Protein AF-A0AAP2BQG6-F1 (afdb_monomer_lite)

Radius of gyration: 29.97 Å; chains: 1; bounding box: 78×77×84 Å

Foldseek 3Di:
DDDDDDDDPDDPAWDWDADPNWTFTAGPVRDTPDDDDDDDDDDDDDDDDPQDDQDPLLLVLLQCCLPDCVVVCLVCLQVVHQPPPSLVSPQVQLVSDWDQWDKWKAAAAQLRVCQFVPPPPDDAFDKTFRSGKDKTAPDNVLNQVRHFQHEMEIETTHTGAGKDQCCVRYPDVPRSIIIDRGRFMWGFHDWACAPDHRGHTYTYIYTDGPPDDDDDDDDDDDDDDDDDQQWDQDPLRKIKRQKFFAAWFDWFWDALLRAPPSVVVVGDRGDIFIETADLVQCQVAQQLQAFAFEFQDPDDADPVDGPVVGGFWTWHRDFHRPSTTTMTIMIGHDPVVVVCCVLLVQWAKAWDWDFDWAQPWDADPVGRTGRTYTHNTGTHYMYRHSAYRNGPRRTSPDDDDDPRPDDDPPVVVQLVVQCVVVVVDPDDPVVSSVVSVVVVVVVVVVD

pLDDT: mean 70.62, std 21.57, range [21.66, 97.88]

Secondary structure (DSSP, 8-state):
--------------EEEEETTEEEEE-TTS-EEE-SSS-----------PPPPPPHHHHHHHHHIIIIIHHHHHHHHHTT----HHHHHHHHHHHH---EEEEEEEEE-HHHHHHHSTTS---TT-EEEESS-EEEES-HHHHHTT-TTSEEEEEEEEET-S-EE-TTTSS-TTS-EEEEPTTEEEEEEEEE--SSTTPPEEEEEEEE-TT------------------SEEE-TTS-EEEEEEEEEES-EEEEEGGGSTTTTTTT--TTSEEEEE--HHHHHHHGGGGTT-EEESS----BTTB--GGGEEEEE-S--EE-SSEEEEEEEE--HHHHHHHHHTTT-EEEEEEEEEEE---EE-TTS-EESEEEEEEEEEEEEEESS-TT-TTSBSSS--------S-HHHHHHHHHHHTTGGGS---HHHHHHHHHHHHHHHTT--

Structure (mmCIF, N/CA/C/O backbone):
data_AF-A0AAP2BQG6-F1
#
_entry.id   AF-A0AAP2BQG6-F1
#
loop_
_atom_site.group_PDB
_atom_site.id
_atom_site.type_symbol
_atom_site.label_atom_id
_atom_site.label_alt_id
_atom_site.label_comp_id
_atom_site.label_asym_id
_atom_site.label_entity_id
_atom_site.label_seq_id
_atom_site.pdbx_PDB_ins_code
_atom_site.Cartn_x
_atom_site.Cartn_y
_atom_site.Cartn_z
_atom_site.occupancy
_atom_site.B_iso_or_equiv
_atom_site.auth_seq_id
_atom_site.auth_comp_id
_atom_site.auth_asym_id
_atom_site.auth_atom_id
_atom_site.pdbx_PDB_model_num
ATOM 1 N N . MET A 1 1 ? 12.312 -40.914 51.490 1.00 36.75 1 MET A N 1
ATOM 2 C CA . MET A 1 1 ? 11.230 -41.674 52.128 1.00 36.75 1 MET A CA 1
ATOM 3 C C . MET A 1 1 ? 10.880 -40.926 53.396 1.00 36.75 1 MET A C 1
ATOM 5 O O . MET A 1 1 ? 11.728 -40.880 54.276 1.00 36.75 1 MET A O 1
ATOM 9 N N . ASP A 1 2 ? 9.791 -40.172 53.496 1.00 35.00 2 ASP A N 1
ATOM 10 C CA . ASP A 1 2 ? 8.559 -40.084 52.690 1.00 35.00 2 ASP A CA 1
ATOM 11 C C . ASP A 1 2 ? 8.060 -38.621 52.779 1.00 35.00 2 ASP A C 1
ATOM 13 O O . ASP A 1 2 ? 8.218 -37.986 53.819 1.00 35.00 2 ASP A O 1
ATOM 17 N N . GLU A 1 3 ? 7.825 -37.933 51.658 1.00 35.53 3 GLU A N 1
ATOM 18 C CA . GLU A 1 3 ? 6.507 -37.721 51.021 1.00 35.53 3 GLU A CA 1
ATOM 19 C C . GLU A 1 3 ? 5.443 -37.098 51.943 1.00 35.53 3 GLU A C 1
ATOM 21 O O . GLU A 1 3 ? 4.834 -37.757 52.778 1.00 35.53 3 GLU A O 1
ATOM 26 N N . LEU A 1 4 ? 5.185 -35.804 51.724 1.00 28.58 4 LEU A N 1
ATOM 27 C CA . LEU A 1 4 ? 3.882 -35.196 51.970 1.00 28.58 4 LEU A CA 1
ATOM 28 C C . LEU A 1 4 ? 3.383 -34.666 50.627 1.00 28.58 4 LEU A C 1
ATOM 30 O O . LEU A 1 4 ? 3.852 -33.650 50.111 1.00 28.58 4 LEU A O 1
ATOM 34 N N . GLU A 1 5 ? 2.492 -35.464 50.050 1.00 34.12 5 GLU A N 1
ATOM 35 C CA . GLU A 1 5 ? 1.715 -35.207 48.851 1.00 34.12 5 GLU A CA 1
ATOM 36 C C . GLU A 1 5 ? 0.661 -34.116 49.104 1.00 34.12 5 GLU A C 1
ATOM 38 O O . GLU A 1 5 ? -0.024 -34.106 50.126 1.00 34.12 5 GLU A O 1
ATOM 43 N N . SER A 1 6 ? 0.470 -33.274 48.087 1.00 32.84 6 SER A N 1
ATOM 44 C CA . SER A 1 6 ? -0.666 -32.370 47.856 1.00 32.84 6 SER A CA 1
ATOM 45 C C . SER A 1 6 ? -0.720 -31.038 48.630 1.00 32.84 6 SER A C 1
ATOM 47 O O . SER A 1 6 ? -0.946 -30.964 49.833 1.00 32.84 6 SER A O 1
ATOM 49 N N . TYR A 1 7 ? -0.604 -29.950 47.861 1.00 26.02 7 TYR A N 1
ATOM 50 C CA . TYR A 1 7 ? -1.277 -28.676 48.115 1.00 26.02 7 TYR A CA 1
ATOM 51 C C . TYR A 1 7 ? -2.367 -28.551 47.045 1.00 26.02 7 TYR A C 1
ATOM 53 O O . TYR A 1 7 ? -2.072 -28.620 45.850 1.00 26.02 7 TYR A O 1
ATOM 61 N N . SER A 1 8 ? -3.628 -28.458 47.462 1.00 28.84 8 SER A N 1
ATOM 62 C CA . SER A 1 8 ? -4.778 -28.401 46.562 1.00 28.84 8 SER A CA 1
ATOM 63 C C . SER A 1 8 ? -4.926 -27.016 45.929 1.00 28.84 8 SER A C 1
ATOM 65 O O . SER A 1 8 ? -5.053 -26.019 46.635 1.00 28.84 8 SER A O 1
ATOM 67 N N . LEU A 1 9 ? -4.967 -26.984 44.596 1.00 34.97 9 LEU A N 1
ATOM 68 C CA . LEU A 1 9 ? -5.531 -25.901 43.791 1.00 34.97 9 LEU A CA 1
ATOM 69 C C . LEU A 1 9 ? -7.062 -25.943 43.898 1.00 34.97 9 LEU A C 1
ATOM 71 O O . LEU A 1 9 ? -7.689 -26.778 43.252 1.00 34.97 9 LEU A O 1
ATOM 75 N N . ALA A 1 10 ? -7.640 -25.064 44.709 1.00 34.06 10 ALA A N 1
ATOM 76 C CA . ALA A 1 10 ? -9.002 -24.544 44.581 1.00 34.06 10 ALA A CA 1
ATOM 77 C C . ALA A 1 10 ? -9.171 -23.394 45.585 1.00 34.06 10 ALA A C 1
ATOM 79 O O . ALA A 1 10 ? -8.542 -23.419 46.637 1.00 34.06 10 ALA A O 1
ATOM 80 N N . GLU A 1 11 ? -10.048 -22.447 45.257 1.00 34.69 11 GLU A N 1
ATOM 81 C CA . GLU A 1 11 ? -10.388 -21.229 46.013 1.00 34.69 11 GLU A CA 1
ATOM 82 C C . GLU A 1 11 ? -9.479 -20.012 45.775 1.00 34.69 11 GLU A C 1
ATOM 84 O O . GLU A 1 11 ? -8.859 -19.479 46.684 1.00 34.69 11 GLU A O 1
ATOM 89 N N . ASP A 1 12 ? -9.493 -19.503 44.543 1.00 38.12 12 ASP A N 1
ATOM 90 C CA . ASP A 1 12 ? -9.565 -18.048 44.335 1.00 38.12 12 ASP A CA 1
ATOM 91 C C . ASP A 1 12 ? -10.802 -17.766 43.458 1.00 38.12 12 ASP A C 1
ATOM 93 O O . ASP A 1 12 ? -10.720 -17.309 42.318 1.00 38.12 12 ASP A O 1
ATOM 97 N N . GLU A 1 13 ? -11.972 -18.136 43.995 1.00 45.50 13 GLU A N 1
ATOM 98 C CA . GLU A 1 13 ? -13.286 -17.727 43.497 1.00 45.50 13 GLU A CA 1
ATOM 99 C C . GLU A 1 13 ? -13.599 -16.313 44.020 1.00 45.50 13 GLU A C 1
ATOM 101 O O . GLU A 1 13 ? -13.519 -16.039 45.216 1.00 45.50 13 GLU A O 1
ATOM 106 N N . ASP A 1 14 ? -13.997 -15.433 43.099 1.00 47.50 14 ASP A N 1
ATOM 107 C CA . ASP A 1 14 ? -14.664 -14.150 43.326 1.00 47.50 14 ASP A CA 1
ATOM 108 C C . ASP A 1 14 ? -13.896 -13.028 44.061 1.00 47.50 14 ASP A C 1
ATOM 110 O O . ASP A 1 14 ? -13.799 -12.961 45.290 1.00 47.50 14 ASP A O 1
ATOM 114 N N . LYS A 1 15 ? -13.471 -12.011 43.297 1.00 54.91 15 LYS A N 1
ATOM 115 C CA . LYS A 1 15 ? -12.895 -10.777 43.856 1.00 54.91 15 LYS A CA 1
ATOM 116 C C . LYS A 1 15 ? -13.991 -9.779 44.229 1.00 54.91 15 LYS A C 1
ATOM 118 O O . LYS A 1 15 ? -14.802 -9.368 43.401 1.00 54.91 15 LYS A O 1
ATOM 123 N N . TRP A 1 16 ? -13.969 -9.326 45.479 1.00 64.44 16 TRP A N 1
ATOM 124 C CA . TRP A 1 16 ? -14.714 -8.144 45.909 1.00 64.44 16 TRP A CA 1
ATOM 125 C C . TRP A 1 16 ? -13.950 -6.879 45.522 1.00 64.44 16 TRP A C 1
ATOM 127 O O . TRP A 1 16 ? -12.772 -6.741 45.851 1.00 64.44 16 TRP A O 1
ATOM 137 N N . ILE A 1 17 ? -14.623 -5.945 44.850 1.00 56.53 17 ILE A N 1
ATOM 138 C CA . ILE A 1 17 ? -14.046 -4.655 44.456 1.00 56.53 17 ILE A CA 1
ATOM 139 C C . ILE A 1 17 ? -14.980 -3.499 44.815 1.00 56.53 17 ILE A C 1
ATOM 141 O O . ILE A 1 17 ? -16.202 -3.649 44.880 1.00 56.53 17 ILE A O 1
ATOM 145 N N . THR A 1 18 ? -14.395 -2.326 45.047 1.00 53.84 18 THR A N 1
ATOM 146 C CA . THR A 1 18 ? -15.139 -1.113 45.399 1.00 53.84 18 THR A CA 1
ATOM 147 C C . THR A 1 18 ? -15.260 -0.213 44.182 1.00 53.84 18 THR A C 1
ATOM 149 O O . THR A 1 18 ? -14.263 0.316 43.695 1.00 53.84 18 THR A O 1
ATOM 152 N N . ILE A 1 19 ? -16.489 -0.001 43.716 1.00 49.38 19 ILE A N 1
ATOM 153 C CA . ILE A 1 19 ? -16.803 0.901 42.604 1.00 49.38 19 ILE A CA 1
ATOM 154 C C . ILE A 1 19 ? -17.702 2.010 43.149 1.00 49.38 19 ILE A C 1
ATOM 156 O O . ILE A 1 19 ? -18.753 1.738 43.727 1.00 49.38 19 ILE A O 1
ATOM 160 N N . ASN A 1 20 ? -17.281 3.270 43.002 1.00 38.34 20 ASN A N 1
ATOM 161 C CA . ASN A 1 20 ? -18.025 4.453 43.463 1.00 38.34 20 ASN A CA 1
ATOM 162 C C . ASN A 1 20 ? -18.508 4.358 44.928 1.00 38.34 20 ASN A C 1
ATOM 164 O O . ASN A 1 20 ? -19.627 4.744 45.258 1.00 38.34 20 ASN A O 1
ATOM 168 N N . GLY A 1 21 ? -17.667 3.807 45.809 1.00 37.97 21 GLY A N 1
ATOM 169 C CA . GLY A 1 21 ? -17.958 3.660 47.240 1.00 37.97 21 GLY A CA 1
ATOM 170 C C . GLY A 1 21 ? -18.859 2.476 47.614 1.00 37.97 21 GLY A C 1
ATOM 171 O O . GLY A 1 21 ? -19.111 2.275 48.799 1.00 37.97 21 GLY A O 1
ATOM 172 N N . SER A 1 22 ? -19.306 1.668 46.647 1.00 44.38 22 SER A N 1
ATOM 173 C CA . SER A 1 22 ? -20.103 0.456 46.882 1.00 44.38 22 SER A CA 1
ATOM 174 C C . SER A 1 22 ? -19.263 -0.802 46.656 1.00 44.38 22 SER A C 1
ATOM 176 O O . SER A 1 22 ? -18.527 -0.885 45.674 1.00 44.38 22 SER A O 1
ATOM 178 N N . HIS A 1 23 ? -19.368 -1.773 47.567 1.00 50.66 23 HIS A N 1
ATOM 179 C CA . HIS A 1 23 ? -18.664 -3.055 47.461 1.00 50.66 23 HIS A CA 1
ATOM 180 C C . HIS A 1 23 ? -19.505 -4.036 46.646 1.00 50.66 23 HIS A C 1
ATOM 182 O O . HIS A 1 23 ? -20.643 -4.334 47.018 1.00 50.66 23 HIS A O 1
ATOM 188 N N . VAL A 1 24 ? -18.941 -4.528 45.546 1.00 66.00 24 VAL A N 1
ATOM 189 C CA . VAL A 1 24 ? -19.591 -5.474 44.636 1.00 66.00 24 VAL A CA 1
ATOM 190 C C . VAL A 1 24 ? -18.694 -6.679 44.379 1.00 66.00 24 VAL A C 1
ATOM 192 O O . VAL A 1 24 ? -17.466 -6.577 44.397 1.00 66.00 24 VAL A O 1
ATOM 195 N N . LYS A 1 25 ? -19.329 -7.829 44.163 1.00 66.75 25 LYS A N 1
ATOM 196 C CA . LYS A 1 25 ? -18.692 -9.105 43.846 1.00 66.75 25 LYS A CA 1
ATOM 197 C C . LYS A 1 25 ? -18.724 -9.299 42.334 1.00 66.75 25 LYS A C 1
ATOM 199 O O . LYS A 1 25 ? -19.811 -9.213 41.762 1.00 66.75 25 LYS A O 1
ATOM 204 N N . ILE A 1 26 ? -17.568 -9.535 41.719 1.00 64.25 26 ILE A N 1
ATOM 205 C CA . ILE A 1 26 ? -17.450 -9.785 40.276 1.00 64.25 26 ILE A CA 1
ATOM 206 C C . ILE A 1 26 ? -17.012 -11.223 39.989 1.00 64.25 26 ILE A C 1
ATOM 208 O O . ILE A 1 26 ? -16.231 -11.780 40.763 1.00 64.25 26 ILE A O 1
ATOM 212 N N . ASP A 1 27 ? -17.515 -11.800 38.898 1.00 69.38 27 ASP A N 1
ATOM 213 C CA . ASP A 1 27 ? -17.083 -13.110 38.400 1.00 69.38 27 ASP A CA 1
ATOM 214 C C . ASP A 1 27 ? -15.815 -13.022 37.522 1.00 69.38 27 ASP A C 1
ATOM 216 O O . ASP A 1 27 ? -15.232 -11.950 37.329 1.00 69.38 27 ASP A O 1
ATOM 220 N N . GLU A 1 28 ? -15.380 -14.163 36.983 1.00 50.59 28 GLU A N 1
ATOM 221 C CA . GLU A 1 28 ? -14.208 -14.285 36.102 1.00 50.59 28 GLU A CA 1
ATOM 222 C C . GLU A 1 28 ? -14.317 -13.494 34.783 1.00 50.59 28 GLU A C 1
ATOM 224 O O . GLU A 1 28 ? -13.293 -13.172 34.178 1.00 50.59 28 GLU A O 1
ATOM 229 N N . ASN A 1 29 ? -15.534 -13.122 34.369 1.00 50.81 29 ASN A N 1
ATOM 230 C CA . ASN A 1 29 ? -15.812 -12.306 33.184 1.00 50.81 29 ASN A CA 1
ATOM 231 C C . ASN A 1 29 ? -15.946 -10.808 33.521 1.00 50.81 29 ASN A C 1
ATOM 233 O O . ASN A 1 29 ? -16.074 -9.975 32.619 1.00 50.81 29 ASN A O 1
ATOM 237 N N . GLY A 1 30 ? -15.883 -10.450 34.809 1.00 50.59 30 GLY A N 1
ATOM 238 C CA . GLY A 1 30 ? -16.047 -9.087 35.308 1.00 50.59 30 GLY A CA 1
ATOM 239 C C . GLY A 1 30 ? -17.505 -8.665 35.518 1.00 50.59 30 GLY A C 1
ATOM 240 O O . GLY A 1 30 ? -17.757 -7.473 35.721 1.00 50.59 30 GLY A O 1
ATOM 241 N N . ASP A 1 31 ? -18.459 -9.601 35.490 1.00 56.19 31 ASP A N 1
ATOM 242 C CA . ASP A 1 31 ? -19.878 -9.327 35.712 1.00 56.19 31 ASP A CA 1
ATOM 243 C C . ASP A 1 31 ? -20.206 -9.255 37.208 1.00 56.19 31 ASP A C 1
ATOM 245 O O . ASP A 1 31 ? -19.721 -10.046 38.016 1.00 56.19 31 ASP A O 1
ATOM 249 N N . VAL A 1 32 ? -21.061 -8.304 37.602 1.00 58.59 32 VAL A N 1
ATOM 250 C CA . VAL A 1 32 ? -21.476 -8.148 39.005 1.00 58.59 32 VAL A CA 1
ATOM 251 C C . VAL A 1 32 ? -22.467 -9.244 39.383 1.00 58.59 32 VAL A C 1
ATOM 253 O O . VAL A 1 32 ? -23.606 -9.259 38.915 1.00 58.59 32 VAL A O 1
ATOM 256 N N . VAL A 1 33 ? -22.056 -10.111 40.303 1.00 68.25 33 VAL A N 1
ATOM 257 C CA . VAL A 1 33 ? -22.848 -11.248 40.785 1.00 68.25 33 VAL A CA 1
ATOM 258 C C . VAL A 1 33 ? -23.450 -11.029 42.181 1.00 68.25 33 VAL A C 1
ATOM 260 O O . VAL A 1 33 ? -24.384 -11.740 42.551 1.00 68.25 33 VAL A O 1
ATOM 263 N N . ALA A 1 34 ? -22.985 -10.032 42.957 1.00 65.88 34 ALA A N 1
ATOM 264 C CA . ALA A 1 34 ? -23.605 -9.630 44.235 1.00 65.88 34 ALA A CA 1
ATOM 265 C C . ALA A 1 34 ? -23.246 -8.193 44.712 1.00 65.88 34 ALA A C 1
ATOM 267 O O . ALA A 1 34 ? -22.157 -7.701 44.429 1.00 65.88 34 ALA A O 1
ATOM 268 N N . GLY A 1 35 ? -24.140 -7.562 45.506 1.00 56.38 35 GLY A N 1
ATOM 269 C CA . GLY A 1 35 ? -24.029 -6.198 46.100 1.00 56.38 35 GLY A CA 1
ATOM 270 C C . GLY A 1 35 ? -24.548 -5.067 45.180 1.00 56.38 35 GLY A C 1
ATOM 271 O O . GLY A 1 35 ? -24.563 -5.250 43.973 1.00 56.38 35 GLY A O 1
ATOM 272 N N . ALA A 1 36 ? -25.020 -3.881 45.598 1.00 39.69 36 ALA A N 1
ATOM 273 C CA . ALA A 1 36 ? -25.580 -3.377 46.856 1.00 39.69 36 ALA A CA 1
ATOM 274 C C . ALA A 1 36 ? -27.112 -3.176 46.683 1.00 39.69 36 ALA A C 1
ATOM 276 O O . ALA A 1 36 ? -27.572 -2.775 45.619 1.00 39.69 36 ALA A O 1
ATOM 277 N N . GLU A 1 37 ? -27.875 -3.529 47.722 1.00 43.16 37 GLU A N 1
ATOM 278 C CA . GLU A 1 37 ? -29.344 -3.505 47.897 1.00 43.16 37 GLU A CA 1
ATOM 279 C C . GLU A 1 37 ? -30.241 -3.030 46.725 1.00 43.16 37 GLU A C 1
ATOM 281 O O . GLU A 1 37 ? -30.531 -1.847 46.564 1.00 43.16 37 GLU A O 1
ATOM 286 N N . GLY A 1 38 ? -30.815 -3.994 45.986 1.00 33.41 38 GLY A N 1
ATOM 287 C CA . GLY A 1 38 ? -31.882 -3.731 45.011 1.00 33.41 38 GLY A CA 1
ATOM 288 C C . GLY A 1 38 ? -32.370 -4.955 44.221 1.00 33.41 38 GLY A C 1
ATOM 289 O O . GLY A 1 38 ? -32.130 -5.040 43.028 1.00 33.41 38 GLY A O 1
ATOM 290 N N . LYS A 1 39 ? -33.040 -5.905 44.898 1.00 33.34 39 LYS A N 1
ATOM 291 C CA . LYS A 1 39 ? -33.842 -7.051 44.386 1.00 33.34 39 LYS A CA 1
ATOM 292 C C . LYS A 1 39 ? -33.619 -7.503 42.923 1.00 33.34 39 LYS A C 1
ATOM 294 O O . LYS A 1 39 ? -34.303 -7.036 42.013 1.00 33.34 39 LYS A O 1
ATOM 299 N N . ILE A 1 40 ? -32.831 -8.563 42.736 1.00 29.69 40 ILE A N 1
ATOM 300 C CA . ILE A 1 40 ? -32.912 -9.423 41.545 1.00 29.69 40 ILE A CA 1
ATOM 301 C C . ILE A 1 40 ? -33.957 -10.510 41.832 1.00 29.69 40 ILE A C 1
ATOM 303 O O . ILE A 1 40 ? -33.713 -11.429 42.610 1.00 29.69 40 ILE A O 1
ATOM 307 N N . ASN A 1 41 ? -35.148 -10.380 41.244 1.00 31.16 41 ASN A N 1
ATOM 308 C CA . ASN A 1 41 ? -36.168 -11.428 41.274 1.00 31.16 41 ASN A CA 1
ATOM 309 C C . ASN A 1 41 ? -35.894 -12.420 40.140 1.00 31.16 41 ASN A C 1
ATOM 311 O O . ASN A 1 41 ? -36.038 -12.093 38.962 1.00 31.16 41 ASN A O 1
ATOM 315 N N . SER A 1 42 ? -35.537 -13.642 40.513 1.00 38.00 42 SER A N 1
ATOM 316 C CA . SER A 1 42 ? -35.544 -14.807 39.642 1.00 38.00 42 SER A CA 1
ATOM 317 C C . SER A 1 42 ? -36.987 -15.175 39.293 1.00 38.00 42 SER A C 1
ATOM 319 O O . SER A 1 42 ? -37.806 -15.421 40.171 1.00 38.00 42 SER A O 1
ATOM 321 N N . ASN A 1 43 ? -37.317 -15.229 38.002 1.00 28.30 43 ASN A N 1
ATOM 322 C CA . ASN A 1 43 ? -38.465 -15.999 37.531 1.00 28.30 43 ASN A CA 1
ATOM 323 C C . ASN A 1 43 ? -38.216 -16.516 36.113 1.00 28.30 43 ASN A C 1
ATOM 325 O O . ASN A 1 43 ? -38.227 -15.769 35.137 1.00 28.30 43 ASN A O 1
ATOM 329 N N . LYS A 1 44 ? -38.027 -17.835 36.033 1.00 40.09 44 LYS A N 1
ATOM 330 C CA . LYS A 1 44 ? -38.250 -18.642 34.834 1.00 40.09 44 LYS A CA 1
ATOM 331 C C . LYS A 1 44 ? -39.733 -18.553 34.455 1.00 40.09 44 LYS A C 1
ATOM 333 O O . LYS A 1 44 ? -40.572 -18.869 35.294 1.00 40.09 44 LYS A O 1
ATOM 338 N N . ASN A 1 45 ? -40.044 -18.162 33.218 1.00 28.22 45 ASN A N 1
ATOM 339 C CA . ASN A 1 45 ? -41.049 -18.819 32.368 1.00 28.22 45 ASN A CA 1
ATOM 340 C C . ASN A 1 45 ? -41.154 -18.164 30.979 1.00 28.22 45 ASN A C 1
ATOM 342 O O . ASN A 1 45 ? -41.069 -16.951 30.820 1.00 28.22 45 ASN A O 1
ATOM 346 N N . GLU A 1 46 ? -41.354 -19.028 29.988 1.00 40.88 46 GLU A N 1
ATOM 347 C CA . GLU A 1 46 ? -41.494 -18.793 28.549 1.00 40.88 46 GLU A CA 1
ATOM 348 C C . GLU A 1 46 ? -42.545 -17.726 28.163 1.00 40.88 46 GLU A C 1
ATOM 350 O O . GLU A 1 46 ? -43.664 -17.764 28.679 1.00 40.88 46 GLU A O 1
ATOM 355 N N . LYS A 1 47 ? -42.246 -16.865 27.165 1.00 28.05 47 LYS A N 1
ATOM 356 C CA . LYS A 1 47 ? -43.072 -16.630 25.946 1.00 28.05 47 LYS A CA 1
ATOM 357 C C . LYS A 1 47 ? -42.677 -15.383 25.136 1.00 28.05 47 LYS A C 1
ATOM 359 O O . LYS A 1 47 ? -42.644 -14.280 25.662 1.00 28.05 47 LYS A O 1
ATOM 364 N N . LYS A 1 48 ? -42.654 -15.606 23.811 1.00 28.00 48 LYS A N 1
ATOM 365 C CA . LYS A 1 48 ? -42.853 -14.679 22.675 1.00 28.00 48 LYS A CA 1
ATOM 366 C C . LYS A 1 48 ? -41.800 -13.585 22.467 1.00 28.00 48 LYS A C 1
ATOM 368 O O . LYS A 1 48 ? -41.494 -12.810 23.358 1.00 28.00 48 LYS A O 1
ATOM 373 N N . SER A 1 49 ? -41.330 -13.511 21.219 1.00 32.34 49 SER A N 1
ATOM 374 C CA . SER A 1 49 ? -40.362 -12.561 20.663 1.00 32.34 49 SER A CA 1
ATOM 375 C C . SER A 1 49 ? -40.793 -11.097 20.837 1.00 32.34 49 SER A C 1
ATOM 377 O O . SER A 1 49 ? -41.292 -10.452 19.915 1.00 32.34 49 SER A O 1
ATOM 379 N N . ALA A 1 50 ? -40.618 -10.565 22.038 1.00 35.28 50 ALA A N 1
ATOM 380 C CA . ALA A 1 50 ? -40.307 -9.162 22.222 1.00 35.28 50 ALA A CA 1
ATOM 381 C C . ALA A 1 50 ? -38.797 -9.040 21.998 1.00 35.28 50 ALA A C 1
ATOM 383 O O . ALA A 1 50 ? -38.048 -9.809 22.597 1.00 35.28 50 ALA A O 1
ATOM 384 N N . GLY A 1 51 ? -38.368 -8.147 21.100 1.00 50.31 51 GLY A N 1
ATOM 385 C CA . GLY A 1 51 ? -36.947 -7.929 20.818 1.00 50.31 51 GLY A CA 1
ATOM 386 C C . GLY A 1 51 ? -36.158 -7.807 22.120 1.00 50.31 51 GLY A C 1
ATOM 387 O O . GLY A 1 51 ? -36.588 -7.111 23.046 1.00 50.31 51 GLY A O 1
ATOM 388 N N . GLU A 1 52 ? -35.065 -8.559 22.222 1.00 63.25 52 GLU A N 1
ATOM 389 C CA . GLU A 1 52 ? -34.245 -8.593 23.427 1.00 63.25 52 GLU A CA 1
ATOM 390 C C . GLU A 1 52 ? -33.811 -7.170 23.789 1.00 63.25 52 GLU A C 1
ATOM 392 O O . GLU A 1 52 ? -33.270 -6.432 22.965 1.00 63.25 52 GLU A O 1
ATOM 397 N N . LYS A 1 53 ? -34.085 -6.752 25.029 1.00 80.69 53 LYS A N 1
ATOM 398 C CA . LYS A 1 53 ? -33.679 -5.425 25.496 1.00 80.69 53 LYS A CA 1
ATOM 399 C C . LYS A 1 53 ? -32.156 -5.359 25.571 1.00 80.69 53 LYS A C 1
ATOM 401 O O . LYS A 1 53 ? -31.527 -6.269 26.107 1.00 80.69 53 LYS A O 1
ATOM 406 N N . LEU A 1 54 ? -31.589 -4.246 25.110 1.00 81.19 54 LEU A N 1
ATOM 407 C CA . LEU A 1 54 ? -30.154 -3.992 25.233 1.00 81.19 54 LEU A CA 1
ATOM 408 C C . LEU A 1 54 ? -29.718 -3.921 26.704 1.00 81.19 54 LEU A C 1
ATOM 410 O O . LEU A 1 54 ? -30.387 -3.277 27.528 1.00 81.19 54 LEU A O 1
ATOM 414 N N . SER A 1 55 ? -28.578 -4.539 27.008 1.00 81.62 55 SER A N 1
ATOM 415 C CA . SER A 1 55 ? -27.900 -4.481 28.304 1.00 81.62 55 SER A CA 1
ATOM 416 C C . SER A 1 55 ? -27.300 -3.092 28.570 1.00 81.62 55 SER A C 1
ATOM 418 O O . SER A 1 55 ? -27.244 -2.235 27.685 1.00 81.62 55 SER A O 1
ATOM 420 N N . ALA A 1 56 ? -26.849 -2.838 29.802 1.00 71.50 56 ALA A N 1
ATOM 421 C CA . ALA A 1 56 ? -26.177 -1.580 30.137 1.00 71.50 56 ALA A CA 1
ATOM 422 C C . ALA A 1 56 ? -24.860 -1.402 29.356 1.00 71.50 56 ALA A C 1
ATOM 424 O O . ALA A 1 56 ? -24.608 -0.317 28.836 1.00 71.50 56 ALA A O 1
ATOM 425 N N . ASN A 1 57 ? -24.078 -2.476 29.200 1.00 67.88 57 ASN A N 1
ATOM 426 C CA . ASN A 1 57 ? -22.811 -2.463 28.464 1.00 67.88 57 ASN A CA 1
ATOM 427 C C . ASN A 1 57 ? -23.023 -2.253 26.958 1.00 67.88 57 ASN A C 1
ATOM 429 O O . ASN A 1 57 ? -22.276 -1.505 26.337 1.00 67.88 57 ASN A O 1
ATOM 433 N N . GLU A 1 58 ? -24.077 -2.839 26.380 1.00 81.19 58 GLU A N 1
ATOM 434 C CA . GLU A 1 58 ? -24.456 -2.604 24.979 1.00 81.19 58 GLU A CA 1
ATOM 435 C C . GLU A 1 58 ? -24.856 -1.144 24.753 1.00 81.19 58 GLU A C 1
ATOM 437 O O . GLU A 1 58 ? -24.377 -0.505 23.823 1.00 81.19 58 GLU A O 1
ATOM 442 N N . LYS A 1 59 ? -25.678 -0.572 25.641 1.00 79.19 59 LYS A N 1
ATOM 443 C CA . LYS A 1 59 ? -26.054 0.848 25.562 1.00 79.19 59 LYS A CA 1
ATOM 444 C C . LYS A 1 59 ? -24.851 1.776 25.724 1.00 79.19 59 LYS A C 1
ATOM 446 O O . LYS A 1 59 ? -24.771 2.775 25.018 1.00 79.19 59 LYS A O 1
ATOM 451 N N . SER A 1 60 ? -23.927 1.447 26.628 1.00 75.44 60 SER A N 1
ATOM 452 C CA . SER A 1 60 ? -22.694 2.214 26.824 1.00 75.44 60 SER A CA 1
ATOM 453 C C . SER A 1 60 ? -21.799 2.168 25.586 1.00 75.44 60 SER A C 1
ATOM 455 O O . SER A 1 60 ? -21.321 3.214 25.159 1.00 75.44 60 SER A O 1
ATOM 457 N N . ALA A 1 61 ? -21.612 0.992 24.980 1.00 76.19 61 ALA A N 1
ATOM 458 C CA . ALA A 1 61 ? -20.819 0.835 23.761 1.00 76.19 61 ALA A CA 1
ATOM 459 C C . ALA A 1 61 ? -21.439 1.601 22.582 1.00 76.19 61 ALA A C 1
ATOM 461 O O . ALA A 1 61 ? -20.736 2.321 21.880 1.00 76.19 61 ALA A O 1
ATOM 462 N N . ILE A 1 62 ? -22.766 1.536 22.419 1.00 81.50 62 ILE A N 1
ATOM 463 C CA . ILE A 1 62 ? -23.495 2.315 21.406 1.00 81.50 62 ILE A CA 1
ATOM 464 C C . ILE A 1 62 ? -23.344 3.821 21.648 1.00 81.50 62 ILE A C 1
ATOM 466 O O . ILE A 1 62 ? -23.032 4.556 20.718 1.00 81.50 62 ILE A O 1
ATOM 470 N N . SER A 1 63 ? -23.495 4.290 22.890 1.00 77.56 63 SER A N 1
ATOM 471 C CA . SER A 1 63 ? -23.313 5.709 23.217 1.00 77.56 63 SER A CA 1
ATOM 472 C C . SER A 1 63 ? -21.872 6.189 23.008 1.00 77.56 63 SER A C 1
ATOM 474 O O . SER A 1 63 ? -21.677 7.328 22.595 1.00 77.56 63 SER A O 1
ATOM 476 N N . SER A 1 64 ? -20.876 5.353 23.313 1.00 75.81 64 SER A N 1
ATOM 477 C CA . SER A 1 64 ? -19.450 5.628 23.088 1.00 75.81 64 SER A CA 1
ATOM 478 C C . SER A 1 64 ? -19.142 5.717 21.592 1.00 75.81 64 SER A C 1
ATOM 480 O O . SER A 1 64 ? -18.511 6.669 21.127 1.00 75.81 64 SER A O 1
ATOM 482 N N . TYR A 1 65 ? -19.661 4.754 20.827 1.00 78.06 65 TYR A N 1
ATOM 483 C CA . TYR A 1 65 ? -19.516 4.688 19.382 1.00 78.06 65 TYR A CA 1
ATOM 484 C C . TYR A 1 65 ? -20.167 5.892 18.687 1.00 78.06 65 TYR A C 1
ATOM 486 O O . TYR A 1 65 ? -19.473 6.572 17.940 1.00 78.06 65 TYR A O 1
ATOM 494 N N . SER A 1 66 ? -21.431 6.225 18.984 1.00 72.19 66 SER A N 1
ATOM 495 C CA . SER A 1 66 ? -22.123 7.404 18.422 1.00 72.19 66 SER A CA 1
ATOM 496 C C . SER A 1 66 ? -21.512 8.753 18.845 1.00 72.19 66 SER A C 1
ATOM 498 O O . SER A 1 66 ? -21.892 9.789 18.310 1.00 72.19 66 SER A O 1
ATOM 500 N N . GLY A 1 67 ? -20.590 8.763 19.815 1.00 66.38 67 GLY A N 1
ATOM 501 C CA . GLY A 1 67 ? -19.765 9.921 20.159 1.00 66.38 67 GLY A CA 1
ATOM 502 C C . GLY A 1 67 ? -18.515 10.004 19.282 1.00 66.38 67 GLY A C 1
ATOM 503 O O . GLY A 1 67 ? -18.600 10.079 18.062 1.00 66.38 67 GLY A O 1
ATOM 504 N N . ASP A 1 68 ? -17.335 9.972 19.901 1.00 65.19 68 ASP A N 1
ATOM 505 C CA . ASP A 1 68 ? -16.059 10.130 19.187 1.00 65.19 68 ASP A CA 1
ATOM 506 C C . ASP A 1 68 ? -15.399 8.785 18.829 1.00 65.19 68 ASP A C 1
ATOM 508 O O . ASP A 1 68 ? -14.477 8.725 18.008 1.00 65.19 68 ASP A O 1
ATOM 512 N N . ASN A 1 69 ? -15.860 7.680 19.431 1.00 66.88 69 ASN A N 1
ATOM 513 C CA . ASN A 1 69 ? -15.150 6.404 19.349 1.00 66.88 69 ASN A CA 1
ATOM 514 C C . ASN A 1 69 ? -15.378 5.664 18.017 1.00 66.88 69 ASN A C 1
ATOM 516 O O . ASN A 1 69 ? -14.581 4.790 17.662 1.00 66.88 69 ASN A O 1
ATOM 520 N N . PHE A 1 70 ? -16.394 6.036 17.219 1.00 72.94 70 PHE A N 1
ATOM 521 C CA . PHE A 1 70 ? -16.598 5.446 15.886 1.00 72.94 70 PHE A CA 1
ATOM 522 C C . PHE A 1 70 ? -15.382 5.622 14.970 1.00 72.94 70 PHE A C 1
ATOM 524 O O . PHE A 1 70 ? -15.150 4.772 14.110 1.00 72.94 70 PHE A O 1
ATOM 531 N N . LEU A 1 71 ? -14.603 6.703 15.120 1.00 70.19 71 LEU A N 1
ATOM 532 C CA . LEU A 1 71 ? -13.416 6.947 14.295 1.00 70.19 71 LEU A CA 1
ATOM 533 C C . LEU A 1 71 ? -12.360 5.871 14.524 1.00 70.19 71 LEU A C 1
ATOM 535 O O . LEU A 1 71 ? -11.838 5.312 13.559 1.00 70.19 71 LEU A O 1
ATOM 539 N N . LYS A 1 72 ? -12.077 5.565 15.794 1.00 79.56 72 LYS A N 1
ATOM 540 C CA . LYS A 1 72 ? -11.131 4.521 16.185 1.00 79.56 72 LYS A CA 1
ATOM 541 C C . LYS A 1 72 ? -11.667 3.152 15.780 1.00 79.56 72 LYS A C 1
ATOM 543 O O . LYS A 1 72 ? -11.022 2.474 14.987 1.00 79.56 72 LYS A O 1
ATOM 548 N N . ILE A 1 73 ? -12.870 2.800 16.241 1.00 74.31 73 ILE A N 1
ATOM 549 C CA . ILE A 1 73 ? -13.469 1.477 16.018 1.00 74.31 73 ILE A CA 1
ATOM 550 C C . ILE A 1 73 ? -13.575 1.166 14.521 1.00 74.31 73 ILE A C 1
ATOM 552 O O . ILE A 1 73 ? -13.116 0.123 14.072 1.00 74.31 73 ILE A O 1
ATOM 556 N N . ASN A 1 74 ? -14.092 2.086 13.704 1.00 84.19 74 ASN A N 1
ATOM 557 C CA . ASN A 1 74 ? -14.223 1.832 12.267 1.00 84.19 74 ASN A CA 1
ATOM 558 C C . ASN A 1 74 ? -12.887 1.869 11.518 1.00 84.19 74 ASN A C 1
ATOM 560 O O . ASN A 1 74 ? -12.774 1.287 10.440 1.00 84.19 74 ASN A O 1
ATOM 564 N N . SER A 1 75 ? -11.888 2.596 12.022 1.00 78.69 75 SER A N 1
ATOM 565 C CA . SER A 1 75 ? -10.532 2.566 11.464 1.00 78.69 75 SER A CA 1
ATOM 566 C C . SER A 1 75 ? -9.869 1.222 11.744 1.00 78.69 75 SER A C 1
ATOM 568 O O . SER A 1 75 ? -9.288 0.637 10.834 1.00 78.69 75 SER A O 1
ATOM 570 N N . ASP A 1 76 ? -10.013 0.714 12.967 1.00 75.44 76 ASP A N 1
ATOM 571 C CA . ASP A 1 76 ? -9.499 -0.583 13.399 1.00 75.44 76 ASP A CA 1
ATOM 572 C C . ASP A 1 76 ? -10.188 -1.719 12.621 1.00 75.44 76 ASP A C 1
ATOM 574 O O . ASP A 1 76 ? -9.505 -2.497 11.955 1.00 75.44 76 ASP A O 1
ATOM 578 N N . LEU A 1 77 ? -11.523 -1.719 12.534 1.00 78.50 77 LEU A N 1
ATOM 579 C CA . LEU A 1 77 ? -12.280 -2.721 11.772 1.00 78.50 77 LEU A CA 1
ATOM 580 C C . LEU A 1 77 ? -11.889 -2.771 10.288 1.00 78.50 77 LEU A C 1
ATOM 582 O O . LEU A 1 77 ? -11.725 -3.849 9.721 1.00 78.50 77 LEU A O 1
ATOM 586 N N . ARG A 1 78 ? -11.666 -1.615 9.645 1.00 81.94 78 ARG A N 1
ATOM 587 C CA . ARG A 1 78 ? -11.182 -1.559 8.248 1.00 81.94 78 ARG A CA 1
ATOM 588 C C . ARG A 1 78 ? -9.743 -2.041 8.078 1.00 81.94 78 ARG A C 1
ATOM 590 O O . ARG A 1 78 ? -9.354 -2.375 6.964 1.00 81.94 78 ARG A O 1
ATOM 597 N N . LYS A 1 79 ? -8.966 -2.083 9.161 1.00 79.06 79 LYS A N 1
ATOM 598 C CA . LYS A 1 79 ? -7.619 -2.670 9.222 1.00 79.06 79 LYS A CA 1
ATOM 599 C C . LYS A 1 79 ? -7.644 -4.142 9.652 1.00 79.06 79 LYS A C 1
ATOM 601 O O . LYS A 1 79 ? -6.575 -4.710 9.853 1.00 79.06 79 LYS A O 1
ATOM 606 N N . GLY A 1 80 ? -8.829 -4.739 9.810 1.00 80.44 80 GLY A N 1
ATOM 607 C CA . GLY A 1 80 ? -8.997 -6.114 10.285 1.00 80.44 80 GLY A CA 1
ATOM 608 C C . GLY A 1 80 ? -8.751 -6.293 11.786 1.00 80.44 80 GLY A C 1
ATOM 609 O O . GLY A 1 80 ? -8.519 -7.414 12.214 1.00 80.44 80 GLY A O 1
ATOM 610 N N . LYS A 1 81 ? -8.775 -5.206 12.565 1.00 75.81 81 LYS A N 1
ATOM 611 C CA . LYS A 1 81 ? -8.613 -5.204 14.023 1.00 75.81 81 LYS A CA 1
ATOM 612 C C . LYS A 1 81 ? -9.981 -5.113 14.690 1.00 75.81 81 LYS A C 1
ATOM 614 O O . LYS A 1 81 ? -10.659 -4.092 14.553 1.00 75.81 81 LYS A O 1
ATOM 619 N N . ASP A 1 82 ? -10.405 -6.169 15.373 1.00 81.25 82 ASP A N 1
ATOM 620 C CA . ASP A 1 82 ? -11.703 -6.243 16.053 1.00 81.25 82 ASP A CA 1
ATOM 621 C C . ASP A 1 82 ? -11.603 -6.539 17.558 1.00 81.25 82 ASP A C 1
ATOM 623 O O . ASP A 1 82 ? -12.593 -6.884 18.198 1.00 81.25 82 ASP A O 1
ATOM 627 N N . GLU A 1 83 ? -10.423 -6.321 18.144 1.00 79.19 83 GLU A N 1
ATOM 628 C CA . GLU A 1 83 ? -10.111 -6.649 19.539 1.00 79.19 83 GLU A CA 1
ATOM 629 C C . GLU A 1 83 ? -10.721 -5.665 20.551 1.00 79.19 83 GLU A C 1
ATOM 631 O O . GLU A 1 83 ? -10.700 -5.914 21.759 1.00 79.19 83 GLU A O 1
ATOM 636 N N . ASP A 1 84 ? -11.242 -4.527 20.083 1.00 79.94 84 ASP A N 1
ATOM 637 C CA . ASP A 1 84 ? -11.911 -3.555 20.942 1.00 79.94 84 ASP A CA 1
ATOM 638 C C . ASP A 1 84 ? -13.204 -4.178 21.507 1.00 79.94 84 ASP A C 1
ATOM 640 O O . ASP A 1 84 ? -14.085 -4.569 20.737 1.00 79.94 84 ASP A O 1
ATOM 644 N N . PRO A 1 85 ? -13.365 -4.280 22.839 1.00 74.75 85 PRO A N 1
ATOM 645 C CA . PRO A 1 85 ? -14.505 -4.970 23.437 1.00 74.75 85 PRO A CA 1
ATOM 646 C C . PRO A 1 85 ? -15.849 -4.307 23.104 1.00 74.75 85 PRO A C 1
ATOM 648 O O . PRO A 1 85 ? -16.890 -4.964 23.194 1.00 74.75 85 PRO A O 1
ATOM 651 N N . ASP A 1 86 ? -15.856 -3.031 22.700 1.00 82.25 86 ASP A N 1
ATOM 652 C CA . ASP A 1 86 ? -17.070 -2.374 22.223 1.00 82.25 86 ASP A CA 1
ATOM 653 C C . ASP A 1 86 ? -17.542 -2.944 20.877 1.00 82.25 86 ASP A C 1
ATOM 655 O O . ASP A 1 86 ? -18.747 -2.970 20.644 1.00 82.25 86 ASP A O 1
ATOM 659 N N . VAL A 1 87 ? -16.660 -3.504 20.038 1.00 83.19 87 VAL A N 1
ATOM 660 C CA . VAL A 1 87 ? -17.046 -4.150 18.768 1.00 83.19 87 VAL A CA 1
ATOM 661 C C . VAL A 1 87 ? -18.019 -5.298 19.016 1.00 83.19 87 VAL A C 1
ATOM 663 O O . VAL A 1 87 ? -19.115 -5.303 18.458 1.00 83.19 87 VAL A O 1
ATOM 666 N N . ALA A 1 88 ? -17.666 -6.238 19.898 1.00 80.06 88 ALA A N 1
ATOM 667 C CA . ALA A 1 88 ? -18.517 -7.388 20.208 1.00 80.06 88 ALA A CA 1
ATOM 668 C C . ALA A 1 88 ? -19.854 -6.967 20.848 1.00 80.06 88 ALA A C 1
ATOM 670 O O . ALA A 1 88 ? -20.903 -7.559 20.582 1.00 80.06 88 ALA A O 1
ATOM 671 N N . ARG A 1 89 ? -19.841 -5.906 21.667 1.00 84.31 89 ARG A N 1
ATOM 672 C CA . ARG A 1 89 ? -21.052 -5.348 22.293 1.00 84.31 89 ARG A CA 1
ATOM 673 C C . ARG A 1 89 ? -21.969 -4.692 21.262 1.00 84.31 89 ARG A C 1
ATOM 675 O O . ARG A 1 89 ? -23.184 -4.862 21.343 1.00 84.31 89 ARG A O 1
ATOM 682 N N . ILE A 1 90 ? -21.408 -3.973 20.291 1.00 84.56 90 ILE A N 1
ATOM 683 C CA . ILE A 1 90 ? -22.159 -3.352 19.195 1.00 84.56 90 ILE A CA 1
ATOM 684 C C . ILE A 1 90 ? -22.717 -4.430 18.257 1.00 84.56 90 ILE A C 1
ATOM 686 O O . ILE A 1 90 ? -23.897 -4.369 17.917 1.00 84.56 90 ILE A O 1
ATOM 690 N N . ASP A 1 91 ? -21.931 -5.454 17.908 1.00 88.88 91 ASP A N 1
ATOM 691 C CA . ASP A 1 91 ? -22.396 -6.614 17.131 1.00 88.88 91 ASP A CA 1
ATOM 692 C C . ASP A 1 91 ? -23.591 -7.299 17.816 1.00 88.88 91 ASP A C 1
ATOM 694 O O . ASP A 1 91 ? -24.626 -7.528 17.185 1.00 88.88 91 ASP A O 1
ATOM 698 N N . SER A 1 92 ? -23.491 -7.560 19.126 1.00 86.88 92 SER A N 1
ATOM 699 C CA . SER A 1 92 ? -24.588 -8.123 19.927 1.00 86.88 92 SER A CA 1
ATOM 700 C C . SER A 1 92 ? -25.829 -7.220 19.916 1.00 86.88 92 SER A C 1
ATOM 702 O O . SER A 1 92 ? -26.946 -7.688 19.676 1.00 86.88 92 SER A O 1
ATOM 704 N N . ALA A 1 93 ? -25.648 -5.908 20.096 1.00 85.75 93 ALA A N 1
ATOM 705 C CA . ALA A 1 93 ? -26.742 -4.943 20.071 1.00 85.75 93 ALA A CA 1
ATOM 706 C C . ALA A 1 93 ? -27.451 -4.894 18.705 1.00 85.75 93 ALA A C 1
ATOM 708 O O . ALA A 1 93 ? -28.683 -4.918 18.646 1.00 85.75 93 ALA A O 1
ATOM 709 N N . ILE A 1 94 ? -26.693 -4.882 17.603 1.00 89.69 94 ILE A N 1
ATOM 710 C CA . ILE A 1 94 ? -27.233 -4.931 16.237 1.00 89.69 94 ILE A CA 1
ATOM 711 C C . ILE A 1 94 ? -27.923 -6.271 15.966 1.00 89.69 94 ILE A C 1
ATOM 713 O O . ILE A 1 94 ? -28.977 -6.296 15.331 1.00 89.69 94 ILE A O 1
ATOM 717 N N . GLY A 1 95 ? -27.388 -7.377 16.489 1.00 87.00 95 GLY A N 1
ATOM 718 C CA . GLY A 1 95 ? -27.980 -8.710 16.374 1.00 87.00 95 GLY A CA 1
ATOM 719 C C . GLY A 1 95 ? -29.397 -8.801 16.951 1.00 87.00 95 GLY A C 1
ATOM 720 O O . GLY A 1 95 ? -30.240 -9.509 16.389 1.00 87.00 95 GLY A O 1
ATOM 721 N N . LYS A 1 96 ? -29.679 -8.034 18.012 1.00 87.69 96 LYS A N 1
ATOM 722 C CA . LYS A 1 96 ? -31.005 -7.899 18.648 1.00 87.69 96 LYS A CA 1
ATOM 723 C C . LYS A 1 96 ? -31.929 -6.919 17.918 1.00 87.69 96 LYS A C 1
ATOM 725 O O . LYS A 1 96 ? -33.145 -6.949 18.118 1.00 87.69 96 LYS A O 1
ATOM 730 N N . GLY A 1 97 ? -31.355 -6.056 17.083 1.00 87.38 97 GLY A N 1
ATOM 731 C CA . GLY A 1 97 ? -32.057 -5.070 16.277 1.00 87.38 97 GLY A CA 1
ATOM 732 C C . GLY A 1 97 ? -32.692 -5.657 15.014 1.00 87.38 97 GLY A C 1
ATOM 733 O O . GLY A 1 97 ? -32.251 -6.662 14.451 1.00 87.38 97 GLY A O 1
ATOM 734 N N . SER A 1 98 ? -33.758 -5.002 14.563 1.00 89.69 98 SER A N 1
ATOM 735 C CA . SER A 1 98 ? -34.414 -5.265 13.285 1.00 89.69 98 SER A CA 1
ATOM 736 C C . SER A 1 98 ? -34.932 -3.951 12.726 1.00 89.69 98 SER A C 1
ATOM 738 O O . SER A 1 98 ? -35.607 -3.195 13.424 1.00 89.69 98 SER A O 1
ATOM 740 N N . LEU A 1 99 ? -34.677 -3.710 11.447 1.00 89.69 99 LEU A N 1
ATOM 741 C CA . LEU A 1 99 ? -35.131 -2.517 10.750 1.00 89.69 99 LEU A CA 1
ATOM 742 C C . LEU A 1 99 ? -36.617 -2.617 10.394 1.00 89.69 99 LEU A C 1
ATOM 744 O O . LEU A 1 99 ? -37.144 -3.694 10.098 1.00 89.69 99 LEU A O 1
ATOM 748 N N . GLU A 1 100 ? -37.290 -1.469 10.359 1.00 87.50 100 GLU A N 1
ATOM 749 C CA . GLU A 1 100 ? -38.671 -1.353 9.868 1.00 87.50 100 GLU A CA 1
ATOM 750 C C . GLU A 1 100 ? -38.758 -1.368 8.330 1.00 87.50 100 GLU A C 1
ATOM 752 O O . GLU A 1 100 ? -39.848 -1.492 7.770 1.00 87.50 100 GLU A O 1
ATOM 757 N N . GLY A 1 101 ? -37.604 -1.313 7.655 1.00 86.88 101 GLY A N 1
ATOM 758 C CA . GLY A 1 101 ? -37.477 -1.107 6.216 1.00 86.88 101 GLY A CA 1
ATOM 759 C C . GLY A 1 101 ? -37.594 0.365 5.822 1.00 86.88 101 GLY A C 1
ATOM 760 O O . GLY A 1 101 ? -37.865 1.232 6.651 1.00 86.88 101 GLY A O 1
ATOM 761 N N . GLY A 1 102 ? -37.386 0.653 4.540 1.00 91.62 102 GLY A N 1
ATOM 762 C CA . GLY A 1 102 ? -37.472 2.003 3.992 1.00 91.62 102 GLY A CA 1
ATOM 763 C C . GLY A 1 102 ? -36.152 2.473 3.397 1.00 91.62 102 GLY A C 1
ATOM 764 O O . GLY A 1 102 ? -35.437 1.713 2.750 1.00 91.62 102 GLY A O 1
ATOM 765 N N . THR A 1 103 ? -35.861 3.764 3.539 1.00 93.81 103 THR A N 1
ATOM 766 C CA . THR A 1 103 ? -34.654 4.372 2.976 1.00 93.81 103 THR A CA 1
ATOM 767 C C . THR A 1 103 ? -33.817 4.995 4.076 1.00 93.81 103 THR A C 1
ATOM 769 O O . THR A 1 103 ? -34.293 5.876 4.788 1.00 93.81 103 THR A O 1
ATOM 772 N N . LEU A 1 104 ? -32.561 4.571 4.152 1.00 93.44 104 LEU A N 1
ATOM 773 C CA . LEU A 1 104 ? -31.535 5.173 4.990 1.00 93.44 104 LEU A CA 1
ATOM 774 C C . LEU A 1 104 ? -30.586 6.003 4.124 1.00 93.44 104 LEU A C 1
ATOM 776 O O . LEU A 1 104 ? -30.376 5.716 2.942 1.00 93.44 104 LEU A O 1
ATOM 780 N N . TYR A 1 105 ? -30.010 7.043 4.710 1.00 90.38 105 TYR A N 1
ATOM 781 C CA . TYR A 1 105 ? -29.103 7.960 4.038 1.00 90.38 105 TYR A CA 1
ATOM 782 C C . TYR A 1 105 ? -27.754 7.976 4.734 1.00 90.38 105 TYR A C 1
ATOM 784 O O . TYR A 1 105 ? -27.671 8.044 5.959 1.00 90.38 105 TYR A O 1
ATOM 792 N N . ARG A 1 106 ? -26.684 7.978 3.945 1.00 88.62 106 ARG A N 1
ATOM 793 C CA . ARG A 1 106 ? -25.332 8.200 4.451 1.00 88.62 106 ARG A CA 1
ATOM 794 C C . ARG A 1 106 ? -24.604 9.176 3.548 1.00 88.62 106 ARG A C 1
ATOM 796 O O . ARG A 1 106 ? -24.370 8.891 2.374 1.00 88.62 106 ARG A O 1
ATOM 803 N N . GLY A 1 107 ? -24.252 10.326 4.108 1.00 81.25 107 GLY A N 1
ATOM 804 C CA . GLY A 1 107 ? -23.344 11.255 3.462 1.00 81.25 107 GLY A CA 1
ATOM 805 C C . GLY A 1 107 ? -21.909 10.804 3.654 1.00 81.25 107 GLY A C 1
ATOM 806 O O . GLY A 1 107 ? -21.539 10.334 4.728 1.00 81.25 107 GLY A O 1
ATOM 807 N N . MET A 1 108 ? -21.122 10.913 2.596 1.00 79.88 108 MET A N 1
ATOM 808 C CA . MET A 1 108 ? -19.713 10.564 2.593 1.00 79.88 108 MET A CA 1
ATOM 809 C C . MET A 1 108 ? -18.939 11.659 1.869 1.00 79.88 108 MET A C 1
ATOM 811 O O . MET A 1 108 ? -19.369 12.149 0.816 1.00 79.88 108 MET A O 1
ATOM 815 N N . SER A 1 109 ? -17.767 11.992 2.403 1.00 76.88 109 SER A N 1
ATOM 816 C CA . SER A 1 109 ? -16.753 12.739 1.659 1.00 76.88 109 SER A CA 1
ATOM 817 C C . SER A 1 109 ? -16.345 11.957 0.400 1.00 76.88 109 SER A C 1
ATOM 819 O O . SER A 1 109 ? -16.667 10.772 0.255 1.00 76.88 109 SER A O 1
ATOM 821 N N . ARG A 1 110 ? -15.639 12.594 -0.544 1.00 72.19 110 ARG A N 1
ATOM 822 C CA . ARG A 1 110 ? -15.114 11.860 -1.712 1.00 72.19 110 ARG A CA 1
ATOM 823 C C . ARG A 1 110 ? -14.152 10.767 -1.259 1.00 72.19 110 ARG A C 1
ATOM 825 O O . ARG A 1 110 ? -14.205 9.656 -1.772 1.00 72.19 110 ARG A O 1
ATOM 832 N N . GLU A 1 111 ? -13.317 11.097 -0.288 1.00 68.69 111 GLU A N 1
ATOM 833 C CA . GLU A 1 111 ? -12.286 10.261 0.313 1.00 68.69 111 GLU A CA 1
ATOM 834 C C . GLU A 1 111 ? -12.901 9.041 1.006 1.00 68.69 111 GLU A C 1
ATOM 836 O O . GLU A 1 111 ? -12.441 7.920 0.813 1.00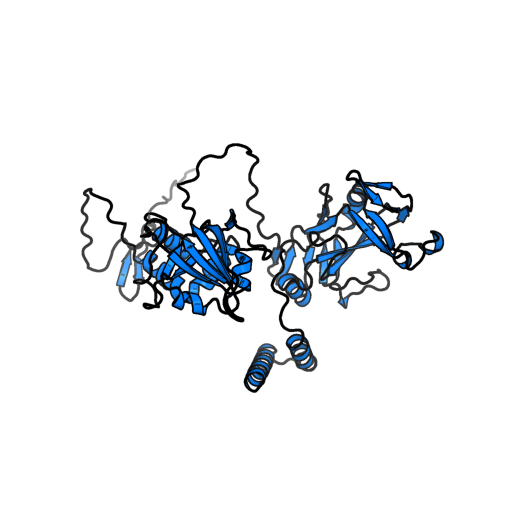 68.69 111 GLU A O 1
ATOM 841 N N . ASP A 1 112 ? -13.989 9.223 1.758 1.00 69.62 112 ASP A N 1
ATOM 842 C CA . ASP A 1 112 ? -14.700 8.102 2.374 1.00 69.62 112 ASP A CA 1
ATOM 843 C C . ASP A 1 112 ? -15.448 7.264 1.342 1.00 69.62 112 ASP A C 1
ATOM 845 O O . ASP A 1 112 ? -15.483 6.040 1.454 1.00 69.62 112 ASP A O 1
ATOM 849 N N . ALA A 1 113 ? -16.045 7.896 0.328 1.00 74.69 113 ALA A N 1
ATOM 850 C CA . ALA A 1 113 ? -16.775 7.183 -0.714 1.00 74.69 113 ALA A CA 1
ATOM 851 C C . ALA A 1 113 ? -15.870 6.227 -1.496 1.00 74.69 113 ALA A C 1
ATOM 853 O O . ALA A 1 113 ? -16.298 5.134 -1.859 1.00 74.69 113 ALA A O 1
ATOM 854 N N . LYS A 1 114 ? -14.609 6.601 -1.710 1.00 76.12 114 LYS A N 1
ATOM 855 C CA . LYS A 1 114 ? -13.626 5.759 -2.392 1.00 76.12 114 LYS A CA 1
ATOM 856 C C . LYS A 1 114 ? -13.229 4.506 -1.606 1.00 76.12 114 LYS A C 1
ATOM 858 O O . LYS A 1 114 ? -12.903 3.494 -2.219 1.00 76.12 114 LYS A O 1
ATOM 863 N N . LYS A 1 115 ? -13.358 4.523 -0.273 1.00 76.62 115 LYS A N 1
ATOM 864 C CA . LYS A 1 115 ? -13.204 3.313 0.560 1.00 76.62 115 LYS A CA 1
ATOM 865 C C . LYS A 1 115 ? -14.263 2.262 0.223 1.00 76.62 115 LYS A C 1
ATOM 867 O O . LYS A 1 115 ? -13.988 1.073 0.313 1.00 76.62 115 LYS A O 1
ATOM 872 N N . LEU A 1 116 ? -15.460 2.704 -0.172 1.00 76.62 116 LEU A N 1
ATOM 873 C CA . LEU A 1 116 ? -16.564 1.825 -0.562 1.00 76.62 116 LEU A CA 1
ATOM 874 C C . LEU A 1 116 ? -16.580 1.532 -2.072 1.00 76.62 116 LEU A C 1
ATOM 876 O O . LEU A 1 116 ? -16.982 0.448 -2.483 1.00 76.62 116 LEU A O 1
ATOM 880 N N . PHE A 1 117 ? -16.130 2.482 -2.894 1.00 79.00 117 PHE A N 1
ATOM 881 C CA . PHE A 1 117 ? -16.053 2.376 -4.353 1.00 79.00 117 PHE A CA 1
ATOM 882 C C . PHE A 1 117 ? -14.614 2.610 -4.837 1.00 79.00 117 PHE A C 1
ATOM 884 O O . PHE A 1 117 ? -14.315 3.677 -5.392 1.00 79.00 117 PHE A O 1
ATOM 891 N N . PRO A 1 118 ? -13.708 1.637 -4.629 1.00 62.72 118 PRO A N 1
ATOM 892 C CA . PRO A 1 118 ? -12.313 1.783 -5.023 1.00 62.72 118 PRO A CA 1
ATOM 893 C C . PRO A 1 118 ? -12.209 1.996 -6.539 1.00 62.72 118 PRO A C 1
ATOM 895 O O . PRO A 1 118 ? -12.815 1.274 -7.328 1.00 62.72 118 PRO A O 1
ATOM 898 N N . GLY A 1 119 ? -11.464 3.024 -6.951 1.00 59.88 119 GLY A N 1
ATOM 899 C CA . GLY A 1 119 ? -11.281 3.389 -8.362 1.00 59.88 119 GLY A CA 1
ATOM 900 C C . GLY A 1 119 ? -12.366 4.297 -8.957 1.00 59.88 119 GLY A C 1
ATOM 901 O O . GLY A 1 119 ? -12.218 4.731 -10.094 1.00 59.88 119 GLY A O 1
ATOM 902 N N . GLY A 1 120 ? -13.433 4.627 -8.218 1.00 62.56 120 GLY A N 1
ATOM 903 C CA . GLY A 1 120 ? -14.443 5.617 -8.631 1.00 62.56 120 GLY A CA 1
ATOM 904 C C . GLY A 1 120 ? -15.399 5.186 -9.756 1.00 62.56 120 GLY A C 1
ATOM 905 O O . GLY A 1 120 ? -16.388 5.876 -10.012 1.00 62.56 120 GLY A O 1
ATOM 906 N N . ASP A 1 121 ? -15.163 4.031 -10.381 1.00 68.12 121 ASP A N 1
ATOM 907 C CA . ASP A 1 121 ? -16.006 3.451 -11.429 1.00 68.12 121 ASP A CA 1
ATOM 908 C C . ASP A 1 121 ? -17.248 2.760 -10.844 1.00 68.12 121 ASP A C 1
ATOM 910 O O . ASP A 1 121 ? -17.347 1.535 -10.764 1.00 68.12 121 ASP A O 1
ATOM 914 N N . ILE A 1 122 ? -18.244 3.549 -10.443 1.00 75.44 122 ILE A N 1
ATOM 915 C CA . ILE A 1 122 ? -19.480 3.026 -9.848 1.00 75.44 122 ILE A CA 1
ATOM 916 C C . ILE A 1 122 ? -20.436 2.558 -10.953 1.00 75.44 122 ILE A C 1
ATOM 918 O O . ILE A 1 122 ? -20.964 3.360 -11.727 1.00 75.44 122 ILE A O 1
ATOM 922 N N . LYS A 1 123 ? -20.711 1.252 -11.001 1.00 75.31 123 LYS A N 1
ATOM 923 C CA . LYS A 1 123 ? -21.604 0.632 -11.994 1.00 75.31 123 LYS A CA 1
ATOM 924 C C . LYS A 1 123 ? -22.802 -0.023 -11.318 1.00 75.31 123 LYS A C 1
ATOM 926 O O . LYS A 1 123 ? -22.684 -0.609 -10.247 1.00 75.31 123 LYS A O 1
ATOM 931 N N . LYS A 1 124 ? -23.964 0.042 -11.969 1.00 79.75 124 LYS A N 1
ATOM 932 C CA . LYS A 1 124 ? -25.148 -0.716 -11.542 1.00 79.75 124 LYS A CA 1
ATOM 933 C C . LYS A 1 124 ? -24.826 -2.220 -11.528 1.00 79.75 124 LYS A C 1
ATOM 935 O O . LYS A 1 124 ? -24.203 -2.710 -12.463 1.00 79.75 124 LYS A O 1
ATOM 940 N N . GLY A 1 125 ? -25.255 -2.922 -10.484 1.00 76.44 125 GLY A N 1
ATOM 941 C CA . GLY A 1 125 ? -24.962 -4.333 -10.217 1.00 76.44 125 GLY A CA 1
ATOM 942 C C . GLY A 1 125 ? -23.682 -4.574 -9.409 1.00 76.44 125 GLY A C 1
ATOM 943 O O . GLY A 1 125 ? -23.444 -5.697 -8.977 1.00 76.44 125 GLY A O 1
ATOM 944 N N . MET A 1 126 ? -22.859 -3.545 -9.171 1.00 82.12 126 MET A N 1
ATOM 945 C CA . MET A 1 126 ? -21.688 -3.657 -8.297 1.00 82.12 126 MET A CA 1
ATOM 946 C C . MET A 1 126 ? -22.129 -3.939 -6.858 1.00 82.12 126 MET A C 1
ATOM 948 O O . MET A 1 126 ? -22.986 -3.232 -6.334 1.00 82.12 126 MET A O 1
ATOM 952 N N . VAL A 1 127 ? -21.528 -4.937 -6.209 1.00 89.25 127 VAL A N 1
ATOM 953 C CA . VAL A 1 127 ? -21.738 -5.210 -4.781 1.00 89.25 127 VAL A CA 1
ATOM 954 C C . VAL A 1 127 ? -20.549 -4.677 -3.997 1.00 89.25 127 VAL A C 1
ATOM 956 O O . VAL A 1 127 ? -19.407 -5.006 -4.304 1.00 89.25 127 VAL A O 1
ATOM 959 N N . VAL A 1 128 ? -20.834 -3.865 -2.988 1.00 86.25 128 VAL A N 1
ATOM 960 C CA . VAL A 1 128 ? -19.845 -3.246 -2.103 1.00 86.25 128 VAL A CA 1
ATOM 961 C C . VAL A 1 128 ? -20.118 -3.623 -0.652 1.00 86.25 128 VAL A C 1
ATOM 963 O O . VAL A 1 128 ? -21.238 -3.996 -0.302 1.00 86.25 128 VAL A O 1
ATOM 966 N N . SER A 1 129 ? -19.091 -3.545 0.186 1.00 89.94 129 SER A N 1
ATOM 967 C CA . SER A 1 129 ? -19.160 -3.842 1.617 1.00 89.94 129 SER A CA 1
ATOM 968 C C . SER A 1 129 ? -18.143 -2.980 2.358 1.00 89.94 129 SER A C 1
ATOM 970 O O . SER A 1 129 ? -17.046 -2.773 1.847 1.00 89.94 129 SER A O 1
ATOM 972 N N . ASP A 1 130 ? -18.491 -2.500 3.551 1.00 83.06 130 ASP A N 1
ATOM 973 C CA . ASP A 1 130 ? -17.554 -1.828 4.463 1.00 83.06 130 ASP A CA 1
ATOM 974 C C . ASP A 1 130 ? -17.269 -2.771 5.644 1.00 83.06 130 ASP A C 1
ATOM 976 O O . ASP A 1 130 ? -18.225 -3.212 6.286 1.00 83.06 130 ASP A O 1
ATOM 980 N N . PRO A 1 131 ? -16.003 -3.114 5.946 1.00 85.81 131 PRO A N 1
ATOM 981 C CA . PRO A 1 131 ? -15.660 -3.884 7.143 1.00 85.81 131 PRO A CA 1
ATOM 982 C C . PRO A 1 131 ? -16.038 -3.197 8.459 1.00 85.81 131 PRO A C 1
ATOM 984 O O . PRO A 1 131 ? -16.114 -3.854 9.490 1.00 85.81 131 PRO A O 1
ATOM 987 N N . ALA A 1 132 ? -16.268 -1.884 8.443 1.00 88.19 132 ALA A N 1
ATOM 988 C CA . ALA A 1 132 ? -16.747 -1.125 9.591 1.00 88.19 132 ALA A CA 1
ATOM 989 C C . ALA A 1 132 ? -18.275 -1.170 9.750 1.00 88.19 132 ALA A C 1
ATOM 991 O O . ALA A 1 132 ? -19.009 -1.469 8.807 1.00 88.19 132 ALA A O 1
ATOM 992 N N . PHE A 1 133 ? -18.764 -0.782 10.930 1.00 89.75 133 PHE A N 1
ATOM 993 C CA . PHE A 1 133 ? -20.179 -0.469 11.116 1.00 89.75 133 PHE A CA 1
ATOM 994 C C . PHE A 1 133 ? -20.573 0.748 10.270 1.00 89.75 133 PHE A C 1
ATOM 996 O O . PHE A 1 133 ? -19.789 1.687 10.085 1.00 89.75 133 PHE A O 1
ATOM 1003 N N . LEU A 1 134 ? -21.808 0.759 9.764 1.00 88.81 134 LEU A N 1
ATOM 1004 C CA . LEU A 1 134 ? -22.271 1.829 8.883 1.00 88.81 134 LEU A CA 1
ATOM 1005 C C . LEU A 1 134 ? -23.300 2.712 9.589 1.00 88.81 134 LEU A C 1
ATOM 1007 O O . LEU A 1 134 ? -24.473 2.354 9.681 1.00 88.81 134 LEU A O 1
ATOM 1011 N N . SER A 1 135 ? -22.863 3.886 10.052 1.00 85.38 135 SER A N 1
ATOM 1012 C CA . SER A 1 135 ? -23.769 4.922 10.563 1.00 85.38 135 SER A CA 1
ATOM 1013 C C . SER A 1 135 ? -24.576 5.535 9.420 1.00 85.38 135 SER A C 1
ATOM 1015 O O . SER A 1 135 ? -24.019 5.976 8.404 1.00 85.38 135 SER A O 1
ATOM 1017 N N . THR A 1 136 ? -25.893 5.564 9.578 1.00 88.44 136 THR A N 1
ATOM 1018 C CA . THR A 1 136 ? -26.844 6.111 8.605 1.00 88.44 136 THR A CA 1
ATOM 1019 C C . THR A 1 136 ? -27.895 6.948 9.326 1.00 88.44 136 THR A C 1
ATOM 1021 O O . THR A 1 136 ? -28.057 6.823 10.533 1.00 88.44 136 THR A O 1
ATOM 1024 N N . SER A 1 137 ? -28.624 7.789 8.600 1.00 84.56 137 SER A N 1
ATOM 1025 C CA . SER A 1 137 ? -29.744 8.565 9.137 1.00 84.56 137 SER A CA 1
ATOM 1026 C C . SER A 1 137 ? -31.009 8.300 8.327 1.00 84.56 137 SER A C 1
ATOM 1028 O O . SER A 1 137 ? -30.945 8.102 7.109 1.00 84.56 137 SER A O 1
ATOM 1030 N N . LYS A 1 138 ? -32.178 8.339 8.971 1.00 85.50 138 LYS A N 1
ATOM 1031 C CA . LYS A 1 138 ? -33.471 8.346 8.259 1.00 85.50 138 LYS A CA 1
ATOM 1032 C C . LYS A 1 138 ? -33.714 9.669 7.526 1.00 85.50 138 LYS A C 1
ATOM 1034 O O . LYS A 1 138 ? -34.496 9.725 6.574 1.00 85.50 138 LYS A O 1
ATOM 1039 N N . GLU A 1 139 ? -32.997 10.726 7.903 1.00 80.88 139 GLU A N 1
ATOM 1040 C CA . GLU A 1 139 ? -33.131 12.045 7.306 1.00 80.88 139 GLU A CA 1
ATOM 1041 C C . GLU A 1 139 ? -32.022 12.358 6.298 1.00 80.88 139 GLU A C 1
ATOM 1043 O O . GLU A 1 139 ? -30.849 12.551 6.625 1.00 80.88 139 GLU A O 1
ATOM 1048 N N . LYS A 1 140 ? -32.420 12.560 5.038 1.00 81.12 140 LYS A N 1
ATOM 1049 C CA . LYS A 1 140 ? -31.495 12.986 3.977 1.00 81.12 140 LYS A CA 1
ATOM 1050 C C . LYS A 1 140 ? -30.784 14.308 4.291 1.00 81.12 140 LYS A C 1
ATOM 1052 O O . LYS A 1 140 ? -29.660 14.513 3.840 1.00 81.12 140 LYS A O 1
ATOM 1057 N N . LYS A 1 141 ? -31.442 15.227 5.008 1.00 76.88 141 LYS A N 1
ATOM 1058 C CA . LYS A 1 141 ? -30.876 16.546 5.339 1.00 76.88 141 LYS A CA 1
ATOM 1059 C C . LYS A 1 141 ? -29.697 16.428 6.303 1.00 76.88 141 LYS A C 1
ATOM 1061 O O . LYS A 1 141 ? -28.672 17.051 6.048 1.00 76.88 141 LYS A O 1
ATOM 1066 N N . ILE A 1 142 ? -29.832 15.593 7.332 1.00 71.25 142 ILE A N 1
ATOM 1067 C CA . ILE A 1 142 ? -28.796 15.336 8.338 1.00 71.25 142 ILE A CA 1
ATOM 1068 C C . ILE A 1 142 ? -27.590 14.666 7.677 1.00 71.25 142 ILE A C 1
ATOM 1070 O O . ILE A 1 142 ? -26.479 15.189 7.728 1.00 71.25 142 ILE A O 1
ATOM 1074 N N . ALA A 1 143 ? -27.824 13.592 6.916 1.00 69.44 143 ALA A N 1
ATOM 1075 C CA . ALA A 1 143 ? -26.776 12.944 6.123 1.00 69.44 143 ALA A CA 1
ATOM 1076 C C . ALA A 1 143 ? -26.114 13.911 5.118 1.00 69.44 143 ALA A C 1
ATOM 1078 O O . ALA A 1 143 ? -24.925 13.805 4.824 1.00 69.44 143 ALA A O 1
ATOM 1079 N N . GLY A 1 144 ? -26.879 14.874 4.596 1.00 65.06 144 GLY A N 1
ATOM 1080 C CA . GLY A 1 144 ? -26.438 15.884 3.636 1.00 65.06 144 GLY A CA 1
ATOM 1081 C C . GLY A 1 144 ? -25.215 16.680 4.084 1.00 65.06 144 GLY A C 1
ATOM 1082 O O . GLY A 1 144 ? -24.359 16.972 3.245 1.00 65.06 144 GLY A O 1
ATOM 1083 N N . MET A 1 145 ? -25.095 16.954 5.387 1.00 67.06 145 MET A N 1
ATOM 1084 C CA . MET A 1 145 ? -23.998 17.734 5.974 1.00 67.06 145 MET A CA 1
ATOM 1085 C C . MET A 1 145 ? -22.620 17.106 5.718 1.00 67.06 145 MET A C 1
ATOM 1087 O O . MET A 1 145 ? -21.636 17.825 5.583 1.00 67.06 145 MET A O 1
ATOM 1091 N N . PHE A 1 146 ? -22.567 15.782 5.548 1.00 60.00 146 PHE A N 1
ATOM 1092 C CA . PHE A 1 146 ? -21.335 15.012 5.339 1.00 60.00 146 PHE A CA 1
ATOM 1093 C C . PHE A 1 146 ? -21.055 14.679 3.868 1.00 60.00 146 PHE A C 1
ATOM 1095 O O . PHE A 1 146 ? -20.117 13.952 3.562 1.00 60.00 146 PHE A O 1
ATOM 1102 N N . SER A 1 147 ? -21.884 15.172 2.943 1.00 58.09 147 SER A N 1
ATOM 1103 C CA . SER A 1 147 ? -21.851 14.785 1.523 1.00 58.09 147 SER A CA 1
ATOM 1104 C C . SER A 1 147 ? -21.519 15.932 0.565 1.00 58.09 147 SER A C 1
ATOM 1106 O O . SER A 1 147 ? -21.558 15.749 -0.650 1.00 58.09 147 SER A O 1
ATOM 1108 N N . ILE A 1 148 ? -21.209 17.129 1.071 1.00 65.38 148 ILE A N 1
ATOM 1109 C CA . ILE A 1 148 ? -20.935 18.299 0.225 1.00 65.38 148 ILE A CA 1
ATOM 1110 C C . ILE A 1 148 ? -19.750 17.991 -0.699 1.00 65.38 148 ILE A C 1
ATOM 1112 O O . ILE A 1 148 ? -18.665 17.635 -0.251 1.00 65.38 148 ILE A O 1
ATOM 1116 N N . GLY A 1 149 ? -19.982 18.069 -2.011 1.00 61.00 149 GLY A N 1
ATOM 1117 C CA . GLY A 1 149 ? -19.012 17.695 -3.040 1.00 61.00 149 GLY A CA 1
ATOM 1118 C C . GLY A 1 149 ? -18.674 16.198 -3.133 1.00 61.00 149 GLY A C 1
ATOM 1119 O O . GLY A 1 149 ? -17.937 15.835 -4.047 1.00 61.00 149 GLY A O 1
ATOM 1120 N N . GLY A 1 150 ? -19.202 15.343 -2.253 1.00 78.88 150 GLY A N 1
ATOM 1121 C CA . GLY A 1 150 ? -18.898 13.915 -2.134 1.00 78.88 150 GLY A CA 1
ATOM 1122 C C . GLY A 1 150 ? -19.992 12.995 -2.677 1.00 78.88 150 GLY A C 1
ATOM 1123 O O . GLY A 1 150 ? -20.485 13.174 -3.795 1.00 78.88 150 GLY A O 1
ATOM 1124 N N . VAL A 1 151 ? -20.362 11.986 -1.887 1.00 82.12 151 VAL A N 1
ATOM 1125 C CA . VAL A 1 151 ? -21.366 10.974 -2.235 1.00 82.12 151 VAL A CA 1
ATOM 1126 C C . VAL A 1 151 ? -22.483 10.948 -1.198 1.00 82.12 151 VAL A C 1
ATOM 1128 O O . VAL A 1 151 ? -22.256 11.029 0.004 1.00 82.12 151 VAL A O 1
ATOM 1131 N N . MET A 1 152 ? -23.712 10.802 -1.681 1.00 88.25 152 MET A N 1
ATOM 1132 C CA . MET A 1 152 ? -24.883 10.487 -0.875 1.00 88.25 152 MET A CA 1
ATOM 1133 C C . MET A 1 152 ? -25.311 9.058 -1.189 1.00 88.25 152 MET A C 1
ATOM 1135 O O . MET A 1 152 ? -25.823 8.794 -2.281 1.00 88.25 152 MET A O 1
ATOM 1139 N N . LEU A 1 153 ? -25.130 8.143 -0.243 1.00 91.81 153 LEU A N 1
ATOM 1140 C CA . LEU A 1 153 ? -25.741 6.825 -0.326 1.00 91.81 153 LEU A CA 1
ATOM 1141 C C . LEU A 1 153 ? -27.214 6.928 0.047 1.00 91.81 153 LEU A C 1
ATOM 1143 O O . LEU A 1 153 ? -27.565 7.454 1.103 1.00 91.81 153 LEU A O 1
ATOM 1147 N N . GLN A 1 154 ? -28.062 6.398 -0.823 1.00 94.38 154 GLN A N 1
ATOM 1148 C CA . GLN A 1 154 ? -29.467 6.146 -0.551 1.00 94.38 154 GLN A CA 1
ATOM 1149 C C . GLN A 1 154 ? -29.652 4.629 -0.483 1.00 94.38 154 GLN A C 1
ATOM 1151 O O . GLN A 1 154 ? -29.626 3.961 -1.516 1.00 94.38 154 GLN A O 1
ATOM 1156 N N . ILE A 1 155 ? -29.786 4.103 0.730 1.00 95.56 155 ILE A N 1
ATOM 1157 C CA . ILE A 1 155 ? -29.765 2.673 1.037 1.00 95.56 155 ILE A CA 1
ATOM 1158 C C . ILE A 1 155 ? -31.207 2.193 1.210 1.00 95.56 155 ILE A C 1
ATOM 1160 O O . ILE A 1 155 ? -31.892 2.598 2.147 1.00 95.56 155 ILE A O 1
ATOM 1164 N N . GLU A 1 156 ? -31.679 1.347 0.298 1.00 95.19 156 GLU A N 1
ATOM 1165 C CA . GLU A 1 156 ? -32.975 0.673 0.407 1.00 95.19 156 GLU A CA 1
ATOM 1166 C C . GLU A 1 156 ? -32.850 -0.541 1.334 1.00 95.19 156 GLU A C 1
ATOM 1168 O O . GLU A 1 156 ? -32.063 -1.451 1.062 1.00 95.19 156 GLU A O 1
ATOM 1173 N N . THR A 1 157 ? -33.634 -0.550 2.412 1.00 94.19 157 THR A N 1
ATOM 1174 C CA . THR A 1 157 ? -33.716 -1.643 3.388 1.00 94.19 157 THR A CA 1
ATOM 1175 C C . THR A 1 157 ? -35.128 -2.217 3.435 1.00 94.19 157 THR A C 1
ATOM 1177 O O . THR A 1 157 ? -36.118 -1.549 3.120 1.00 94.19 157 THR A O 1
ATOM 1180 N N . ASN A 1 158 ? -35.240 -3.471 3.854 1.00 92.19 158 ASN A N 1
ATOM 1181 C CA . ASN A 1 158 ? -36.500 -4.167 4.052 1.00 92.19 158 ASN A CA 1
ATOM 1182 C C . ASN A 1 158 ? -36.825 -4.300 5.537 1.00 92.19 158 ASN A C 1
ATOM 1184 O O . ASN A 1 158 ? -35.952 -4.328 6.405 1.00 92.19 158 ASN A O 1
ATOM 1188 N N . LYS A 1 159 ? -38.117 -4.434 5.832 1.00 90.44 159 LYS A N 1
ATOM 1189 C CA . LYS A 1 159 ? -38.562 -4.794 7.174 1.00 90.44 159 LYS A CA 1
ATOM 1190 C C . LYS A 1 159 ? -37.985 -6.157 7.555 1.00 90.44 159 LYS A C 1
ATOM 1192 O O . LYS A 1 159 ? -38.157 -7.114 6.802 1.00 90.44 159 LYS A O 1
ATOM 1197 N N . GLY A 1 160 ? -37.369 -6.245 8.728 1.00 87.19 160 GLY A N 1
ATOM 1198 C CA . GLY A 1 160 ? -36.718 -7.469 9.203 1.00 87.19 160 GLY A CA 1
ATOM 1199 C C . GLY A 1 160 ? -35.214 -7.528 8.936 1.00 87.19 160 GLY A C 1
ATOM 1200 O O . GLY A 1 160 ? -34.550 -8.396 9.493 1.00 87.19 160 GLY A O 1
ATOM 1201 N N . ASP A 1 161 ? -34.669 -6.618 8.122 1.00 90.12 161 ASP A N 1
ATOM 1202 C CA . ASP A 1 161 ? -33.224 -6.546 7.907 1.00 90.12 161 ASP A CA 1
ATOM 1203 C C . ASP A 1 161 ? -32.495 -6.229 9.222 1.00 90.12 161 ASP A C 1
ATOM 1205 O O . ASP A 1 161 ? -33.014 -5.513 10.083 1.00 90.12 161 ASP A O 1
ATOM 1209 N N . LYS A 1 162 ? -31.276 -6.756 9.382 1.00 91.00 162 LYS A N 1
ATOM 1210 C CA . LYS A 1 162 ? -30.451 -6.490 10.565 1.00 91.00 162 LYS A CA 1
ATOM 1211 C C . LYS A 1 162 ? -29.968 -5.042 10.581 1.00 91.00 162 LYS A C 1
ATOM 1213 O O . LYS A 1 162 ? -29.508 -4.510 9.575 1.00 91.00 162 LYS A O 1
ATOM 1218 N N . GLY A 1 163 ? -30.062 -4.425 11.751 1.00 90.50 163 GLY A N 1
ATOM 1219 C CA . GLY A 1 163 ? -29.674 -3.042 11.993 1.00 90.50 163 GLY A CA 1
ATOM 1220 C C . GLY A 1 163 ? -30.298 -2.533 13.287 1.00 90.50 163 GLY A C 1
ATOM 1221 O O . GLY A 1 163 ? -31.274 -3.103 13.779 1.00 90.50 163 GLY A O 1
ATOM 1222 N N . LEU A 1 164 ? -29.727 -1.471 13.844 1.00 90.81 164 LEU A N 1
ATOM 1223 C CA . LEU A 1 164 ? -30.136 -0.918 15.129 1.00 90.81 164 LEU A CA 1
ATOM 1224 C C . LEU A 1 164 ? -30.486 0.560 14.994 1.00 90.81 164 LEU A C 1
ATOM 1226 O O . LEU A 1 164 ? -29.650 1.364 14.597 1.00 90.81 164 LEU A O 1
ATOM 1230 N N . ASP A 1 165 ? -31.712 0.922 15.356 1.00 86.75 165 ASP A N 1
ATOM 1231 C CA . ASP A 1 165 ? -32.092 2.321 15.547 1.00 86.75 165 ASP A CA 1
ATOM 1232 C C . ASP A 1 165 ? -31.536 2.804 16.893 1.00 86.75 165 ASP A C 1
ATOM 1234 O O . ASP A 1 165 ? -31.918 2.295 17.952 1.00 86.75 165 ASP A O 1
ATOM 1238 N N . VAL A 1 166 ? -30.602 3.754 16.849 1.00 80.25 166 VAL A N 1
ATOM 1239 C CA . VAL A 1 166 ? -29.889 4.266 18.029 1.00 80.25 166 VAL A CA 1
ATOM 1240 C C . VAL A 1 166 ? -30.294 5.695 18.381 1.00 80.25 166 VAL A C 1
ATOM 1242 O O . VAL A 1 166 ? -29.736 6.276 19.308 1.00 80.25 166 VAL A O 1
ATOM 1245 N N . THR A 1 167 ? -31.329 6.244 17.738 1.00 71.06 167 THR A N 1
ATOM 1246 C CA . THR A 1 167 ? -31.837 7.611 17.964 1.00 71.06 167 THR A CA 1
ATOM 1247 C C . THR A 1 167 ? -32.085 7.926 19.448 1.00 71.06 167 THR A C 1
ATOM 1249 O O . THR A 1 167 ? -31.809 9.026 19.921 1.00 71.06 167 THR A O 1
ATOM 1252 N N . GLY A 1 168 ? -32.579 6.947 20.217 1.00 65.94 168 GLY A N 1
ATOM 1253 C CA . GLY A 1 168 ? -32.850 7.086 21.656 1.00 65.94 168 GLY A CA 1
ATOM 1254 C C . GLY A 1 168 ? -31.678 6.755 22.591 1.00 65.94 168 GLY A C 1
ATOM 1255 O O . GLY A 1 168 ? -31.838 6.845 23.808 1.00 65.94 168 GLY A O 1
ATOM 1256 N N . LEU A 1 169 ? -30.538 6.329 22.042 1.00 62.91 169 LEU A N 1
ATOM 1257 C CA . LEU A 1 169 ? -29.352 5.848 22.765 1.00 62.91 169 LEU A CA 1
ATOM 1258 C C . LEU A 1 169 ? -28.090 6.663 22.450 1.00 62.91 169 LEU A C 1
ATOM 1260 O O . LEU A 1 169 ? -27.134 6.607 23.218 1.00 62.91 169 LEU A O 1
ATOM 1264 N N . SER A 1 170 ? -28.100 7.410 21.346 1.00 57.84 170 SER A N 1
ATOM 1265 C CA . SER A 1 170 ? -27.029 8.313 20.941 1.00 57.84 170 SER A CA 1
ATOM 1266 C C . SER A 1 170 ? -26.933 9.524 21.878 1.00 57.84 170 SER A C 1
ATOM 1268 O O . SER A 1 170 ? -27.936 10.037 22.390 1.00 57.84 170 SER A O 1
ATOM 1270 N N . SER A 1 171 ? -25.706 10.013 22.076 1.00 53.12 171 SER A N 1
ATOM 1271 C CA . SER A 1 171 ? -25.412 11.302 22.714 1.00 53.12 171 SER A CA 1
ATOM 1272 C C . SER A 1 171 ? -26.050 12.480 21.962 1.00 53.12 171 SER A C 1
ATOM 1274 O O . SER A 1 171 ? -26.370 13.500 22.579 1.00 53.12 171 SER A O 1
ATOM 1276 N N . ASN A 1 172 ? -26.339 12.308 20.666 1.00 51.69 172 ASN A N 1
ATOM 1277 C CA . ASN A 1 172 ? -26.962 13.294 19.791 1.00 51.69 172 ASN A CA 1
ATOM 1278 C C . ASN A 1 172 ? -28.412 12.902 19.462 1.00 51.69 172 ASN A C 1
ATOM 1280 O O . ASN A 1 172 ? -28.712 12.293 18.438 1.00 51.69 172 ASN A O 1
ATOM 1284 N N . LYS A 1 173 ? -29.358 13.333 20.307 1.00 54.28 173 LYS A N 1
ATOM 1285 C CA . LYS A 1 173 ? -30.808 13.037 20.187 1.00 54.28 173 LYS A CA 1
ATOM 1286 C C . LYS A 1 173 ? -31.490 13.495 18.883 1.00 54.28 173 LYS A C 1
ATOM 1288 O O . LYS A 1 173 ? -32.695 13.328 18.752 1.00 54.28 173 LYS A O 1
ATOM 1293 N N . HIS A 1 174 ? -30.764 14.165 17.991 1.00 53.91 174 HIS A N 1
ATOM 1294 C CA . HIS A 1 174 ? -31.302 14.836 16.805 1.00 53.91 174 HIS A CA 1
ATOM 1295 C C . HIS A 1 174 ? -30.858 14.173 15.493 1.00 53.91 174 HIS A C 1
ATOM 1297 O O . HIS A 1 174 ? -31.178 14.709 14.442 1.00 53.91 174 HIS A O 1
ATOM 1303 N N . GLU A 1 175 ? -30.106 13.065 15.525 1.00 56.50 175 GLU A N 1
ATOM 1304 C CA . GLU A 1 175 ? -29.471 12.504 14.318 1.00 56.50 175 GLU A CA 1
ATOM 1305 C C . GLU A 1 175 ? -30.276 11.403 13.600 1.00 56.50 175 GLU A C 1
ATOM 1307 O O . GLU A 1 175 ? -29.908 11.019 12.484 1.00 56.50 175 GLU A O 1
ATOM 1312 N N . ASP A 1 176 ? -31.390 10.927 14.179 1.00 71.62 176 ASP A N 1
ATOM 1313 C CA . ASP A 1 176 ? -32.193 9.801 13.658 1.00 71.62 176 ASP A CA 1
ATOM 1314 C C . ASP A 1 176 ? -31.300 8.635 13.174 1.00 71.62 176 ASP A C 1
ATOM 1316 O O . ASP A 1 176 ? -31.475 8.076 12.080 1.00 71.62 176 ASP A O 1
ATOM 1320 N N . GLU A 1 177 ? -30.260 8.341 13.967 1.00 81.81 177 GLU A N 1
ATOM 1321 C CA . GLU A 1 177 ? -29.169 7.456 13.578 1.00 81.81 177 GLU A CA 1
ATOM 1322 C C . GLU A 1 177 ? -29.629 5.993 13.600 1.00 81.81 177 GLU A C 1
ATOM 1324 O O . GLU A 1 177 ? -30.201 5.485 14.566 1.00 81.81 177 GLU A O 1
ATOM 1329 N N . THR A 1 178 ? -29.357 5.297 12.502 1.00 88.62 178 THR A N 1
ATOM 1330 C CA . THR A 1 178 ? -29.535 3.855 12.356 1.00 88.62 178 THR A CA 1
ATOM 1331 C C . THR A 1 178 ? -28.200 3.233 11.969 1.00 88.62 178 THR A C 1
ATOM 1333 O O . THR A 1 178 ? -27.581 3.633 10.980 1.00 88.62 178 THR A O 1
ATOM 1336 N N . LEU A 1 179 ? -27.761 2.240 12.734 1.00 90.94 179 LEU A N 1
ATOM 1337 C CA . LEU A 1 179 ? -26.494 1.547 12.545 1.00 90.94 179 LEU A CA 1
ATOM 1338 C C . LEU A 1 179 ? -26.715 0.225 11.802 1.00 90.94 179 LEU A C 1
ATOM 1340 O O . LEU A 1 179 ? -27.512 -0.610 12.237 1.00 90.94 179 LEU A O 1
ATOM 1344 N N . LEU A 1 180 ? -26.015 0.026 10.684 1.00 92.38 180 LEU A N 1
ATOM 1345 C CA . LEU A 1 180 ? -25.964 -1.267 9.989 1.00 92.38 180 LEU A CA 1
ATOM 1346 C C . LEU A 1 180 ? -24.734 -2.070 10.446 1.00 92.38 180 LEU A C 1
ATOM 1348 O O . LEU A 1 180 ? -23.719 -1.463 10.811 1.00 92.38 180 LEU A O 1
ATOM 1352 N N . PRO A 1 181 ? -24.806 -3.417 10.431 1.00 92.88 181 PRO A N 1
ATOM 1353 C CA . PRO A 1 181 ? -23.711 -4.271 10.890 1.00 92.88 181 PRO A CA 1
ATOM 1354 C C . PRO A 1 181 ? -22.430 -4.055 10.084 1.00 92.88 181 PRO A C 1
ATOM 1356 O O . PRO A 1 181 ? -22.469 -3.628 8.926 1.00 92.88 181 PRO A O 1
ATOM 1359 N N . ARG A 1 182 ? -21.290 -4.417 10.681 1.00 90.50 182 ARG A N 1
ATOM 1360 C CA . ARG A 1 182 ? -20.040 -4.546 9.932 1.00 90.50 182 ARG A CA 1
ATOM 1361 C C . ARG A 1 182 ? -20.185 -5.545 8.786 1.00 90.50 182 ARG A C 1
ATOM 1363 O O . ARG A 1 182 ? -20.962 -6.494 8.871 1.00 90.50 182 ARG A O 1
ATOM 1370 N N . ASN A 1 183 ? -19.438 -5.327 7.709 1.00 89.69 183 ASN A N 1
ATOM 1371 C CA . ASN A 1 183 ? -19.529 -6.100 6.468 1.00 89.69 183 ASN A CA 1
ATOM 1372 C C . ASN A 1 183 ? -20.915 -6.046 5.795 1.00 89.69 183 ASN A C 1
ATOM 1374 O O . ASN A 1 183 ? -21.295 -6.961 5.058 1.00 89.69 183 ASN A O 1
ATOM 1378 N N . ALA A 1 184 ? -21.686 -4.978 6.033 1.00 90.50 184 ALA A N 1
ATOM 1379 C CA . ALA A 1 184 ? -22.965 -4.761 5.369 1.00 90.50 184 ALA A CA 1
ATOM 1380 C C . ALA A 1 184 ? -22.789 -4.717 3.842 1.00 90.50 184 ALA A C 1
ATOM 1382 O O . ALA A 1 184 ? -22.201 -3.785 3.290 1.00 90.50 184 ALA A O 1
ATOM 1383 N N . LYS A 1 185 ? -23.348 -5.718 3.152 1.00 92.50 185 LYS A N 1
ATOM 1384 C CA . LYS A 1 185 ? -23.305 -5.822 1.690 1.00 92.50 185 LYS A CA 1
ATOM 1385 C C . LYS A 1 185 ? -24.407 -4.989 1.053 1.00 92.50 185 LYS A C 1
ATOM 1387 O O . LYS A 1 185 ? -25.569 -5.052 1.454 1.00 92.50 185 LYS A O 1
ATOM 1392 N N . MET A 1 186 ? -24.050 -4.242 0.018 1.00 93.38 186 MET A N 1
ATOM 1393 C CA . MET A 1 186 ? -24.959 -3.354 -0.695 1.00 93.38 186 MET A CA 1
ATOM 1394 C C . MET A 1 186 ? -24.759 -3.484 -2.205 1.00 93.38 186 MET A C 1
ATOM 1396 O O . MET A 1 186 ? -23.638 -3.393 -2.696 1.00 93.38 186 MET A O 1
ATOM 1400 N N . GLU A 1 187 ? -25.841 -3.677 -2.953 1.00 92.62 187 GLU A N 1
ATOM 1401 C CA . GLU A 1 187 ? -25.826 -3.695 -4.420 1.00 92.62 187 GLU A CA 1
ATOM 1402 C C . GLU A 1 187 ? -26.132 -2.300 -4.968 1.00 92.62 187 GLU A C 1
ATOM 1404 O O . GLU A 1 187 ? -27.159 -1.713 -4.635 1.00 92.62 187 GLU A O 1
ATOM 1409 N N . VAL A 1 188 ? -25.299 -1.772 -5.862 1.00 86.50 188 VAL A N 1
ATOM 1410 C CA . VAL A 1 188 ? -25.569 -0.525 -6.581 1.00 86.50 188 VAL A CA 1
ATOM 1411 C C . VAL A 1 188 ? -26.715 -0.733 -7.565 1.00 86.50 188 VAL A C 1
ATOM 1413 O O . VAL A 1 188 ? -26.582 -1.437 -8.561 1.00 86.50 188 VAL A O 1
ATOM 1416 N N . ILE A 1 189 ? -27.834 -0.046 -7.350 1.00 89.25 189 ILE A N 1
ATOM 1417 C CA . ILE A 1 189 ? -29.017 -0.127 -8.221 1.00 89.25 189 ILE A CA 1
ATOM 1418 C C . ILE A 1 189 ? -29.183 1.106 -9.118 1.00 89.25 189 ILE A C 1
ATOM 1420 O O . ILE A 1 189 ? -29.911 1.048 -10.113 1.00 89.25 189 ILE A O 1
ATOM 1424 N N . GLY A 1 190 ? -28.477 2.202 -8.824 1.00 78.69 190 GLY A N 1
ATOM 1425 C CA . GLY A 1 190 ? -28.419 3.370 -9.700 1.00 78.69 190 GLY A CA 1
ATOM 1426 C C . GLY A 1 190 ? -27.450 4.452 -9.231 1.00 78.69 190 GLY A C 1
ATOM 1427 O O . GLY A 1 190 ? -27.217 4.619 -8.039 1.00 78.69 190 GLY A O 1
ATOM 1428 N N . VAL A 1 191 ? -26.930 5.231 -10.177 1.00 82.19 191 VAL A N 1
ATOM 1429 C CA . VAL A 1 191 ? -26.027 6.364 -9.927 1.00 82.19 191 VAL A CA 1
ATOM 1430 C C . VAL A 1 191 ? -26.661 7.613 -10.527 1.00 82.19 191 VAL A C 1
ATOM 1432 O O . VAL A 1 191 ? -27.036 7.613 -11.696 1.00 82.19 191 VAL A O 1
ATOM 1435 N N . HIS A 1 192 ? -26.815 8.663 -9.724 1.00 81.38 192 HIS A N 1
ATOM 1436 C CA . HIS A 1 192 ? -27.399 9.932 -10.147 1.00 81.38 192 HIS A CA 1
ATOM 1437 C C . HIS A 1 192 ? -26.343 11.034 -10.005 1.00 81.38 192 HIS A C 1
ATOM 1439 O O . HIS A 1 192 ? -25.916 11.314 -8.878 1.00 81.38 192 HIS A O 1
ATOM 1445 N N . PRO A 1 193 ? -25.914 11.662 -11.113 1.00 74.44 193 PRO A N 1
ATOM 1446 C CA . PRO A 1 193 ? -24.947 12.749 -11.064 1.00 74.44 193 PRO A CA 1
ATOM 1447 C C . PRO A 1 193 ? -25.515 13.968 -10.314 1.00 74.44 193 PRO A C 1
ATOM 1449 O O . PRO A 1 193 ? -26.738 14.110 -10.185 1.00 74.44 193 PRO A O 1
ATOM 1452 N N . PRO A 1 194 ? -24.646 14.857 -9.804 1.00 70.88 194 PRO A N 1
ATOM 1453 C CA . PRO A 1 194 ? -25.076 16.034 -9.067 1.00 70.88 194 PRO A CA 1
ATOM 1454 C C . PRO A 1 194 ? -25.864 16.987 -9.969 1.00 70.88 194 PRO A C 1
ATOM 1456 O O . PRO A 1 194 ? -25.522 17.197 -11.130 1.00 70.88 194 PRO A O 1
ATOM 1459 N N . LYS A 1 195 ? -26.924 17.589 -9.418 1.00 69.12 195 LYS A N 1
ATOM 1460 C CA . LYS A 1 195 ? -27.777 18.539 -10.155 1.00 69.12 195 LYS A CA 1
ATOM 1461 C C . LYS A 1 195 ? -27.123 19.910 -10.352 1.00 69.12 195 LYS A C 1
ATOM 1463 O O . LYS A 1 195 ? -27.458 20.599 -11.307 1.00 69.12 195 LYS A O 1
ATOM 1468 N N . SER A 1 196 ? -26.202 20.276 -9.460 1.00 64.62 196 SER A N 1
ATOM 1469 C CA . SER A 1 196 ? -25.465 21.542 -9.477 1.00 64.62 196 SER A CA 1
ATOM 1470 C C . SER A 1 196 ? -24.055 21.336 -8.906 1.00 64.62 196 SER A C 1
ATOM 1472 O O . SER A 1 196 ? -23.857 20.405 -8.116 1.00 64.62 196 SER A O 1
ATOM 1474 N N . PRO A 1 197 ? -23.080 22.205 -9.233 1.00 58.06 197 PRO A N 1
ATOM 1475 C CA . PRO A 1 197 ? -21.757 22.184 -8.611 1.00 58.06 197 PRO A CA 1
ATOM 1476 C C . PRO A 1 197 ? -21.845 22.172 -7.075 1.00 58.06 197 PRO A C 1
ATOM 1478 O O . PRO A 1 197 ? -22.703 22.831 -6.490 1.00 58.06 197 PRO A O 1
ATOM 1481 N N . GLY A 1 198 ? -20.999 21.371 -6.424 1.00 59.34 198 GLY A N 1
ATOM 1482 C CA . GLY A 1 198 ? -20.970 21.219 -4.961 1.00 59.34 198 GLY A CA 1
ATOM 1483 C C . GLY A 1 198 ? -22.013 20.261 -4.366 1.00 59.34 198 GLY A C 1
ATOM 1484 O O . GLY A 1 198 ? -21.898 19.907 -3.195 1.00 59.34 198 GLY A O 1
ATOM 1485 N N . HIS A 1 199 ? -22.992 19.781 -5.142 1.00 70.12 199 HIS A N 1
ATOM 1486 C CA . HIS A 1 199 ? -23.914 18.739 -4.672 1.00 70.12 199 HIS A CA 1
ATOM 1487 C C . HIS A 1 199 ? -23.266 17.346 -4.748 1.00 70.12 199 HIS A C 1
ATOM 1489 O O . HIS A 1 199 ? -22.432 17.117 -5.628 1.00 70.12 199 HIS A O 1
ATOM 1495 N N . PRO A 1 200 ? -23.652 16.402 -3.870 1.00 77.12 200 PRO A N 1
ATOM 1496 C CA . PRO A 1 200 ? -23.166 15.028 -3.940 1.00 77.12 200 PRO A CA 1
ATOM 1497 C C . PRO A 1 200 ? -23.659 14.284 -5.181 1.00 77.12 200 PRO A C 1
ATOM 1499 O O . PRO A 1 200 ? -24.792 14.477 -5.637 1.00 77.12 200 PRO A O 1
ATOM 1502 N N . VAL A 1 201 ? -22.856 13.323 -5.638 1.00 80.25 201 VAL A N 1
ATOM 1503 C CA . VAL A 1 201 ? -23.350 12.212 -6.466 1.00 80.25 201 VAL A CA 1
ATOM 1504 C C . VAL A 1 201 ? -24.254 11.347 -5.586 1.00 80.25 201 VAL A C 1
ATOM 1506 O O . VAL A 1 201 ? -23.845 10.928 -4.506 1.00 80.25 201 VAL A O 1
ATOM 1509 N N . THR A 1 202 ? -25.486 11.067 -6.013 1.00 85.81 202 THR A N 1
ATOM 1510 C CA . THR A 1 202 ? -26.373 10.166 -5.259 1.00 85.81 202 THR A CA 1
ATOM 1511 C C . THR A 1 202 ? -26.269 8.750 -5.806 1.00 85.81 202 THR A C 1
ATOM 1513 O O . THR A 1 202 ? -26.666 8.492 -6.944 1.00 85.81 202 THR A O 1
ATOM 1516 N N . ILE A 1 203 ? -25.790 7.818 -4.989 1.00 86.69 203 ILE A N 1
ATOM 1517 C CA . ILE A 1 203 ? -25.727 6.397 -5.329 1.00 86.69 203 ILE A CA 1
ATOM 1518 C C . ILE A 1 203 ? -26.865 5.700 -4.595 1.00 86.69 203 ILE A C 1
ATOM 1520 O O . ILE A 1 203 ? -26.921 5.689 -3.367 1.00 86.69 203 ILE A O 1
ATOM 1524 N N . LYS A 1 204 ? -27.794 5.131 -5.359 1.00 92.06 204 LYS A N 1
ATOM 1525 C CA . LYS A 1 204 ? -28.835 4.267 -4.817 1.00 92.06 204 LYS A CA 1
ATOM 1526 C C . LYS A 1 204 ? -28.282 2.862 -4.698 1.00 92.06 204 LYS A C 1
ATOM 1528 O O . LYS A 1 204 ? -27.806 2.302 -5.692 1.00 92.06 204 LYS A O 1
ATOM 1533 N N . VAL A 1 205 ? -28.389 2.299 -3.506 1.00 93.44 205 VAL A N 1
ATOM 1534 C CA . VAL A 1 205 ? -27.957 0.941 -3.209 1.00 93.44 205 VAL A CA 1
ATOM 1535 C C . VAL A 1 205 ? -29.071 0.170 -2.515 1.00 93.44 205 VAL A C 1
ATOM 1537 O O . VAL A 1 205 ? -29.901 0.757 -1.825 1.00 93.44 205 VAL A O 1
ATOM 1540 N N . ARG A 1 206 ? -29.093 -1.146 -2.693 1.00 94.56 206 ARG A N 1
ATOM 1541 C CA . ARG A 1 206 ? -29.987 -2.061 -1.985 1.00 94.56 206 ARG A CA 1
ATOM 1542 C C . ARG A 1 206 ? -29.189 -2.833 -0.948 1.00 94.56 206 ARG A C 1
ATOM 1544 O O . ARG A 1 206 ? -28.186 -3.447 -1.307 1.00 94.56 206 ARG A O 1
ATOM 1551 N N . TYR A 1 207 ? -29.629 -2.816 0.305 1.00 94.06 207 TYR A N 1
ATOM 1552 C CA . TYR A 1 207 ? -29.027 -3.629 1.356 1.00 94.06 207 TYR A CA 1
ATOM 1553 C C . TYR A 1 207 ? -29.337 -5.115 1.125 1.00 94.06 207 TYR A C 1
ATOM 1555 O O . TYR A 1 207 ? -30.471 -5.481 0.810 1.00 94.06 207 TYR A O 1
ATOM 1563 N N . ILE A 1 208 ? -28.314 -5.963 1.234 1.00 89.81 208 ILE A N 1
ATOM 1564 C CA . ILE A 1 208 ? -28.421 -7.410 1.042 1.00 89.81 208 ILE A CA 1
ATOM 1565 C C . ILE A 1 208 ? -28.324 -8.072 2.416 1.00 89.81 208 ILE A C 1
ATOM 1567 O O . ILE A 1 208 ? -27.226 -8.221 2.953 1.00 89.81 208 ILE A O 1
ATOM 1571 N N . SER A 1 209 ? -29.457 -8.493 2.980 1.00 73.50 209 SER A N 1
ATOM 1572 C CA . SER A 1 209 ? -29.459 -9.336 4.177 1.00 73.50 209 SER A CA 1
ATOM 1573 C C . SER A 1 209 ? -29.063 -10.776 3.823 1.00 73.50 209 SER A C 1
ATOM 1575 O O . SER A 1 209 ? -29.477 -11.319 2.795 1.00 73.50 209 SER A O 1
ATOM 1577 N N . GLU A 1 210 ? -28.220 -11.392 4.661 1.00 62.34 210 GLU A N 1
ATOM 1578 C CA . GLU A 1 210 ? -27.574 -12.690 4.387 1.00 62.34 210 GLU A CA 1
ATOM 1579 C C . GLU A 1 210 ? -28.554 -13.861 4.176 1.00 62.34 210 GLU A C 1
ATOM 1581 O O . GLU A 1 210 ? -28.171 -14.887 3.622 1.00 62.34 210 GLU A O 1
ATOM 1586 N N . GLU A 1 211 ? -29.838 -13.700 4.506 1.00 51.34 211 GLU A N 1
ATOM 1587 C CA . GLU A 1 211 ? -30.857 -14.751 4.385 1.00 51.34 211 GLU A CA 1
ATOM 1588 C C . GLU A 1 211 ? -31.525 -14.860 2.998 1.00 51.34 211 GLU A C 1
ATOM 1590 O O . GLU A 1 211 ? -32.351 -15.749 2.786 1.00 51.34 211 GLU A O 1
ATOM 1595 N N . LYS A 1 212 ? -31.199 -14.000 2.017 1.00 41.19 212 LYS A N 1
ATOM 1596 C CA . LYS A 1 212 ? -31.822 -14.056 0.676 1.00 41.19 212 LYS A CA 1
ATOM 1597 C C . LYS A 1 212 ? -30.822 -13.908 -0.472 1.00 41.19 212 LYS A C 1
ATOM 1599 O O . LYS A 1 212 ? -30.743 -12.861 -1.111 1.00 41.19 212 LYS A O 1
ATOM 1604 N N . ARG A 1 213 ? -30.135 -14.995 -0.834 1.00 36.34 213 ARG A N 1
ATOM 1605 C CA . ARG A 1 213 ? -29.634 -15.185 -2.209 1.00 36.34 213 ARG A CA 1
ATOM 1606 C C . ARG A 1 213 ? -30.429 -16.297 -2.900 1.00 36.34 213 ARG A C 1
ATOM 1608 O O . ARG A 1 213 ? -30.487 -17.397 -2.357 1.00 36.34 213 ARG A O 1
ATOM 1615 N N . PRO A 1 214 ? -31.015 -16.068 -4.090 1.00 30.75 214 PRO A N 1
ATOM 1616 C CA . PRO A 1 214 ? -31.326 -17.171 -4.984 1.00 30.75 214 PRO A CA 1
ATOM 1617 C C . PRO A 1 214 ? -30.006 -17.781 -5.474 1.00 30.75 214 PRO A C 1
ATOM 1619 O O . PRO A 1 214 ? -29.053 -17.062 -5.779 1.00 30.75 214 PRO A O 1
ATOM 1622 N N . ALA A 1 215 ? -29.950 -19.110 -5.475 1.00 31.78 215 ALA A N 1
ATOM 1623 C CA . ALA A 1 215 ? -28.781 -19.894 -5.842 1.00 31.78 215 ALA A CA 1
ATOM 1624 C C . ALA A 1 215 ? -28.276 -19.544 -7.252 1.00 31.78 215 ALA A C 1
ATOM 1626 O O . ALA A 1 215 ? -29.054 -19.494 -8.203 1.00 31.78 215 ALA A O 1
ATOM 1627 N N . MET A 1 216 ? -26.966 -19.340 -7.375 1.00 31.42 216 MET A N 1
ATOM 1628 C CA . MET A 1 216 ? -26.237 -19.489 -8.632 1.00 31.42 216 MET A CA 1
ATOM 1629 C C . MET A 1 216 ? -25.039 -20.385 -8.340 1.00 31.42 216 MET A C 1
ATOM 1631 O O . MET A 1 216 ? -24.155 -20.025 -7.563 1.00 31.42 216 MET A O 1
ATOM 1635 N N . ASP A 1 217 ? -25.102 -21.580 -8.919 1.00 30.17 217 ASP A N 1
ATOM 1636 C CA . ASP A 1 217 ? -24.114 -22.644 -8.829 1.00 30.17 217 ASP A CA 1
ATOM 1637 C C . ASP A 1 217 ? -22.806 -22.280 -9.539 1.00 30.17 217 ASP A C 1
ATOM 1639 O O . ASP A 1 217 ? -22.806 -21.652 -10.598 1.00 30.17 217 ASP A O 1
ATOM 1643 N N . GLY A 1 218 ? -21.704 -22.804 -8.996 1.00 28.44 218 GLY A N 1
ATOM 1644 C CA . GLY A 1 218 ? -20.514 -23.139 -9.776 1.00 28.44 218 GLY A CA 1
ATOM 1645 C C . GLY A 1 218 ? -19.394 -22.102 -9.776 1.00 28.44 218 GLY A C 1
ATOM 1646 O O . GLY A 1 218 ? -19.266 -21.319 -10.708 1.00 28.44 218 GLY A O 1
ATOM 1647 N N . ILE A 1 219 ? -18.532 -22.164 -8.761 1.00 26.00 219 ILE A N 1
ATOM 1648 C CA . ILE A 1 219 ? -17.123 -22.603 -8.848 1.00 26.00 219 ILE A CA 1
ATOM 1649 C C . ILE A 1 219 ? -16.538 -22.396 -7.446 1.00 26.00 219 ILE A C 1
ATOM 1651 O O . ILE A 1 219 ? -16.317 -21.278 -6.988 1.00 26.00 219 ILE A O 1
ATOM 1655 N N . THR A 1 220 ? -16.338 -23.499 -6.734 1.00 29.66 220 THR A N 1
ATOM 1656 C CA . THR A 1 220 ? -15.462 -23.558 -5.567 1.00 29.66 220 THR A CA 1
ATOM 1657 C C . THR A 1 220 ? -14.020 -23.545 -6.048 1.00 29.66 220 THR A C 1
ATOM 1659 O O . THR A 1 220 ? -13.578 -24.554 -6.585 1.00 29.66 220 THR A O 1
ATOM 1662 N N . GLU A 1 221 ? -13.289 -22.468 -5.778 1.00 26.16 221 GLU A N 1
ATOM 1663 C CA . GLU A 1 221 ? -11.908 -22.568 -5.301 1.00 26.16 221 GLU A CA 1
ATOM 1664 C C . GLU A 1 221 ? -11.699 -21.576 -4.150 1.00 26.16 221 GLU A C 1
ATOM 1666 O O . GLU A 1 221 ? -12.335 -20.528 -4.048 1.00 26.16 221 GLU A O 1
ATOM 1671 N N . SER A 1 222 ? -10.899 -22.032 -3.200 1.00 24.73 222 SER A N 1
ATOM 1672 C CA . SER A 1 222 ? -10.850 -21.688 -1.786 1.00 24.73 222 SER A CA 1
ATOM 1673 C C . SER A 1 222 ? -10.068 -20.414 -1.443 1.00 24.73 222 SER A C 1
ATOM 1675 O O . SER A 1 222 ? -9.005 -20.176 -1.998 1.00 24.73 222 SER A O 1
ATOM 1677 N N . LEU A 1 223 ? -10.574 -19.690 -0.435 1.00 26.62 223 LEU A N 1
ATOM 1678 C CA . LEU A 1 223 ? -9.867 -19.039 0.686 1.00 26.62 223 LEU A CA 1
ATOM 1679 C C . LEU A 1 223 ? -8.421 -18.531 0.478 1.00 26.62 223 LEU A C 1
ATOM 1681 O O . LEU A 1 223 ? -7.474 -19.311 0.459 1.00 26.62 223 LEU A O 1
ATOM 1685 N N . ALA A 1 224 ? -8.263 -17.207 0.573 1.00 21.66 224 ALA A N 1
ATOM 1686 C CA . ALA A 1 224 ? -7.110 -16.566 1.208 1.00 21.66 224 ALA A CA 1
ATOM 1687 C C . ALA A 1 224 ? -7.587 -15.298 1.946 1.00 21.66 224 ALA A C 1
ATOM 1689 O O . ALA A 1 224 ? -7.616 -14.207 1.381 1.00 21.66 224 ALA A O 1
ATOM 1690 N N . PHE A 1 225 ? -8.023 -15.461 3.195 1.00 25.38 225 PHE A N 1
ATOM 1691 C CA . PHE A 1 225 ? -7.983 -14.385 4.187 1.00 25.38 225 PHE A CA 1
ATOM 1692 C C . PHE A 1 225 ? -6.686 -14.550 4.989 1.00 25.38 225 PHE A C 1
ATOM 1694 O O . PHE A 1 225 ? -6.194 -15.667 5.128 1.00 25.38 225 PHE A O 1
ATOM 1701 N N . ASP A 1 226 ? -6.164 -13.426 5.476 1.00 26.36 226 ASP A N 1
ATOM 1702 C CA . ASP A 1 226 ? -5.004 -13.277 6.364 1.00 26.36 226 ASP A CA 1
ATOM 1703 C C . ASP A 1 226 ? -3.639 -13.176 5.668 1.00 26.36 226 ASP A C 1
ATOM 1705 O O . ASP A 1 226 ? -2.876 -14.133 5.548 1.00 26.36 226 ASP A O 1
ATOM 1709 N N . ARG A 1 227 ? -3.239 -11.949 5.320 1.00 28.47 227 ARG A N 1
ATOM 1710 C CA . ARG A 1 227 ? -1.825 -11.585 5.448 1.00 28.47 227 ARG A CA 1
ATOM 1711 C C . ARG A 1 227 ? -1.742 -10.494 6.502 1.00 28.47 227 ARG A C 1
ATOM 1713 O O . ARG A 1 227 ? -2.011 -9.331 6.217 1.00 28.47 227 ARG A O 1
ATOM 1720 N N . ALA A 1 228 ? -1.428 -10.902 7.734 1.00 35.78 228 ALA A N 1
ATOM 1721 C CA . ALA A 1 228 ? -0.960 -9.989 8.767 1.00 35.78 228 ALA A CA 1
ATOM 1722 C C . ALA A 1 228 ? 0.090 -9.057 8.148 1.00 35.78 228 ALA A C 1
ATOM 1724 O O . ALA A 1 228 ? 0.916 -9.517 7.350 1.00 35.78 228 ALA A O 1
ATOM 1725 N N . SER A 1 229 ? 0.018 -7.767 8.488 1.00 44.88 229 SER A N 1
ATOM 1726 C CA . SER A 1 229 ? 1.020 -6.782 8.083 1.00 44.88 229 SER A CA 1
ATOM 1727 C C . SER A 1 229 ? 2.402 -7.395 8.270 1.00 44.88 229 SER A C 1
ATOM 1729 O O . SER A 1 229 ? 2.756 -7.867 9.351 1.00 44.88 229 SER A O 1
ATOM 1731 N N . VAL A 1 230 ? 3.170 -7.452 7.185 1.00 62.88 230 VAL A N 1
ATOM 1732 C CA . VAL A 1 230 ? 4.547 -7.959 7.243 1.00 62.88 230 VAL A CA 1
ATOM 1733 C C . VAL A 1 230 ? 5.490 -6.913 7.836 1.00 62.88 230 VAL A C 1
ATOM 1735 O O . VAL A 1 230 ? 6.685 -7.181 7.965 1.00 62.88 230 VAL A O 1
ATOM 1738 N N . ARG A 1 231 ? 4.948 -5.738 8.187 1.00 71.81 231 ARG A N 1
ATOM 1739 C CA . ARG A 1 231 ? 5.620 -4.626 8.841 1.00 71.81 231 ARG A CA 1
ATOM 1740 C C . ARG A 1 231 ? 5.415 -4.658 10.353 1.00 71.81 231 ARG A C 1
ATOM 1742 O O . ARG A 1 231 ? 4.297 -4.719 10.852 1.00 71.81 231 ARG A O 1
ATOM 1749 N N . THR A 1 232 ? 6.504 -4.508 11.091 1.00 70.75 232 THR A N 1
ATOM 1750 C CA . THR A 1 232 ? 6.488 -4.291 12.542 1.00 70.75 232 THR A CA 1
ATOM 1751 C C . THR A 1 232 ? 7.495 -3.214 12.907 1.00 70.75 232 THR A C 1
ATOM 1753 O O . THR A 1 232 ? 8.562 -3.154 12.301 1.00 70.75 232 THR A O 1
ATOM 1756 N N . ILE A 1 233 ? 7.201 -2.399 13.916 1.00 70.75 233 ILE A N 1
ATOM 1757 C CA . ILE A 1 233 ? 8.200 -1.517 14.523 1.00 70.75 233 ILE A CA 1
ATOM 1758 C C . ILE A 1 233 ? 8.891 -2.293 15.643 1.00 70.75 233 ILE A C 1
ATOM 1760 O O . ILE A 1 233 ? 8.220 -2.817 16.533 1.00 70.75 233 ILE A O 1
ATOM 1764 N N . ASP A 1 234 ? 10.217 -2.419 15.579 1.00 71.25 234 ASP A N 1
ATOM 1765 C CA . ASP A 1 234 ? 10.975 -3.067 16.649 1.00 71.25 234 ASP A CA 1
ATOM 1766 C C . ASP A 1 234 ? 11.087 -2.174 17.897 1.00 71.25 234 ASP A C 1
ATOM 1768 O O . ASP A 1 234 ? 10.731 -0.995 17.888 1.00 71.25 234 ASP A O 1
ATOM 1772 N N . ALA A 1 235 ? 11.608 -2.727 18.995 1.00 69.38 235 ALA A N 1
ATOM 1773 C CA . ALA A 1 235 ? 11.748 -2.003 20.261 1.00 69.38 235 ALA A CA 1
ATOM 1774 C C . ALA A 1 235 ? 12.641 -0.744 20.180 1.00 69.38 235 ALA A C 1
ATOM 1776 O O . ALA A 1 235 ? 12.627 0.066 21.102 1.00 69.38 235 ALA A O 1
ATOM 1777 N N . ASN A 1 236 ? 13.409 -0.572 19.096 1.00 63.97 236 ASN A N 1
ATOM 1778 C CA . ASN A 1 236 ? 14.256 0.594 18.845 1.00 63.97 236 ASN A CA 1
ATOM 1779 C C . ASN A 1 236 ? 13.621 1.585 17.854 1.00 63.97 236 ASN A C 1
ATOM 1781 O O . ASN A 1 236 ? 14.303 2.504 17.403 1.00 63.97 236 ASN A O 1
ATOM 1785 N N . GLY A 1 237 ? 12.352 1.396 17.482 1.00 61.72 237 GLY A N 1
ATOM 1786 C CA . GLY A 1 237 ? 11.641 2.281 16.561 1.00 61.72 237 GLY A CA 1
ATOM 1787 C C . GLY A 1 237 ? 11.949 2.043 15.080 1.00 61.72 237 GLY A C 1
ATOM 1788 O O . GLY A 1 237 ? 11.551 2.851 14.247 1.00 61.72 237 GLY A O 1
ATOM 1789 N N . ARG A 1 238 ? 12.647 0.957 14.720 1.00 81.06 238 ARG A N 1
ATOM 1790 C CA . ARG A 1 238 ? 12.988 0.667 13.317 1.00 81.06 238 ARG A CA 1
ATOM 1791 C C . ARG A 1 238 ? 11.875 -0.126 12.656 1.00 81.06 238 ARG A C 1
ATOM 1793 O O . ARG A 1 238 ? 11.327 -1.054 13.253 1.00 81.06 238 ARG A O 1
ATOM 1800 N N . LEU A 1 239 ? 11.593 0.188 11.398 1.00 81.06 239 LEU A N 1
ATOM 1801 C CA . LEU A 1 239 ? 10.623 -0.552 10.605 1.00 81.06 239 LEU A CA 1
ATOM 1802 C C . LEU A 1 239 ? 11.250 -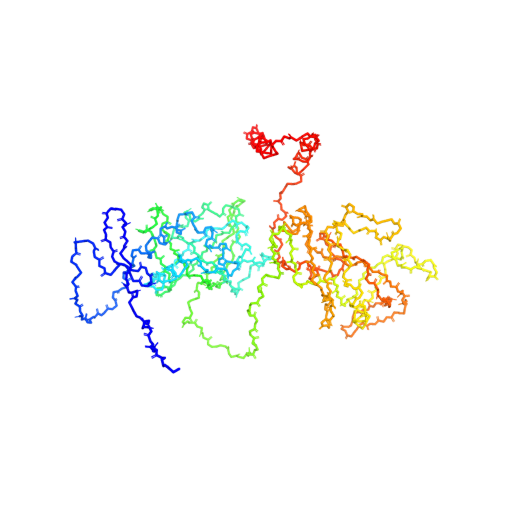1.851 10.103 1.00 81.06 239 LEU A C 1
ATOM 1804 O O . LEU A 1 239 ? 12.251 -1.848 9.391 1.00 81.06 239 LEU A O 1
ATOM 1808 N N . GLN A 1 240 ? 10.637 -2.967 10.462 1.00 87.12 240 GLN A N 1
ATOM 1809 C CA . GLN A 1 240 ? 11.004 -4.303 10.023 1.00 87.12 240 GLN A CA 1
ATOM 1810 C C . GLN A 1 240 ? 9.955 -4.797 9.041 1.00 87.12 240 GLN A C 1
ATOM 1812 O O . GLN A 1 240 ? 8.782 -4.856 9.386 1.00 87.12 240 GLN A O 1
ATOM 1817 N N . ILE A 1 241 ? 10.376 -5.169 7.838 1.00 88.69 241 ILE A N 1
ATOM 1818 C CA . ILE A 1 241 ? 9.536 -5.788 6.817 1.00 88.69 241 ILE A CA 1
ATOM 1819 C C . ILE A 1 241 ? 10.015 -7.227 6.662 1.00 88.69 241 ILE A C 1
ATOM 1821 O O . ILE A 1 241 ? 11.124 -7.463 6.190 1.00 88.69 241 ILE A O 1
ATOM 1825 N N . SER A 1 242 ? 9.204 -8.204 7.065 1.00 84.44 242 SER A N 1
ATOM 1826 C CA . SER A 1 242 ? 9.620 -9.614 7.056 1.00 84.44 242 SER A CA 1
ATOM 1827 C C . SER A 1 242 ? 9.791 -10.174 5.640 1.00 84.44 242 SER A C 1
ATOM 1829 O O . SER A 1 242 ? 10.635 -11.045 5.412 1.00 84.44 242 SER A O 1
ATOM 1831 N N . ARG A 1 243 ? 9.013 -9.659 4.677 1.00 84.88 243 ARG A N 1
ATOM 1832 C CA . ARG A 1 243 ? 9.079 -10.052 3.266 1.00 84.88 243 ARG A CA 1
ATOM 1833 C C . ARG A 1 243 ? 8.401 -9.037 2.350 1.00 84.88 243 ARG A C 1
ATOM 1835 O O . ARG A 1 243 ? 7.221 -8.749 2.531 1.00 84.88 243 ARG A O 1
ATOM 1842 N N . THR A 1 244 ? 9.097 -8.606 1.304 1.00 86.25 244 THR A N 1
ATOM 1843 C CA . THR A 1 244 ? 8.590 -7.696 0.275 1.00 86.25 244 THR A CA 1
ATOM 1844 C C . THR A 1 244 ? 9.046 -8.067 -1.131 1.00 86.25 244 THR A C 1
ATOM 1846 O O . THR A 1 244 ? 10.101 -8.673 -1.289 1.00 86.25 244 THR A O 1
ATOM 1849 N N . ASN A 1 245 ? 8.265 -7.693 -2.149 1.00 88.38 245 ASN A N 1
ATOM 1850 C CA . ASN A 1 245 ? 8.653 -7.819 -3.554 1.00 88.38 245 ASN A CA 1
ATOM 1851 C C . ASN A 1 245 ? 9.684 -6.734 -3.884 1.00 88.38 245 ASN A C 1
ATOM 1853 O O . ASN A 1 245 ? 9.445 -5.568 -3.585 1.00 88.38 245 ASN A O 1
ATOM 1857 N N . ILE A 1 246 ? 10.797 -7.102 -4.518 1.00 88.31 246 ILE A N 1
ATOM 1858 C CA . ILE A 1 246 ? 11.874 -6.166 -4.902 1.00 88.31 246 ILE A CA 1
ATOM 1859 C C . ILE A 1 246 ? 12.138 -6.130 -6.411 1.00 88.31 246 ILE A C 1
ATOM 1861 O O . ILE A 1 246 ? 12.660 -5.162 -6.956 1.00 88.31 246 ILE A O 1
ATOM 1865 N N . SER A 1 247 ? 11.742 -7.180 -7.130 1.00 88.31 247 SER A N 1
ATOM 1866 C CA . SER A 1 247 ? 11.855 -7.272 -8.585 1.00 88.31 247 SER A CA 1
ATOM 1867 C C . SER A 1 247 ? 10.883 -8.337 -9.101 1.00 88.31 247 SER A C 1
ATOM 1869 O O . SER A 1 247 ? 10.340 -9.119 -8.320 1.00 88.31 247 SER A O 1
ATOM 1871 N N . LYS A 1 248 ? 10.653 -8.387 -10.414 1.00 87.62 248 LYS A N 1
ATOM 1872 C CA . LYS A 1 248 ? 9.814 -9.407 -11.054 1.00 87.62 248 LYS A CA 1
ATOM 1873 C C . LYS A 1 248 ? 10.291 -9.724 -12.462 1.00 87.62 248 LYS A C 1
ATOM 1875 O O . LYS A 1 248 ? 10.977 -8.904 -13.079 1.00 87.62 248 LYS A O 1
ATOM 1880 N N . ALA A 1 249 ? 9.909 -10.895 -12.961 1.00 87.88 249 ALA A N 1
ATOM 1881 C CA . ALA A 1 249 ? 10.151 -11.261 -14.349 1.00 87.88 249 ALA A CA 1
ATOM 1882 C C . ALA A 1 249 ? 9.182 -10.503 -15.264 1.00 87.88 249 ALA A C 1
ATOM 1884 O O . ALA A 1 249 ? 7.974 -10.706 -15.204 1.00 87.88 249 ALA A O 1
ATOM 1885 N N . ASN A 1 250 ? 9.708 -9.596 -16.080 1.00 86.56 250 ASN A N 1
ATOM 1886 C CA . ASN A 1 250 ? 8.934 -8.787 -17.019 1.00 86.56 250 ASN A CA 1
ATOM 1887 C C . ASN A 1 250 ? 9.853 -8.160 -18.075 1.00 86.56 250 ASN A C 1
ATOM 1889 O O . ASN A 1 250 ? 11.086 -8.176 -17.948 1.00 86.56 250 ASN A O 1
ATOM 1893 N N . VAL A 1 251 ? 9.246 -7.589 -19.110 1.00 85.50 251 VAL A N 1
ATOM 1894 C CA . VAL A 1 251 ? 9.937 -6.761 -20.094 1.00 85.50 251 VAL A CA 1
ATOM 1895 C C . VAL A 1 251 ? 9.821 -5.293 -19.680 1.00 85.50 251 VAL A C 1
ATOM 1897 O O . VAL A 1 251 ? 8.748 -4.795 -19.346 1.00 85.50 251 VAL A O 1
ATOM 1900 N N . ASN A 1 252 ? 10.942 -4.575 -19.669 1.00 84.69 252 ASN A N 1
ATOM 1901 C CA . ASN A 1 252 ? 10.978 -3.152 -19.341 1.00 84.69 252 ASN A CA 1
ATOM 1902 C C . ASN A 1 252 ? 11.792 -2.367 -20.377 1.00 84.69 252 ASN A C 1
ATOM 1904 O O . ASN A 1 252 ? 12.751 -2.876 -20.952 1.00 84.69 252 ASN A O 1
ATOM 1908 N N . GLY A 1 253 ? 11.415 -1.106 -20.600 1.00 83.88 253 GLY A N 1
ATOM 1909 C CA . GLY A 1 253 ? 12.132 -0.198 -21.494 1.00 83.88 253 GLY A CA 1
ATOM 1910 C C . GLY A 1 253 ? 13.366 0.432 -20.839 1.00 83.88 253 GLY A C 1
ATOM 1911 O O . GLY A 1 253 ? 13.295 0.906 -19.702 1.00 83.88 253 GLY A O 1
ATOM 1912 N N . TYR A 1 254 ? 14.466 0.480 -21.587 1.00 83.00 254 TYR A N 1
ATOM 1913 C CA . TYR A 1 254 ? 15.721 1.148 -21.244 1.00 83.00 254 TYR A CA 1
ATOM 1914 C C . TYR A 1 254 ? 16.220 1.942 -22.445 1.00 83.00 254 TYR A C 1
ATOM 1916 O O . TYR A 1 254 ? 16.222 1.445 -23.569 1.00 83.00 254 TYR A O 1
ATOM 1924 N N . TYR A 1 255 ? 16.651 3.179 -22.232 1.00 79.88 255 TYR A N 1
ATOM 1925 C CA . TYR A 1 255 ? 17.375 3.911 -23.260 1.00 79.88 255 TYR A CA 1
ATOM 1926 C C . TYR A 1 255 ? 18.724 3.243 -23.517 1.00 79.88 255 TYR A C 1
ATOM 1928 O O . TYR A 1 255 ? 19.352 2.761 -22.578 1.00 79.88 255 TYR A O 1
ATOM 1936 N N . GLY A 1 256 ? 19.218 3.277 -24.757 1.00 75.25 256 GLY A N 1
ATOM 1937 C CA . GLY A 1 256 ? 20.529 2.709 -25.091 1.00 75.25 256 GLY A CA 1
ATOM 1938 C C . GLY A 1 256 ? 21.636 3.180 -24.143 1.00 75.25 256 GLY A C 1
ATOM 1939 O O . GLY A 1 256 ? 22.416 2.365 -23.673 1.00 75.25 256 GLY A O 1
ATOM 1940 N N . ARG A 1 257 ? 21.631 4.459 -23.742 1.00 79.31 257 ARG A N 1
ATOM 1941 C CA . ARG A 1 257 ? 22.598 5.017 -22.773 1.00 79.31 257 ARG A CA 1
ATOM 1942 C C . ARG A 1 257 ? 22.533 4.417 -21.359 1.00 79.31 257 ARG A C 1
ATOM 1944 O O . ARG A 1 257 ? 23.497 4.544 -20.618 1.00 79.31 257 ARG A O 1
ATOM 1951 N N . GLU A 1 258 ? 21.406 3.820 -20.969 1.00 77.38 258 GLU A N 1
ATOM 1952 C CA . GLU A 1 258 ? 21.219 3.168 -19.663 1.00 77.38 258 GLU A CA 1
ATOM 1953 C C . GLU A 1 258 ? 21.732 1.716 -19.662 1.00 77.38 258 GLU A C 1
ATOM 1955 O O . GLU A 1 258 ? 21.907 1.128 -18.595 1.00 77.38 258 GLU A O 1
ATOM 1960 N N . ILE A 1 259 ? 21.953 1.117 -20.838 1.00 83.50 259 ILE A N 1
ATOM 1961 C CA . ILE A 1 259 ? 22.341 -0.291 -20.967 1.00 83.50 259 ILE A CA 1
ATOM 1962 C C . ILE A 1 259 ? 23.864 -0.424 -20.775 1.00 83.50 259 ILE A C 1
ATOM 1964 O O . ILE A 1 259 ? 24.626 0.307 -21.416 1.00 83.50 259 ILE A O 1
ATOM 1968 N N . PRO A 1 260 ? 24.347 -1.346 -19.915 1.00 84.44 260 PRO A N 1
ATOM 1969 C CA . PRO A 1 260 ? 25.773 -1.589 -19.730 1.00 84.44 260 PRO A CA 1
ATOM 1970 C C . PRO A 1 260 ? 26.475 -1.896 -21.052 1.00 84.44 260 PRO A C 1
ATOM 1972 O O . PRO A 1 260 ? 25.972 -2.683 -21.852 1.00 84.44 260 PRO A O 1
ATOM 1975 N N . ARG A 1 261 ? 27.662 -1.308 -21.257 1.00 90.50 261 ARG A N 1
ATOM 1976 C CA . ARG A 1 261 ? 28.478 -1.489 -22.475 1.00 90.50 261 ARG A CA 1
ATOM 1977 C C . ARG A 1 261 ? 27.735 -1.105 -23.765 1.00 90.50 261 ARG A C 1
ATOM 1979 O O . ARG A 1 261 ? 28.004 -1.660 -24.824 1.00 90.50 261 ARG A O 1
ATOM 1986 N N . SER A 1 262 ? 26.811 -0.147 -23.690 1.00 88.31 262 SER A N 1
ATOM 1987 C CA . SER A 1 262 ? 26.001 0.311 -24.827 1.00 88.31 262 SER A CA 1
ATOM 1988 C C . SER A 1 262 ? 26.810 0.753 -26.045 1.00 88.31 262 SER A C 1
ATOM 1990 O O . SER A 1 262 ? 26.408 0.449 -27.165 1.00 88.31 262 SER A O 1
ATOM 1992 N N . GLU A 1 263 ? 27.959 1.402 -25.843 1.00 91.44 263 GLU A N 1
ATOM 1993 C CA . GLU A 1 263 ? 28.881 1.772 -26.925 1.00 91.44 263 GLU A CA 1
ATOM 1994 C C . GLU A 1 263 ? 29.449 0.538 -27.643 1.00 91.44 263 GLU A C 1
ATOM 1996 O O . GLU A 1 263 ? 29.407 0.463 -28.869 1.00 91.44 263 GLU A O 1
ATOM 2001 N N . GLU A 1 264 ? 29.918 -0.461 -26.889 1.00 95.12 264 GLU A N 1
ATOM 2002 C CA . GLU A 1 264 ? 30.455 -1.715 -27.439 1.00 95.12 264 GLU A CA 1
ATOM 2003 C C . GLU A 1 264 ? 29.377 -2.542 -28.153 1.00 95.12 264 GLU A C 1
ATOM 2005 O O . GLU A 1 264 ? 29.660 -3.231 -29.131 1.00 95.12 264 GLU A O 1
ATOM 2010 N N . LEU A 1 265 ? 28.136 -2.456 -27.673 1.00 93.19 265 LEU A N 1
ATOM 2011 C CA . LEU A 1 265 ? 26.959 -3.098 -28.259 1.00 93.19 265 LEU A CA 1
ATOM 2012 C C . LEU A 1 265 ? 26.370 -2.309 -29.445 1.00 93.19 265 LEU A C 1
ATOM 2014 O O . LEU A 1 265 ? 25.415 -2.774 -30.065 1.00 93.19 265 LEU A O 1
ATOM 2018 N N . GLY A 1 266 ? 26.907 -1.125 -29.764 1.00 95.56 266 GLY A N 1
ATOM 2019 C CA . GLY A 1 266 ? 26.437 -0.284 -30.869 1.00 95.56 266 GLY A CA 1
ATOM 2020 C C . GLY A 1 266 ? 25.026 0.284 -30.672 1.00 95.56 266 GLY A C 1
ATOM 2021 O O . GLY A 1 266 ? 24.312 0.512 -31.650 1.00 95.56 266 GLY A O 1
ATOM 2022 N N . LEU A 1 267 ? 24.591 0.487 -29.425 1.00 92.69 267 LEU A N 1
ATOM 2023 C CA . LEU A 1 267 ? 23.231 0.921 -29.111 1.00 92.69 267 LEU A CA 1
ATOM 2024 C C . LEU A 1 267 ? 23.068 2.436 -29.261 1.00 92.69 267 LEU A C 1
ATOM 2026 O O . LEU A 1 267 ? 23.788 3.229 -28.661 1.00 92.69 267 LEU A O 1
ATOM 2030 N N . GLU A 1 268 ? 22.040 2.849 -30.000 1.00 95.06 268 GLU A N 1
ATOM 2031 C CA . GLU A 1 268 ? 21.638 4.257 -30.087 1.00 95.06 268 GLU A CA 1
ATOM 2032 C C . GLU A 1 268 ? 21.249 4.842 -28.704 1.00 95.06 268 GLU A C 1
ATOM 2034 O O . GLU A 1 268 ? 20.285 4.366 -28.093 1.00 95.06 268 GLU A O 1
ATOM 2039 N N . PRO A 1 269 ? 21.905 5.918 -28.215 1.00 83.56 269 PRO A N 1
ATOM 2040 C CA . PRO A 1 269 ? 21.734 6.416 -26.841 1.00 83.56 269 PRO A CA 1
ATOM 2041 C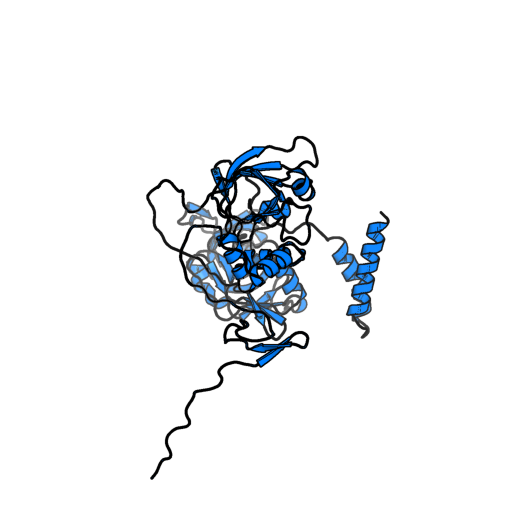 C . PRO A 1 269 ? 20.310 6.824 -26.443 1.00 83.56 269 PRO A C 1
ATOM 2043 O O . PRO A 1 269 ? 19.939 6.724 -25.272 1.00 83.56 269 PRO A O 1
ATOM 2046 N N . ASN A 1 270 ? 19.521 7.313 -27.402 1.00 87.56 270 ASN A N 1
ATOM 2047 C CA . ASN A 1 270 ? 18.169 7.836 -27.178 1.00 87.56 270 ASN A CA 1
ATOM 2048 C C . ASN A 1 270 ? 17.063 6.888 -27.651 1.00 87.56 270 ASN A C 1
ATOM 2050 O O . ASN A 1 270 ? 15.886 7.198 -27.480 1.00 87.56 270 ASN A O 1
ATOM 2054 N N . LYS A 1 271 ? 17.426 5.732 -28.211 1.00 87.12 271 LYS A N 1
ATOM 2055 C CA . LYS A 1 271 ? 16.471 4.694 -28.586 1.00 87.12 271 LYS A CA 1
ATOM 2056 C C . LYS A 1 271 ? 16.081 3.889 -27.355 1.00 87.12 271 LYS A C 1
ATOM 2058 O O . LYS A 1 271 ? 16.936 3.562 -26.533 1.00 87.12 271 LYS A O 1
ATOM 2063 N N . LEU A 1 272 ? 14.793 3.586 -27.242 1.00 85.06 272 LEU A N 1
ATOM 2064 C CA . LEU A 1 272 ? 14.263 2.703 -26.213 1.00 85.06 272 LEU A CA 1
ATOM 2065 C C . LEU A 1 272 ? 14.400 1.248 -26.677 1.00 85.06 272 LEU A C 1
ATOM 2067 O O . LEU A 1 272 ? 13.930 0.903 -27.759 1.00 85.06 272 LEU A O 1
ATOM 2071 N N . TYR A 1 273 ? 15.022 0.418 -25.849 1.00 84.38 273 TYR A N 1
ATOM 2072 C CA . TYR A 1 273 ? 15.145 -1.025 -26.012 1.00 84.38 273 TYR A CA 1
ATOM 2073 C C . TYR A 1 273 ? 14.359 -1.726 -24.911 1.00 84.38 273 TYR A C 1
ATOM 2075 O O . TYR A 1 273 ? 14.389 -1.318 -23.749 1.00 84.38 273 TYR A O 1
ATOM 2083 N N . ARG A 1 274 ? 13.658 -2.793 -25.269 1.00 91.00 274 ARG A N 1
ATOM 2084 C CA . ARG A 1 274 ? 12.888 -3.625 -24.349 1.00 91.00 274 ARG A CA 1
ATOM 2085 C C . ARG A 1 274 ? 13.748 -4.775 -23.860 1.00 91.00 274 ARG A C 1
ATOM 2087 O O . ARG A 1 274 ? 14.051 -5.689 -24.621 1.00 91.00 274 ARG A O 1
ATOM 2094 N N . LEU A 1 275 ? 14.141 -4.727 -22.595 1.00 87.88 275 LEU A N 1
ATOM 2095 C CA . LEU A 1 275 ? 14.952 -5.764 -21.977 1.00 87.88 275 LEU A CA 1
ATOM 2096 C C . LEU A 1 275 ? 14.091 -6.662 -21.101 1.00 87.88 275 LEU A C 1
ATOM 2098 O O . LEU A 1 275 ? 13.352 -6.187 -20.236 1.00 87.88 275 LEU A O 1
ATOM 2102 N N . TRP A 1 276 ? 14.212 -7.964 -21.323 1.00 93.75 276 TRP A N 1
ATOM 2103 C CA . TRP A 1 276 ? 13.542 -8.982 -20.538 1.00 93.75 276 TRP A CA 1
ATOM 2104 C C . TRP A 1 276 ? 14.397 -9.398 -19.342 1.00 93.75 276 TRP A C 1
ATOM 2106 O O . TRP A 1 276 ? 15.539 -9.849 -19.488 1.00 93.75 276 TRP A O 1
ATOM 2116 N N . ARG A 1 277 ? 13.823 -9.285 -18.142 1.00 91.94 277 ARG A N 1
ATOM 2117 C CA . ARG A 1 277 ? 14.355 -9.914 -16.930 1.00 91.94 277 ARG A CA 1
ATOM 2118 C C . ARG A 1 277 ? 13.870 -11.350 -16.867 1.00 91.94 277 ARG A C 1
ATOM 2120 O O . ARG A 1 277 ? 12.776 -11.628 -16.382 1.00 91.94 277 ARG A O 1
ATOM 2127 N N . HIS A 1 278 ? 14.689 -12.251 -17.391 1.00 92.25 278 HIS A N 1
ATOM 2128 C CA . HIS A 1 278 ? 14.338 -13.659 -17.491 1.00 92.25 278 HIS A CA 1
ATOM 2129 C C . HIS A 1 278 ? 14.148 -14.292 -16.091 1.00 92.25 278 HIS A C 1
ATOM 2131 O O . HIS A 1 278 ? 15.005 -14.095 -15.223 1.00 92.25 278 HIS A O 1
ATOM 2137 N N . PRO A 1 279 ? 13.091 -15.099 -15.859 1.00 92.50 279 PRO A N 1
ATOM 2138 C CA . PRO A 1 279 ? 12.841 -15.759 -14.572 1.00 92.50 279 PRO A CA 1
ATOM 2139 C C . PRO A 1 279 ? 14.040 -16.552 -14.034 1.00 92.50 279 PRO A C 1
ATOM 2141 O O . PRO A 1 279 ? 14.392 -16.445 -12.863 1.00 92.50 279 PRO A O 1
ATOM 2144 N N . ASP A 1 280 ? 14.704 -17.327 -14.895 1.00 94.31 280 ASP A N 1
ATOM 2145 C CA . ASP A 1 280 ? 15.883 -18.115 -14.503 1.00 94.31 280 ASP A CA 1
ATOM 2146 C C . ASP A 1 280 ? 17.073 -17.258 -14.046 1.00 94.31 280 ASP A C 1
ATOM 2148 O O . ASP A 1 280 ? 17.802 -17.661 -13.139 1.00 94.31 280 ASP A O 1
ATOM 2152 N N . GLU A 1 281 ? 17.240 -16.059 -14.610 1.00 94.69 281 GLU A N 1
ATOM 2153 C CA . GLU A 1 281 ? 18.298 -15.125 -14.207 1.00 94.69 281 GLU A CA 1
ATOM 2154 C C . GLU A 1 281 ? 17.984 -14.528 -12.834 1.00 94.69 281 GLU A C 1
ATOM 2156 O O . GLU A 1 281 ? 18.861 -14.471 -11.975 1.00 94.69 281 GLU A O 1
ATOM 2161 N N . LEU A 1 282 ? 16.717 -14.182 -12.570 1.00 93.31 282 LEU A N 1
ATOM 2162 C CA . LEU A 1 282 ? 16.270 -13.756 -11.238 1.00 93.31 282 LEU A CA 1
ATOM 2163 C C . LEU A 1 282 ? 16.428 -14.872 -10.200 1.00 93.31 282 LEU A C 1
ATOM 2165 O O . LEU A 1 282 ? 16.902 -14.621 -9.091 1.00 93.31 282 LEU A O 1
ATOM 2169 N N 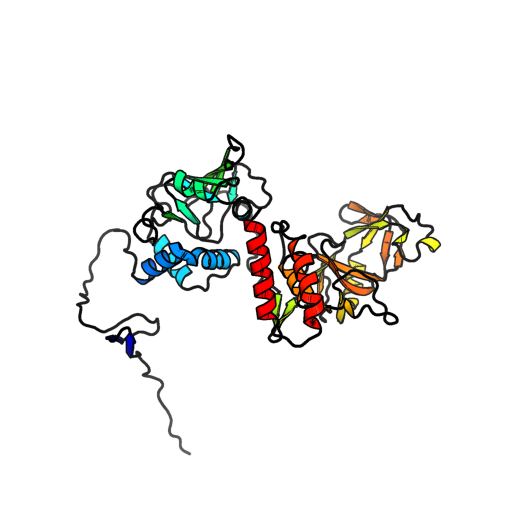. ARG A 1 283 ? 16.104 -16.118 -10.563 1.00 95.19 283 ARG A N 1
ATOM 2170 C CA . ARG A 1 283 ? 16.292 -17.281 -9.686 1.00 95.19 283 ARG A CA 1
ATOM 2171 C C . ARG A 1 283 ? 17.764 -17.498 -9.339 1.00 95.19 283 ARG A C 1
ATOM 2173 O O . ARG A 1 283 ? 18.083 -17.731 -8.174 1.00 95.19 283 ARG A O 1
ATOM 2180 N N . LYS A 1 284 ? 18.662 -17.395 -10.325 1.00 96.50 284 LYS A N 1
ATOM 2181 C CA . LYS A 1 284 ? 20.120 -17.485 -10.128 1.00 96.50 284 LYS A CA 1
ATOM 2182 C C . LYS A 1 284 ? 20.639 -16.339 -9.255 1.00 96.50 284 LYS A C 1
ATOM 2184 O O . LYS A 1 284 ? 21.482 -16.562 -8.388 1.00 96.50 284 LYS A O 1
ATOM 2189 N N . ALA A 1 285 ? 20.115 -15.133 -9.462 1.00 95.62 285 ALA A N 1
ATOM 2190 C CA . ALA A 1 285 ? 20.550 -13.925 -8.778 1.00 95.62 285 ALA A CA 1
ATOM 2191 C C . ALA A 1 285 ? 20.010 -13.784 -7.351 1.00 95.62 285 ALA A C 1
ATOM 2193 O O . ALA A 1 285 ? 20.574 -13.003 -6.591 1.00 95.62 285 ALA A O 1
ATOM 2194 N N . ALA A 1 286 ? 18.956 -14.510 -6.960 1.00 96.38 286 ALA A N 1
ATOM 2195 C CA . ALA A 1 286 ? 18.193 -14.226 -5.741 1.00 96.38 286 ALA A CA 1
ATOM 2196 C C . ALA A 1 286 ? 19.062 -13.997 -4.494 1.00 96.38 286 ALA A C 1
ATOM 2198 O O . ALA A 1 286 ? 18.940 -12.977 -3.824 1.00 96.38 286 ALA A O 1
ATOM 2199 N N . LYS A 1 287 ? 20.037 -14.877 -4.241 1.00 97.44 287 LYS A N 1
ATOM 2200 C CA . LYS A 1 287 ? 20.916 -14.778 -3.063 1.00 97.44 287 LYS A CA 1
ATOM 2201 C C . LYS A 1 287 ? 21.825 -13.545 -3.043 1.00 97.44 287 LYS A C 1
ATOM 2203 O O . LYS A 1 287 ? 22.322 -13.197 -1.977 1.00 97.44 287 LYS A O 1
ATOM 2208 N N . THR A 1 288 ? 22.059 -12.907 -4.189 1.00 97.50 288 THR A N 1
ATOM 2209 C CA . THR A 1 288 ? 22.879 -11.687 -4.302 1.00 97.50 288 THR A CA 1
ATOM 2210 C C . THR A 1 288 ? 22.170 -10.449 -3.752 1.00 97.50 288 THR A C 1
ATOM 2212 O O . THR A 1 288 ? 22.823 -9.449 -3.490 1.00 97.50 288 THR A O 1
ATOM 2215 N N . PHE A 1 289 ? 20.855 -10.532 -3.523 1.00 97.12 289 PHE A N 1
ATOM 2216 C CA . PHE A 1 289 ? 20.049 -9.479 -2.903 1.00 97.12 289 PHE A CA 1
ATOM 2217 C C . PHE A 1 289 ? 19.980 -9.587 -1.375 1.00 97.12 289 PHE A C 1
ATOM 2219 O O . PHE A 1 289 ? 19.233 -8.854 -0.739 1.00 97.12 289 PHE A O 1
ATOM 2226 N N . ASN A 1 290 ? 20.749 -10.496 -0.773 1.00 97.88 290 ASN A N 1
ATOM 2227 C CA . ASN A 1 290 ? 20.859 -10.591 0.676 1.00 97.88 290 ASN A CA 1
ATOM 2228 C C . ASN A 1 290 ? 21.868 -9.580 1.216 1.00 97.88 290 ASN A C 1
ATOM 2230 O O . ASN A 1 290 ? 22.991 -9.503 0.716 1.00 97.88 290 ASN A O 1
ATOM 2234 N N . ASN A 1 291 ? 21.515 -8.908 2.312 1.00 97.25 291 ASN A N 1
ATOM 2235 C CA . ASN A 1 291 ? 22.403 -8.005 3.054 1.00 97.25 291 ASN A CA 1
ATOM 2236 C C . ASN A 1 291 ? 22.986 -6.853 2.208 1.00 97.25 291 ASN A C 1
ATOM 2238 O O . ASN A 1 291 ? 24.070 -6.346 2.501 1.00 97.25 291 ASN A O 1
ATOM 2242 N N . ILE A 1 292 ? 22.270 -6.437 1.161 1.00 96.00 292 ILE A N 1
ATOM 2243 C CA . ILE A 1 292 ? 22.573 -5.240 0.369 1.00 96.00 292 ILE A CA 1
ATOM 2244 C C . ILE A 1 292 ? 21.900 -4.001 0.984 1.00 96.00 292 ILE A C 1
ATOM 2246 O O . ILE A 1 292 ? 20.845 -4.134 1.621 1.00 96.00 292 ILE A O 1
ATOM 2250 N N . PRO A 1 293 ? 22.485 -2.800 0.824 1.00 96.12 293 PRO A N 1
ATOM 2251 C CA . PRO A 1 293 ? 21.934 -1.575 1.391 1.00 96.12 293 PRO A CA 1
ATOM 2252 C C . PRO A 1 293 ? 20.579 -1.205 0.775 1.00 96.12 293 PRO A C 1
ATOM 2254 O O . PRO A 1 293 ? 20.321 -1.462 -0.402 1.00 96.12 293 PRO A O 1
ATOM 2257 N N . VAL A 1 294 ? 19.743 -0.552 1.584 1.00 95.06 294 VAL A N 1
ATOM 2258 C CA . VAL A 1 294 ? 18.524 0.136 1.144 1.00 95.06 294 VAL A CA 1
ATOM 2259 C C . VAL A 1 294 ? 18.788 1.640 1.153 1.00 95.06 294 VAL A C 1
ATOM 2261 O O . VAL A 1 294 ? 19.217 2.189 2.173 1.00 95.06 294 VAL A O 1
ATOM 2264 N N . LEU A 1 295 ? 18.540 2.306 0.028 1.00 89.19 295 LEU A N 1
ATOM 2265 C CA . LEU A 1 295 ? 18.759 3.734 -0.167 1.00 89.19 295 LEU A CA 1
ATOM 2266 C C . LEU A 1 295 ? 17.443 4.520 -0.188 1.00 89.19 295 LEU A C 1
ATOM 2268 O O . LEU A 1 295 ? 16.452 4.064 -0.747 1.00 89.19 295 LEU A O 1
ATOM 2272 N N . SER A 1 296 ? 17.444 5.748 0.332 1.00 80.88 296 SER A N 1
ATOM 2273 C CA . SER A 1 296 ? 16.319 6.691 0.205 1.00 80.88 296 SER A CA 1
ATOM 2274 C C . SER A 1 296 ? 16.258 7.394 -1.156 1.00 80.88 296 SER A C 1
ATOM 2276 O O . SER A 1 296 ? 15.307 8.126 -1.436 1.00 80.88 296 SER A O 1
ATOM 2278 N N . LYS A 1 297 ? 17.282 7.203 -1.999 1.00 76.69 297 LYS A N 1
ATOM 2279 C CA . LYS A 1 297 ? 17.356 7.695 -3.378 1.00 76.69 297 LYS A CA 1
ATOM 2280 C C . LYS A 1 297 ? 18.003 6.653 -4.274 1.00 76.69 297 LYS A C 1
ATOM 2282 O O . LYS A 1 297 ? 18.970 6.010 -3.882 1.00 76.69 297 LYS A O 1
ATOM 2287 N N . HIS A 1 298 ? 17.517 6.553 -5.506 1.00 81.56 298 HIS A N 1
ATOM 2288 C CA . HIS A 1 298 ? 18.093 5.657 -6.500 1.00 81.56 298 HIS A CA 1
ATOM 2289 C C . HIS A 1 298 ? 19.310 6.311 -7.166 1.00 81.56 298 HIS A C 1
ATOM 2291 O O . HIS A 1 298 ? 19.203 6.983 -8.192 1.00 81.56 298 HIS A O 1
ATOM 2297 N N . ILE A 1 299 ? 20.463 6.154 -6.524 1.00 78.56 299 ILE A N 1
ATOM 2298 C CA . ILE A 1 299 ? 21.759 6.664 -6.972 1.00 78.56 299 ILE A CA 1
ATOM 2299 C C . ILE A 1 299 ? 22.790 5.531 -6.945 1.00 78.56 299 ILE A C 1
ATOM 2301 O O . ILE A 1 299 ? 22.585 4.548 -6.235 1.00 78.56 299 ILE A O 1
ATOM 2305 N N . PRO A 1 300 ? 23.891 5.629 -7.704 1.00 77.44 300 PRO A N 1
ATOM 2306 C CA . PRO A 1 300 ? 24.903 4.579 -7.708 1.00 77.44 300 PRO A CA 1
ATOM 2307 C C . PRO A 1 300 ? 25.504 4.332 -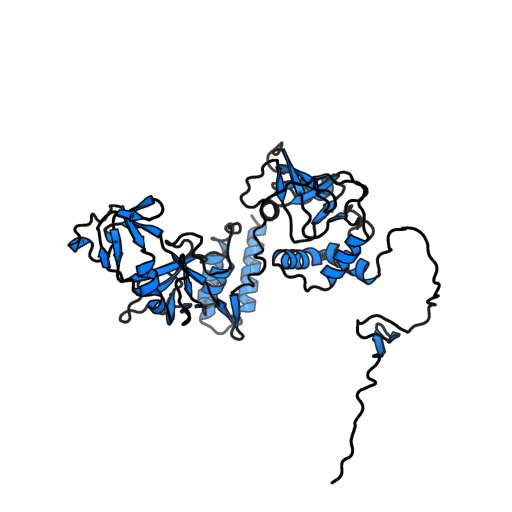6.314 1.00 77.44 300 PRO A C 1
ATOM 2309 O O . PRO A 1 300 ? 25.823 5.283 -5.605 1.00 77.44 300 PRO A O 1
ATOM 2312 N N . ASP A 1 301 ? 25.695 3.058 -5.951 1.00 83.81 301 ASP A N 1
ATOM 2313 C CA . ASP A 1 301 ? 26.394 2.645 -4.729 1.00 83.81 301 ASP A CA 1
ATOM 2314 C C . ASP A 1 301 ? 27.639 1.823 -5.090 1.00 83.81 301 ASP A C 1
ATOM 2316 O O . ASP A 1 301 ? 27.557 0.685 -5.576 1.00 83.81 301 ASP A O 1
ATOM 2320 N N . PHE A 1 302 ? 28.808 2.421 -4.850 1.00 83.69 302 PHE A N 1
ATOM 2321 C CA . PHE A 1 302 ? 30.103 1.794 -5.066 1.00 83.69 302 PHE A CA 1
ATOM 2322 C C . PHE A 1 302 ? 30.900 1.733 -3.761 1.00 83.69 302 PHE A C 1
ATOM 2324 O O . PHE A 1 302 ? 30.942 2.714 -3.024 1.00 83.69 302 PHE A O 1
ATOM 2331 N N . PRO A 1 303 ? 31.647 0.644 -3.498 1.00 82.94 303 PRO A N 1
ATOM 2332 C CA . PRO A 1 303 ? 32.506 0.559 -2.315 1.00 82.94 303 PRO A CA 1
ATOM 2333 C C . PRO A 1 303 ? 33.538 1.690 -2.196 1.00 82.94 303 PRO A C 1
ATOM 2335 O O . PRO A 1 303 ? 33.945 2.034 -1.092 1.00 82.94 303 PRO A O 1
ATOM 2338 N N . THR A 1 304 ? 33.975 2.253 -3.324 1.00 87.06 304 THR A N 1
ATOM 2339 C CA . THR A 1 304 ? 34.958 3.344 -3.386 1.00 87.06 304 THR A CA 1
ATOM 2340 C C . THR A 1 304 ? 34.360 4.724 -3.133 1.00 87.06 304 THR A C 1
ATOM 2342 O O . THR A 1 304 ? 35.104 5.640 -2.803 1.00 87.06 304 THR A O 1
ATOM 2345 N N . ASP A 1 305 ? 33.049 4.872 -3.316 1.00 84.44 305 ASP A N 1
ATOM 2346 C CA . ASP A 1 305 ? 32.314 6.125 -3.129 1.00 84.44 305 ASP A CA 1
ATOM 2347 C C . ASP A 1 305 ? 30.892 5.814 -2.625 1.00 84.44 305 ASP A C 1
ATOM 2349 O O . ASP A 1 305 ? 29.917 5.893 -3.378 1.00 84.44 305 ASP A O 1
ATOM 2353 N N . PRO A 1 306 ? 30.766 5.311 -1.381 1.00 86.00 306 PRO A N 1
ATOM 2354 C CA . PRO A 1 306 ? 29.484 4.860 -0.870 1.00 86.00 306 PRO A CA 1
ATOM 2355 C C . PRO A 1 306 ? 28.596 6.060 -0.495 1.00 86.00 306 PRO A C 1
ATOM 2357 O O . PRO A 1 306 ? 29.026 6.916 0.286 1.00 86.00 306 PRO A O 1
ATOM 2360 N N . PRO A 1 307 ? 27.324 6.096 -0.936 1.00 86.19 307 PRO A N 1
ATOM 2361 C CA . PRO A 1 307 ? 26.376 7.158 -0.605 1.00 86.19 307 PRO A CA 1
ATOM 2362 C C . PRO A 1 307 ? 25.822 7.001 0.821 1.00 86.19 307 PRO A C 1
ATOM 2364 O O . PRO A 1 307 ? 24.629 6.779 1.029 1.00 86.19 307 PRO A O 1
ATOM 2367 N N . ASN A 1 308 ? 26.692 7.090 1.830 1.00 87.19 308 ASN A N 1
ATOM 2368 C CA . ASN A 1 308 ? 26.349 6.792 3.225 1.00 87.19 308 ASN A CA 1
ATOM 2369 C C . ASN A 1 308 ? 25.168 7.622 3.746 1.00 87.19 308 ASN A C 1
ATOM 2371 O O . ASN A 1 308 ? 24.353 7.099 4.495 1.00 87.19 308 ASN A O 1
ATOM 2375 N N . GLU A 1 309 ? 25.041 8.879 3.312 1.00 87.25 309 GLU A N 1
ATOM 2376 C CA . GLU A 1 309 ? 23.938 9.769 3.705 1.00 87.25 309 GLU A CA 1
ATOM 2377 C C . GLU A 1 309 ? 22.557 9.302 3.213 1.00 87.25 309 GLU A C 1
ATOM 2379 O O . GLU A 1 309 ? 21.536 9.714 3.757 1.00 87.25 309 GLU A O 1
ATOM 2384 N N . PHE A 1 310 ? 22.511 8.437 2.197 1.00 86.31 310 PHE A N 1
ATOM 2385 C CA . PHE A 1 310 ? 21.269 7.914 1.635 1.00 86.31 310 PHE A CA 1
ATOM 2386 C C . PHE A 1 310 ? 20.982 6.477 2.063 1.00 86.31 310 PHE A C 1
ATOM 2388 O O . PHE A 1 310 ? 19.903 5.981 1.754 1.00 86.31 310 PHE A O 1
ATOM 2395 N N . ARG A 1 311 ? 21.896 5.805 2.776 1.00 93.62 311 ARG A N 1
ATOM 2396 C CA . ARG A 1 311 ? 21.688 4.444 3.292 1.00 93.62 311 ARG A CA 1
ATOM 2397 C C . ARG A 1 311 ? 20.779 4.481 4.511 1.00 93.62 311 ARG A C 1
ATOM 2399 O O . ARG A 1 311 ? 21.191 4.855 5.602 1.00 93.62 311 ARG A O 1
ATOM 2406 N N . VAL A 1 312 ? 19.540 4.060 4.308 1.00 92.12 312 VAL A N 1
ATOM 2407 C CA . VAL A 1 312 ? 18.468 4.122 5.308 1.00 92.12 312 VAL A CA 1
ATOM 2408 C C . VAL A 1 312 ? 18.065 2.755 5.836 1.00 92.12 312 VAL A C 1
ATOM 2410 O O . VAL A 1 312 ? 17.199 2.670 6.701 1.00 92.12 312 VAL A O 1
ATOM 2413 N N . GLY A 1 313 ? 18.673 1.681 5.338 1.00 95.38 313 GLY A N 1
ATOM 2414 C CA . GLY A 1 313 ? 18.330 0.333 5.753 1.00 95.38 313 GLY A CA 1
ATOM 2415 C C . GLY A 1 313 ? 19.186 -0.743 5.107 1.00 95.38 313 GLY A C 1
ATOM 2416 O O . GLY A 1 313 ? 20.182 -0.467 4.432 1.00 95.38 313 GLY A O 1
ATOM 2417 N N . VAL A 1 314 ? 18.764 -1.987 5.304 1.00 97.44 314 VAL A N 1
ATOM 2418 C CA . VAL A 1 314 ? 19.416 -3.174 4.750 1.00 97.44 314 VAL A CA 1
ATOM 2419 C C . VAL A 1 314 ? 18.380 -4.246 4.436 1.00 97.44 314 VAL A C 1
ATOM 2421 O O . VAL A 1 314 ? 17.392 -4.402 5.155 1.00 97.44 314 VAL A O 1
ATOM 2424 N N . THR A 1 315 ? 18.615 -5.001 3.373 1.00 97.38 315 THR A N 1
ATOM 2425 C CA . THR A 1 315 ? 17.864 -6.228 3.081 1.00 97.38 315 THR A CA 1
ATOM 2426 C C . THR A 1 315 ? 18.274 -7.358 4.024 1.00 97.38 315 THR A C 1
ATOM 2428 O O . THR A 1 315 ? 19.399 -7.419 4.520 1.00 97.38 315 THR A O 1
ATOM 2431 N N . HIS A 1 316 ? 17.350 -8.269 4.301 1.00 97.31 316 HIS A N 1
ATOM 2432 C CA . HIS A 1 316 ? 17.592 -9.446 5.132 1.00 97.31 316 HIS A CA 1
ATOM 2433 C C . HIS A 1 316 ? 18.325 -10.540 4.345 1.00 97.31 316 HIS A C 1
ATOM 2435 O O . HIS A 1 316 ? 18.653 -10.385 3.173 1.00 97.31 316 HIS A O 1
ATOM 2441 N N . SER A 1 317 ? 18.604 -11.666 5.005 1.00 96.69 317 SER A N 1
ATOM 2442 C CA . SER A 1 317 ? 19.285 -12.832 4.418 1.00 96.69 317 SER A CA 1
ATOM 2443 C C . SER A 1 317 ? 18.326 -13.904 3.865 1.00 96.69 317 SER A C 1
ATOM 2445 O O . SER A 1 317 ? 18.684 -15.081 3.814 1.00 96.69 317 SER A O 1
ATOM 2447 N N . ASN A 1 318 ? 17.095 -13.530 3.508 1.00 95.50 318 ASN A N 1
ATOM 2448 C CA . ASN A 1 318 ? 16.018 -14.438 3.091 1.00 95.50 318 ASN A CA 1
ATOM 2449 C C . ASN A 1 318 ? 15.522 -14.177 1.655 1.00 95.50 318 ASN A C 1
ATOM 2451 O O . ASN A 1 318 ? 14.353 -14.411 1.359 1.00 95.50 318 ASN A O 1
ATOM 2455 N N . ALA A 1 319 ? 16.392 -13.674 0.775 1.00 96.44 319 ALA A N 1
ATOM 2456 C CA . ALA A 1 319 ? 16.034 -13.388 -0.605 1.00 96.44 319 ALA A CA 1
ATOM 2457 C C . ALA A 1 319 ? 15.727 -14.671 -1.390 1.00 96.44 319 ALA A C 1
ATOM 2459 O O . ALA A 1 319 ? 16.549 -15.593 -1.452 1.00 96.44 319 ALA A O 1
ATOM 2460 N N . GLU A 1 320 ? 14.565 -14.706 -2.038 1.00 95.81 320 GLU A N 1
ATOM 2461 C CA . GLU A 1 320 ? 14.101 -15.842 -2.830 1.00 95.81 320 GLU A CA 1
ATOM 2462 C C . GLU A 1 320 ? 13.267 -15.411 -4.035 1.00 95.81 320 GLU A C 1
ATOM 2464 O O . GLU A 1 320 ? 12.610 -14.371 -4.025 1.00 95.81 320 GLU A O 1
ATOM 2469 N N . PHE A 1 321 ? 13.286 -16.240 -5.078 1.00 92.12 321 PHE A N 1
ATOM 2470 C CA . PHE A 1 321 ? 12.436 -16.077 -6.251 1.00 92.12 321 PHE A CA 1
ATOM 2471 C C . PHE A 1 321 ? 11.305 -17.106 -6.204 1.00 92.12 321 PHE A C 1
ATOM 2473 O O . PHE A 1 321 ? 11.573 -18.307 -6.264 1.00 92.12 321 PHE A O 1
ATOM 2480 N N . ASP A 1 322 ? 10.059 -16.644 -6.119 1.00 85.62 322 ASP A N 1
ATOM 2481 C CA . ASP A 1 322 ? 8.874 -17.504 -5.946 1.00 85.62 322 ASP A CA 1
ATOM 2482 C C . ASP A 1 322 ? 8.283 -18.033 -7.267 1.00 85.62 322 ASP A C 1
ATOM 2484 O O . ASP A 1 322 ? 7.275 -18.736 -7.276 1.00 85.62 322 ASP A O 1
ATOM 2488 N N . GLY A 1 323 ? 8.926 -17.718 -8.394 1.00 80.44 323 GLY A N 1
ATOM 2489 C CA . GLY A 1 323 ? 8.446 -18.037 -9.739 1.00 80.44 323 GLY A CA 1
ATOM 2490 C C . GLY A 1 323 ? 7.898 -16.824 -10.487 1.00 80.44 323 GLY A C 1
ATOM 2491 O O . GLY A 1 323 ? 7.936 -16.828 -11.715 1.00 80.44 323 GLY A O 1
ATOM 2492 N N . THR A 1 324 ? 7.487 -15.775 -9.771 1.00 80.88 324 THR A N 1
ATOM 2493 C CA . THR A 1 324 ? 6.991 -14.515 -10.349 1.00 80.88 324 THR A CA 1
ATOM 2494 C C . THR A 1 324 ? 7.795 -13.319 -9.842 1.00 80.88 324 THR A C 1
ATOM 2496 O O . THR A 1 324 ? 8.307 -12.521 -10.635 1.00 80.88 324 THR A O 1
ATOM 2499 N N . TYR A 1 325 ? 7.966 -13.227 -8.524 1.00 86.19 325 TYR A N 1
ATOM 2500 C CA . TYR A 1 325 ? 8.632 -12.135 -7.833 1.00 86.19 325 TYR A CA 1
ATOM 2501 C C . TYR A 1 325 ? 9.941 -12.593 -7.204 1.00 86.19 325 TYR A C 1
ATOM 2503 O O . TYR A 1 325 ? 10.071 -13.695 -6.667 1.00 86.19 325 TYR A O 1
ATOM 2511 N N . LEU A 1 326 ? 10.922 -11.698 -7.244 1.00 91.25 326 LEU A N 1
ATOM 2512 C CA . LEU A 1 326 ? 12.051 -11.745 -6.336 1.00 91.25 326 LEU A CA 1
ATOM 2513 C C . LEU A 1 326 ? 11.636 -11.016 -5.059 1.00 91.25 326 LEU A C 1
ATOM 2515 O O . LEU A 1 326 ? 11.210 -9.860 -5.117 1.00 91.25 326 LEU A O 1
ATOM 2519 N N . THR A 1 327 ? 11.756 -11.693 -3.924 1.00 93.12 327 THR A N 1
ATOM 2520 C CA . THR A 1 327 ? 11.315 -11.192 -2.623 1.00 93.12 327 THR A CA 1
ATOM 2521 C C . THR A 1 327 ? 12.437 -11.258 -1.600 1.00 93.12 327 THR A C 1
ATOM 2523 O O . THR A 1 327 ? 13.279 -12.146 -1.681 1.00 93.12 327 THR A O 1
ATOM 2526 N N . VAL A 1 328 ? 12.452 -10.332 -0.644 1.00 94.69 328 VAL A N 1
ATOM 2527 C CA . VAL A 1 328 ? 13.376 -10.318 0.503 1.00 94.69 328 VAL A CA 1
ATOM 2528 C C . VAL A 1 328 ? 12.750 -9.519 1.648 1.00 94.69 328 VAL A C 1
ATOM 2530 O O . VAL A 1 328 ? 11.891 -8.673 1.411 1.00 94.69 328 VAL A O 1
ATOM 2533 N N . GLY A 1 329 ? 13.128 -9.782 2.896 1.00 94.12 329 GLY A N 1
ATOM 2534 C CA . GLY A 1 329 ? 12.844 -8.882 4.017 1.00 94.12 329 GLY A CA 1
ATOM 2535 C C . GLY A 1 329 ? 13.783 -7.672 4.030 1.00 94.12 329 GLY A C 1
ATOM 2536 O O . GLY A 1 329 ? 14.807 -7.661 3.349 1.00 94.12 329 GLY A O 1
ATOM 2537 N N . MET A 1 330 ? 13.466 -6.636 4.800 1.00 95.56 330 MET A N 1
ATOM 2538 C CA . MET A 1 330 ? 14.370 -5.503 5.011 1.00 95.56 330 MET A CA 1
ATOM 2539 C C . MET A 1 330 ? 14.086 -4.774 6.321 1.00 95.56 330 MET A C 1
ATOM 2541 O O . MET A 1 330 ? 12.980 -4.819 6.853 1.00 95.56 330 MET A O 1
ATOM 2545 N N . SER A 1 331 ? 15.097 -4.083 6.832 1.00 94.81 331 SER A N 1
ATOM 2546 C CA . SER A 1 331 ? 14.985 -3.174 7.969 1.00 94.81 331 SER A CA 1
ATOM 2547 C C . SER A 1 331 ? 15.234 -1.749 7.499 1.00 94.81 331 SER A C 1
ATOM 2549 O O . SER A 1 331 ? 16.246 -1.505 6.845 1.00 94.81 331 SER A O 1
ATOM 2551 N N . ILE A 1 332 ? 14.366 -0.815 7.879 1.00 92.44 332 ILE A N 1
ATOM 2552 C CA . ILE A 1 332 ? 14.529 0.621 7.643 1.00 92.44 332 ILE A CA 1
ATOM 2553 C C . ILE A 1 332 ? 14.789 1.298 8.985 1.00 92.44 332 ILE A C 1
ATOM 2555 O O . ILE A 1 332 ? 14.075 1.077 9.963 1.00 92.44 332 ILE A O 1
ATOM 2559 N N . TRP A 1 333 ? 15.858 2.079 9.041 1.00 88.69 333 TRP A N 1
ATOM 2560 C CA . TRP A 1 333 ? 16.398 2.668 10.262 1.00 88.69 333 TRP A CA 1
ATOM 2561 C C . TRP A 1 333 ? 16.174 4.174 10.349 1.00 88.69 333 TRP A C 1
ATOM 2563 O O . TRP A 1 333 ? 16.133 4.708 11.452 1.00 88.69 333 TRP A O 1
ATOM 2573 N N . ASP A 1 334 ? 16.071 4.855 9.208 1.00 84.62 334 ASP A N 1
ATOM 2574 C CA . ASP A 1 334 ? 15.903 6.306 9.163 1.00 84.62 334 ASP A CA 1
ATOM 2575 C C . ASP A 1 334 ? 14.428 6.707 9.294 1.00 84.62 334 ASP A C 1
ATOM 2577 O O . ASP A 1 334 ? 13.578 6.246 8.532 1.00 84.62 334 ASP A O 1
ATOM 2581 N N . ASN A 1 335 ? 14.126 7.617 10.222 1.00 61.22 335 ASN A N 1
ATOM 2582 C CA . ASN A 1 335 ? 12.757 8.069 10.486 1.00 61.22 335 ASN A CA 1
ATOM 2583 C C . ASN A 1 335 ? 12.120 8.792 9.292 1.00 61.22 335 ASN A C 1
ATOM 2585 O O . ASN A 1 335 ? 10.908 8.696 9.105 1.00 61.22 335 ASN A O 1
ATOM 2589 N N . SER A 1 336 ? 12.906 9.503 8.475 1.00 66.62 336 SER A N 1
ATOM 2590 C CA . SER A 1 336 ? 12.378 10.194 7.291 1.00 66.62 336 SER A CA 1
ATOM 2591 C C . SER A 1 336 ? 11.995 9.188 6.208 1.00 66.62 336 SER A C 1
ATOM 2593 O O . SER A 1 336 ? 10.954 9.339 5.576 1.00 66.62 336 SER A O 1
ATOM 2595 N N . ALA A 1 337 ? 12.794 8.133 6.032 1.00 68.25 337 ALA A N 1
ATOM 2596 C CA . ALA A 1 337 ? 12.469 7.019 5.146 1.00 68.25 337 ALA A CA 1
ATOM 2597 C C . ALA A 1 337 ? 11.253 6.219 5.642 1.00 68.25 337 ALA A C 1
ATOM 2599 O O . ALA A 1 337 ? 10.378 5.892 4.844 1.00 68.25 337 ALA A O 1
ATOM 2600 N N . ILE A 1 338 ? 11.151 5.955 6.952 1.00 67.69 338 ILE A N 1
ATOM 2601 C CA . ILE A 1 338 ? 9.968 5.313 7.553 1.00 67.69 338 ILE A CA 1
ATOM 2602 C C . ILE A 1 338 ? 8.720 6.162 7.285 1.00 67.69 338 ILE A C 1
ATOM 2604 O O . ILE A 1 338 ? 7.744 5.651 6.742 1.00 67.69 338 ILE A O 1
ATOM 2608 N N . ALA A 1 339 ? 8.775 7.467 7.560 1.00 56.44 339 ALA A N 1
ATOM 2609 C CA . ALA A 1 339 ? 7.671 8.381 7.280 1.00 56.44 339 ALA A CA 1
ATOM 2610 C C . ALA A 1 339 ? 7.332 8.446 5.779 1.00 56.44 339 ALA A C 1
ATOM 2612 O O . ALA A 1 339 ? 6.159 8.500 5.412 1.00 56.44 339 ALA A O 1
ATOM 2613 N N . GLY A 1 340 ? 8.335 8.405 4.896 1.00 56.97 340 GLY A N 1
ATOM 2614 C CA . GLY A 1 340 ? 8.158 8.329 3.442 1.00 56.97 340 GLY A CA 1
ATOM 2615 C C . GLY A 1 340 ? 7.428 7.059 2.990 1.00 56.97 340 GLY A C 1
ATOM 2616 O O . GLY A 1 340 ? 6.567 7.115 2.113 1.00 56.97 340 GLY A O 1
ATOM 2617 N N . ILE A 1 341 ? 7.714 5.921 3.624 1.00 63.19 341 ILE A N 1
ATOM 2618 C CA . ILE A 1 341 ? 7.023 4.647 3.382 1.00 63.19 341 ILE A CA 1
ATOM 2619 C C . ILE A 1 341 ? 5.586 4.687 3.926 1.00 63.19 341 ILE A C 1
ATOM 2621 O O . ILE A 1 341 ? 4.658 4.260 3.239 1.00 63.19 341 ILE A O 1
ATOM 2625 N N . GLU A 1 342 ? 5.379 5.207 5.138 1.00 56.12 342 GLU A N 1
ATOM 2626 C CA . GLU A 1 342 ? 4.059 5.285 5.786 1.00 56.12 342 GLU A CA 1
ATOM 2627 C C . GLU A 1 342 ? 3.117 6.281 5.098 1.00 56.12 342 GLU A C 1
ATOM 2629 O O . GLU A 1 342 ? 1.925 6.012 4.946 1.00 56.12 342 GLU A O 1
ATOM 2634 N N . SER A 1 343 ? 3.652 7.414 4.637 1.00 48.66 343 SER A N 1
ATOM 2635 C CA . SER A 1 343 ? 2.914 8.424 3.863 1.00 48.66 343 SER A CA 1
ATOM 2636 C C . SER A 1 343 ? 2.645 8.004 2.415 1.00 48.66 343 SER A C 1
ATOM 2638 O O . SER A 1 343 ? 1.810 8.611 1.742 1.00 48.66 343 SER A O 1
ATOM 2640 N N . GLY A 1 344 ? 3.341 6.974 1.926 1.00 50.97 344 GLY A N 1
ATOM 2641 C CA . GLY A 1 344 ? 3.271 6.525 0.540 1.00 50.97 344 GLY A CA 1
ATOM 2642 C C . GLY A 1 344 ? 4.071 7.382 -0.450 1.00 50.97 344 GLY A C 1
ATOM 2643 O O . GLY A 1 344 ? 3.909 7.199 -1.653 1.00 50.97 344 GLY A O 1
ATOM 2644 N N . GLU A 1 345 ? 4.927 8.299 0.015 1.00 49.88 345 GLU A N 1
ATOM 2645 C CA . GLU A 1 345 ? 5.844 9.077 -0.835 1.00 49.88 345 GLU A CA 1
ATOM 2646 C C . GLU A 1 345 ? 6.961 8.202 -1.436 1.00 49.88 345 GLU A C 1
ATOM 2648 O O . GLU A 1 345 ? 7.412 8.456 -2.551 1.00 49.88 345 GLU A O 1
ATOM 2653 N N . GLN A 1 346 ? 7.379 7.147 -0.727 1.00 54.34 346 GLN A N 1
ATOM 2654 C CA . GLN A 1 346 ? 8.436 6.216 -1.140 1.00 54.34 346 GLN A CA 1
ATOM 2655 C C . GLN A 1 346 ? 7.982 4.754 -1.003 1.00 54.34 346 GLN A C 1
ATOM 2657 O O . GLN A 1 346 ? 8.540 3.966 -0.239 1.00 54.34 346 GLN A O 1
ATOM 2662 N N . ARG A 1 347 ? 6.889 4.420 -1.692 1.00 58.72 347 ARG A N 1
ATOM 2663 C CA . ARG A 1 347 ? 6.170 3.143 -1.538 1.00 58.72 347 ARG A CA 1
ATOM 2664 C C . ARG A 1 347 ? 6.681 2.020 -2.446 1.00 58.72 347 ARG A C 1
ATOM 2666 O O . ARG A 1 347 ? 6.462 0.850 -2.136 1.00 58.72 347 ARG A O 1
ATOM 2673 N N . GLU A 1 348 ? 7.324 2.365 -3.560 1.00 69.00 348 GLU A N 1
ATOM 2674 C CA . GLU A 1 348 ? 7.806 1.410 -4.557 1.00 69.00 348 GLU A CA 1
ATOM 2675 C C . GLU A 1 348 ? 9.297 1.132 -4.365 1.00 69.00 348 GLU A C 1
ATOM 2677 O O . GLU A 1 348 ? 10.047 1.951 -3.826 1.00 69.00 348 GLU A O 1
ATOM 2682 N N . LEU A 1 349 ? 9.724 -0.058 -4.783 1.00 78.00 349 LEU A N 1
ATOM 2683 C CA . LEU A 1 349 ? 11.116 -0.476 -4.695 1.00 78.00 349 LEU A CA 1
ATOM 2684 C C . LEU A 1 349 ? 11.741 -0.515 -6.081 1.00 78.00 349 LEU A C 1
ATOM 2686 O O . LEU A 1 349 ? 11.153 -0.989 -7.057 1.00 78.00 349 LEU A O 1
ATOM 2690 N N . SER A 1 350 ? 12.960 0.003 -6.163 1.00 78.25 350 SER A N 1
ATOM 2691 C CA . SER A 1 350 ? 13.774 -0.081 -7.361 1.00 78.25 350 SER A CA 1
ATOM 2692 C C . SER A 1 350 ? 15.074 -0.800 -7.052 1.00 78.25 350 SER A C 1
ATOM 2694 O O . SER A 1 350 ? 16.029 -0.200 -6.560 1.00 78.25 350 SER A O 1
ATOM 2696 N N . ALA A 1 351 ? 15.106 -2.072 -7.428 1.00 82.56 351 ALA A N 1
ATOM 2697 C CA . ALA A 1 351 ? 16.303 -2.886 -7.417 1.00 82.56 351 ALA A CA 1
ATOM 2698 C C . ALA A 1 351 ? 17.347 -2.338 -8.397 1.00 82.56 351 ALA A C 1
ATOM 2700 O O . ALA A 1 351 ? 17.085 -2.201 -9.598 1.00 82.56 351 ALA A O 1
ATOM 2701 N N . SER A 1 352 ? 18.546 -2.078 -7.884 1.00 83.62 352 SER A N 1
ATOM 2702 C CA . SER A 1 352 ? 19.736 -1.800 -8.677 1.00 83.62 352 SER A CA 1
ATOM 2703 C C . SER A 1 352 ? 20.643 -3.022 -8.686 1.00 83.62 352 SER A C 1
ATOM 2705 O O . SER A 1 352 ? 20.925 -3.634 -7.652 1.00 83.62 352 SER A O 1
ATOM 2707 N N . TYR A 1 353 ? 21.102 -3.398 -9.874 1.00 86.69 353 TYR A N 1
ATOM 2708 C CA . TYR A 1 353 ? 21.908 -4.591 -10.096 1.00 86.69 353 TYR A CA 1
ATOM 2709 C C . TYR A 1 353 ? 22.785 -4.425 -11.331 1.00 86.69 353 TYR A C 1
ATOM 2711 O O . TYR A 1 353 ? 22.495 -3.656 -12.249 1.00 86.69 353 TYR A O 1
ATOM 2719 N N . LYS A 1 354 ? 23.865 -5.198 -11.359 1.00 88.44 354 LYS A N 1
ATOM 2720 C CA . LYS A 1 354 ? 24.678 -5.396 -12.559 1.00 88.44 354 LYS A CA 1
ATOM 2721 C C . LYS A 1 354 ? 24.074 -6.522 -13.391 1.00 88.44 354 LYS A C 1
ATOM 2723 O O . LYS A 1 354 ? 23.449 -7.421 -12.837 1.00 88.44 354 LYS A O 1
ATOM 2728 N N . TYR A 1 355 ? 24.273 -6.467 -14.702 1.00 91.81 355 TYR A N 1
ATOM 2729 C CA . TYR A 1 355 ? 23.902 -7.530 -15.633 1.00 91.81 355 TYR A CA 1
ATOM 2730 C C . TYR A 1 355 ? 24.745 -7.432 -16.910 1.00 91.81 355 TYR A C 1
ATOM 2732 O O . TYR A 1 355 ? 25.359 -6.399 -17.194 1.00 91.81 355 TYR A O 1
ATOM 2740 N N . VAL A 1 356 ? 24.755 -8.510 -17.686 1.00 93.56 356 VAL A N 1
ATOM 2741 C CA . VAL A 1 356 ? 25.271 -8.574 -19.053 1.00 93.56 356 VAL A CA 1
ATOM 2742 C C . VAL A 1 356 ? 24.083 -8.491 -20.008 1.00 93.56 356 VAL A C 1
ATOM 2744 O O . VAL A 1 356 ? 23.151 -9.288 -19.916 1.00 93.56 356 VAL A O 1
ATOM 2747 N N . ALA A 1 357 ? 24.083 -7.506 -20.904 1.00 91.62 357 ALA A N 1
ATOM 2748 C CA . ALA A 1 357 ? 23.028 -7.361 -21.901 1.00 91.62 357 ALA A CA 1
ATOM 2749 C C . ALA A 1 357 ? 23.271 -8.318 -23.080 1.00 91.62 357 ALA A C 1
ATOM 2751 O O . ALA A 1 357 ? 24.272 -8.199 -23.785 1.00 91.62 357 ALA A O 1
ATOM 2752 N N . ASP A 1 358 ? 22.344 -9.248 -23.297 1.00 96.62 358 ASP A N 1
ATOM 2753 C CA . ASP A 1 358 ? 22.277 -10.094 -24.489 1.00 96.62 358 ASP A CA 1
ATOM 2754 C C . ASP A 1 358 ? 21.205 -9.526 -25.423 1.00 96.62 358 ASP A C 1
ATOM 2756 O O . ASP A 1 358 ? 20.016 -9.725 -25.195 1.00 96.62 358 ASP A O 1
ATOM 2760 N N . MET A 1 359 ? 21.609 -8.790 -26.460 1.00 96.56 359 MET A N 1
ATOM 2761 C CA . MET A 1 359 ? 20.693 -8.091 -27.379 1.00 96.56 359 MET A CA 1
ATOM 2762 C C . MET A 1 359 ? 20.088 -9.010 -28.456 1.00 96.56 359 MET A C 1
ATOM 2764 O O . MET A 1 359 ? 19.789 -8.569 -29.566 1.00 96.56 359 MET A O 1
ATOM 2768 N N . THR A 1 360 ? 19.940 -10.302 -28.150 1.00 95.94 360 THR A N 1
ATOM 2769 C CA . THR A 1 360 ? 19.217 -11.255 -28.994 1.00 95.94 360 THR A CA 1
ATOM 2770 C C . THR A 1 360 ? 17.708 -11.062 -28.790 1.00 95.94 360 THR A C 1
ATOM 2772 O O . THR A 1 360 ? 17.212 -11.327 -27.689 1.00 95.94 360 THR A O 1
ATOM 2775 N N . PRO A 1 361 ? 16.951 -10.621 -29.814 1.00 96.19 361 PRO A N 1
ATOM 2776 C CA . PRO A 1 361 ? 15.518 -10.395 -29.680 1.00 96.19 361 PRO A CA 1
ATOM 2777 C C . PRO A 1 361 ? 14.747 -11.712 -29.570 1.00 96.19 361 PRO A C 1
ATOM 2779 O O . PRO A 1 361 ? 15.181 -12.760 -30.053 1.00 96.19 361 PRO A O 1
ATOM 2782 N N . GLY A 1 362 ? 13.559 -11.647 -28.979 1.00 96.75 362 GLY A N 1
ATOM 2783 C CA . GLY A 1 362 ? 12.687 -12.804 -28.833 1.00 96.75 362 GLY A CA 1
ATOM 2784 C C . GLY A 1 362 ? 11.296 -12.436 -28.341 1.00 96.75 362 GLY A C 1
ATOM 2785 O O . GLY A 1 362 ? 10.877 -11.279 -28.406 1.00 96.75 362 GLY A O 1
ATOM 2786 N N . VAL A 1 363 ? 10.568 -13.449 -27.882 1.00 95.00 363 VAL A N 1
ATOM 2787 C CA . VAL A 1 363 ? 9.208 -13.318 -27.356 1.00 95.00 363 VAL A CA 1
ATOM 2788 C C . VAL A 1 363 ? 9.122 -14.127 -26.069 1.00 95.00 363 VAL A C 1
ATOM 2790 O O . VAL A 1 363 ? 9.608 -15.259 -26.018 1.00 95.00 363 VAL A O 1
ATOM 2793 N N . THR A 1 364 ? 8.553 -13.541 -25.021 1.00 89.06 364 THR A N 1
ATOM 2794 C CA . THR A 1 364 ? 8.320 -14.232 -23.751 1.00 89.06 364 THR A CA 1
ATOM 2795 C C . THR A 1 364 ? 7.281 -15.355 -23.917 1.00 89.06 364 THR A C 1
ATOM 2797 O O . THR A 1 364 ? 6.524 -15.361 -24.893 1.00 89.06 364 THR A O 1
ATOM 2800 N N . PRO A 1 365 ? 7.189 -16.318 -22.977 1.00 88.25 365 PRO A N 1
ATOM 2801 C CA . PRO A 1 365 ? 6.181 -17.382 -23.041 1.00 88.25 365 PRO A CA 1
ATOM 2802 C C . PRO A 1 365 ? 4.725 -16.886 -23.120 1.00 88.25 365 PRO A C 1
ATOM 2804 O O . PRO A 1 365 ? 3.876 -17.568 -23.686 1.00 88.25 365 PRO A O 1
ATOM 2807 N N . ASP A 1 366 ? 4.442 -15.703 -22.575 1.00 83.50 366 ASP A N 1
ATOM 2808 C CA . ASP A 1 366 ? 3.147 -15.014 -22.594 1.00 83.50 366 ASP A CA 1
ATOM 2809 C C . ASP A 1 366 ? 2.936 -14.108 -23.825 1.00 83.50 366 ASP A C 1
ATOM 2811 O O . ASP A 1 366 ? 1.881 -13.493 -23.969 1.00 83.50 366 ASP A O 1
ATOM 2815 N N . GLY A 1 367 ? 3.892 -14.077 -24.759 1.00 90.62 367 GLY A N 1
ATOM 2816 C CA . GLY A 1 367 ? 3.741 -13.416 -26.057 1.00 90.62 367 GLY A CA 1
ATOM 2817 C C . GLY A 1 367 ? 4.273 -11.983 -26.132 1.00 90.62 367 GLY A C 1
ATOM 2818 O O . GLY A 1 367 ? 4.066 -11.323 -27.152 1.00 90.62 367 GLY A O 1
ATOM 2819 N N . GLU A 1 368 ? 4.969 -11.487 -25.107 1.00 91.50 368 GLU A N 1
ATOM 2820 C CA . GLU A 1 368 ? 5.539 -10.139 -25.090 1.00 91.50 368 GLU A CA 1
ATOM 2821 C C . GLU A 1 368 ? 6.892 -10.099 -25.835 1.00 91.50 368 GLU A C 1
ATOM 2823 O O . GLU A 1 368 ? 7.829 -10.817 -25.477 1.00 91.50 368 GLU A O 1
ATOM 2828 N N . PRO A 1 369 ? 7.047 -9.283 -26.894 1.00 93.69 369 PRO A N 1
ATOM 2829 C CA . PRO A 1 369 ? 8.309 -9.194 -27.620 1.00 93.69 369 PRO A CA 1
ATOM 2830 C C . PRO A 1 369 ? 9.347 -8.343 -26.877 1.00 93.69 369 PRO A C 1
ATOM 2832 O O . PRO A 1 369 ? 9.037 -7.262 -26.370 1.00 93.69 369 PRO A O 1
ATOM 2835 N N . TYR A 1 370 ? 10.604 -8.785 -26.904 1.00 95.81 370 TYR A N 1
ATOM 2836 C CA . TYR A 1 370 ? 11.750 -8.098 -26.305 1.00 95.81 370 TYR A CA 1
ATOM 2837 C C . TYR A 1 370 ? 12.921 -7.982 -27.290 1.00 95.81 370 TYR A C 1
ATOM 2839 O O . TYR A 1 370 ? 13.061 -8.778 -28.219 1.00 95.81 370 TYR A O 1
ATOM 2847 N N . ASP A 1 371 ? 13.775 -6.985 -27.063 1.00 95.50 371 ASP A N 1
ATOM 2848 C CA . ASP A 1 371 ? 14.949 -6.679 -27.890 1.00 95.50 371 ASP A CA 1
ATOM 2849 C C . ASP A 1 371 ? 16.243 -7.271 -27.307 1.00 95.50 371 ASP A C 1
ATOM 2851 O O . ASP A 1 371 ? 17.229 -7.426 -28.020 1.00 95.50 371 ASP A O 1
ATOM 2855 N N . GLY A 1 372 ? 16.248 -7.613 -26.017 1.00 93.81 372 GLY A N 1
ATOM 2856 C CA . GLY A 1 372 ? 17.358 -8.306 -25.371 1.00 93.81 372 GLY A CA 1
ATOM 2857 C C . GLY A 1 372 ? 16.989 -8.894 -24.013 1.00 93.81 372 GLY A C 1
ATOM 2858 O O . GLY A 1 372 ? 15.921 -8.616 -23.469 1.00 93.81 372 GLY A O 1
ATOM 2859 N N . VAL A 1 373 ? 17.883 -9.702 -23.452 1.00 96.00 373 VAL A N 1
ATOM 2860 C CA . VAL A 1 373 ? 17.736 -10.365 -22.154 1.00 96.00 373 VAL A CA 1
ATOM 2861 C C . VAL A 1 373 ? 18.819 -9.880 -21.195 1.00 96.00 373 VAL A C 1
ATOM 2863 O O . VAL A 1 373 ? 19.988 -9.759 -21.560 1.00 96.00 373 VAL A O 1
ATOM 2866 N N . MET A 1 374 ? 18.437 -9.619 -19.946 1.00 93.75 374 MET A N 1
ATOM 2867 C CA . MET A 1 374 ? 19.388 -9.328 -18.874 1.00 93.75 374 MET A CA 1
ATOM 2868 C C . MET A 1 374 ? 19.953 -10.630 -18.309 1.00 93.75 374 MET A C 1
ATOM 2870 O O . MET A 1 374 ? 19.226 -11.376 -17.657 1.00 93.75 374 MET A O 1
ATOM 2874 N N . ARG A 1 375 ? 21.236 -10.898 -18.555 1.00 93.31 375 ARG A N 1
ATOM 2875 C CA . ARG A 1 375 ? 21.954 -12.096 -18.097 1.00 93.31 375 ARG A CA 1
ATOM 2876 C C . ARG A 1 375 ? 22.836 -11.795 -16.896 1.00 93.31 375 ARG A C 1
ATOM 2878 O O . ARG A 1 375 ? 23.279 -10.662 -16.730 1.00 93.31 375 ARG A O 1
ATOM 2885 N N . ASP A 1 376 ? 23.122 -12.810 -16.087 1.00 93.19 376 ASP A N 1
ATOM 2886 C CA . ASP A 1 376 ? 24.064 -12.725 -14.965 1.00 93.19 376 ASP A CA 1
ATOM 2887 C C . ASP A 1 376 ? 23.751 -11.557 -14.015 1.00 93.19 376 ASP A C 1
ATOM 2889 O O . ASP A 1 376 ? 24.620 -10.766 -13.642 1.00 93.19 376 ASP A O 1
ATOM 2893 N N . ILE A 1 377 ? 22.473 -11.444 -13.645 1.00 94.00 377 ILE A N 1
ATOM 2894 C CA . ILE A 1 377 ? 21.993 -10.413 -12.724 1.00 94.00 377 ILE A CA 1
ATOM 2895 C C . ILE A 1 377 ? 22.695 -10.567 -11.364 1.00 94.00 377 ILE A C 1
ATOM 2897 O O . ILE A 1 377 ? 22.784 -11.665 -10.814 1.00 94.00 377 ILE A O 1
ATOM 2901 N N . PHE A 1 378 ? 23.168 -9.452 -10.806 1.00 92.50 378 PHE A N 1
ATOM 2902 C CA . PHE A 1 378 ? 23.820 -9.410 -9.498 1.00 92.50 378 PHE A CA 1
ATOM 2903 C C . PHE A 1 378 ? 23.394 -8.161 -8.715 1.00 92.50 378 PHE A C 1
ATOM 2905 O O . PHE A 1 378 ? 23.700 -7.038 -9.129 1.00 92.50 378 PHE A O 1
ATOM 2912 N N . GLY A 1 379 ? 22.703 -8.362 -7.590 1.00 92.00 379 GLY A N 1
ATOM 2913 C CA . GLY A 1 379 ? 22.178 -7.314 -6.711 1.00 92.00 379 GLY A CA 1
ATOM 2914 C C . GLY A 1 379 ? 23.254 -6.351 -6.207 1.00 92.00 379 GLY A C 1
ATOM 2915 O O . GLY A 1 379 ? 24.362 -6.761 -5.860 1.00 92.00 379 GLY A O 1
ATOM 2916 N N . ASN A 1 380 ? 22.940 -5.055 -6.189 1.00 91.56 380 ASN A N 1
ATOM 2917 C CA . ASN A 1 380 ? 23.828 -4.009 -5.681 1.00 91.56 380 ASN A CA 1
ATOM 2918 C C . ASN A 1 380 ? 23.207 -3.266 -4.496 1.00 91.56 380 ASN A C 1
ATOM 2920 O O . ASN A 1 380 ? 23.818 -3.233 -3.432 1.00 91.56 380 ASN A O 1
ATOM 2924 N N . HIS A 1 381 ? 22.013 -2.703 -4.672 1.00 92.62 381 HIS A N 1
ATOM 2925 C CA . HIS A 1 381 ? 21.243 -2.041 -3.618 1.00 92.62 381 HIS A CA 1
ATOM 2926 C C . HIS A 1 381 ? 19.752 -2.032 -3.974 1.00 92.62 381 HIS A C 1
ATOM 2928 O O . HIS A 1 381 ? 19.386 -2.184 -5.140 1.00 92.62 381 HIS A O 1
ATOM 2934 N N . GLU A 1 382 ? 18.905 -1.805 -2.977 1.00 92.56 382 GLU A N 1
ATOM 2935 C CA . GLU A 1 382 ? 17.493 -1.466 -3.171 1.00 92.56 382 GLU A CA 1
ATOM 2936 C C . GLU A 1 382 ? 17.290 0.027 -2.933 1.00 92.56 382 GLU A C 1
ATOM 2938 O O . GLU A 1 382 ? 17.913 0.596 -2.041 1.00 92.56 382 GLU A O 1
ATOM 2943 N N . ALA A 1 383 ? 16.424 0.679 -3.705 1.00 83.56 383 ALA A N 1
ATOM 2944 C CA . ALA A 1 383 ? 16.086 2.084 -3.496 1.00 83.56 383 ALA A CA 1
ATOM 2945 C C . ALA A 1 383 ? 14.590 2.264 -3.227 1.00 83.56 383 ALA A C 1
ATOM 2947 O O . ALA A 1 383 ? 13.756 1.758 -3.979 1.00 83.56 383 ALA A O 1
ATOM 2948 N N . LEU A 1 384 ? 14.267 3.035 -2.188 1.00 80.81 384 LEU A N 1
ATOM 2949 C CA . LEU A 1 384 ? 12.925 3.535 -1.918 1.00 80.81 384 LEU A CA 1
ATOM 2950 C C . LEU A 1 384 ? 12.614 4.645 -2.926 1.00 80.81 384 LEU A C 1
ATOM 2952 O O . LEU A 1 384 ? 13.305 5.668 -2.976 1.00 80.81 384 LEU A O 1
ATOM 2956 N N . VAL A 1 385 ? 11.592 4.439 -3.752 1.00 68.69 385 VAL A N 1
ATOM 2957 C CA . VAL A 1 385 ? 11.202 5.376 -4.809 1.00 68.69 385 VAL A CA 1
ATOM 2958 C C . VAL A 1 385 ? 9.687 5.605 -4.812 1.00 68.69 385 VAL A C 1
ATOM 2960 O O . VAL A 1 385 ? 8.929 4.759 -4.335 1.00 68.69 385 VAL A O 1
ATOM 2963 N N . PRO A 1 386 ? 9.212 6.744 -5.345 1.00 53.06 386 PRO A N 1
ATOM 2964 C CA . PRO A 1 386 ? 7.781 6.958 -5.547 1.00 53.06 386 PRO A CA 1
ATOM 2965 C C . PRO A 1 386 ? 7.180 5.961 -6.548 1.00 53.06 386 PRO A C 1
ATOM 2967 O O . PRO A 1 386 ? 6.125 5.394 -6.275 1.00 53.06 386 PRO A O 1
ATOM 2970 N N . ASP A 1 387 ? 7.897 5.729 -7.658 1.00 51.69 387 ASP A N 1
ATOM 2971 C CA . ASP A 1 387 ? 7.520 4.834 -8.755 1.00 51.69 387 ASP A CA 1
ATOM 2972 C C . ASP A 1 387 ? 8.730 3.961 -9.171 1.00 51.69 387 ASP A C 1
ATOM 2974 O O . ASP A 1 387 ? 9.782 4.468 -9.580 1.00 51.69 387 ASP A O 1
ATOM 2978 N N . GLY A 1 388 ? 8.600 2.642 -9.044 1.00 55.91 388 GLY A N 1
ATOM 2979 C CA . GLY A 1 388 ? 9.606 1.620 -9.313 1.00 55.91 388 GLY A CA 1
ATOM 2980 C C . GLY A 1 388 ? 9.467 1.011 -10.708 1.00 55.91 388 GLY A C 1
ATOM 2981 O O . GLY A 1 388 ? 8.380 0.760 -11.225 1.00 55.91 388 GLY A O 1
ATOM 2982 N N . ARG A 1 389 ? 10.601 0.704 -11.350 1.00 58.53 389 ARG A N 1
ATOM 2983 C CA . ARG A 1 389 ? 10.616 0.195 -12.739 1.00 58.53 389 ARG A CA 1
ATOM 2984 C C . ARG A 1 389 ? 10.020 -1.210 -12.881 1.00 58.53 389 ARG A C 1
ATOM 2986 O O . ARG A 1 389 ? 9.600 -1.603 -13.969 1.00 58.53 389 ARG A O 1
ATOM 2993 N N . ALA A 1 390 ? 9.977 -1.968 -11.789 1.00 48.56 390 ALA A N 1
ATOM 2994 C CA . ALA A 1 390 ? 9.373 -3.292 -11.763 1.00 48.56 390 ALA A CA 1
ATOM 2995 C C . ALA A 1 390 ? 7.833 -3.262 -11.711 1.00 48.56 390 ALA A C 1
ATOM 2997 O O . ALA A 1 390 ? 7.208 -4.308 -11.863 1.00 48.56 390 ALA A O 1
ATOM 2998 N N . GLY A 1 391 ? 7.234 -2.072 -11.627 1.00 41.62 391 GLY A N 1
ATOM 2999 C CA . GLY A 1 391 ? 5.793 -1.863 -11.639 1.00 41.62 391 GLY A CA 1
ATOM 3000 C C . GLY A 1 391 ? 5.208 -1.669 -10.237 1.00 41.62 391 GLY A C 1
ATOM 3001 O O . GLY A 1 391 ? 5.873 -1.965 -9.243 1.00 41.62 391 GLY A O 1
ATOM 3002 N N . PRO A 1 392 ? 3.947 -1.208 -10.160 1.00 42.38 392 PRO A N 1
ATOM 3003 C CA . PRO A 1 392 ? 3.312 -0.770 -8.913 1.00 42.38 392 PRO A CA 1
ATOM 3004 C C . PRO A 1 392 ? 2.998 -1.912 -7.933 1.00 42.38 392 PRO A C 1
ATOM 3006 O O . PRO A 1 392 ? 2.569 -1.658 -6.814 1.00 42.38 392 PRO A O 1
ATOM 3009 N N . ASP A 1 393 ? 3.180 -3.165 -8.355 1.00 42.22 393 ASP A N 1
ATOM 3010 C CA . ASP A 1 393 ? 3.090 -4.404 -7.572 1.00 42.22 393 ASP A CA 1
ATOM 3011 C C . ASP A 1 393 ? 4.436 -4.816 -6.929 1.00 42.22 393 ASP A C 1
ATOM 3013 O O . ASP A 1 393 ? 4.504 -5.800 -6.184 1.00 42.22 393 ASP A O 1
ATOM 3017 N N . VAL A 1 394 ? 5.511 -4.065 -7.203 1.00 53.28 394 VAL A N 1
ATOM 3018 C CA . VAL A 1 394 ? 6.834 -4.188 -6.573 1.00 53.28 394 VAL A CA 1
ATOM 3019 C C . VAL A 1 394 ? 7.042 -3.010 -5.629 1.00 53.28 394 VAL A C 1
ATOM 3021 O O . VAL A 1 394 ? 7.623 -1.971 -5.938 1.00 53.28 394 VAL A O 1
ATOM 3024 N N . LEU A 1 395 ? 6.485 -3.201 -4.449 1.00 53.78 395 LEU A N 1
ATOM 3025 C CA . LEU A 1 395 ? 6.303 -2.203 -3.413 1.00 53.78 395 LEU A CA 1
ATOM 3026 C C . LEU A 1 395 ? 6.871 -2.727 -2.109 1.00 53.78 395 LEU A C 1
ATOM 3028 O O . LEU A 1 395 ? 6.869 -3.941 -1.913 1.00 53.78 395 LEU A O 1
ATOM 3032 N N . VAL A 1 396 ? 7.297 -1.835 -1.211 1.00 47.72 396 VAL A N 1
ATOM 3033 C CA . VAL A 1 396 ? 7.594 -2.214 0.177 1.00 47.72 396 VAL A CA 1
ATOM 3034 C C . VAL A 1 396 ? 6.313 -2.826 0.740 1.00 47.72 396 VAL A C 1
ATOM 3036 O O . VAL A 1 396 ? 5.318 -2.120 0.875 1.00 47.72 396 VAL A O 1
ATOM 3039 N N . ALA A 1 397 ? 6.284 -4.132 0.997 1.00 43.19 397 ALA A N 1
ATOM 3040 C CA . ALA A 1 397 ? 5.056 -4.865 1.295 1.00 43.19 397 ALA A CA 1
ATOM 3041 C C . ALA A 1 397 ? 4.275 -4.213 2.440 1.00 43.19 397 ALA A C 1
ATOM 3043 O O . ALA A 1 397 ? 4.872 -3.793 3.427 1.00 43.19 397 ALA A O 1
ATOM 3044 N N . ASP A 1 398 ? 2.959 -4.126 2.234 1.00 42.56 398 ASP A N 1
ATOM 3045 C CA . ASP A 1 398 ? 1.940 -3.232 2.815 1.00 42.56 398 ASP A CA 1
ATOM 3046 C C . ASP A 1 398 ? 1.770 -1.879 2.103 1.00 42.56 398 ASP A C 1
ATOM 3048 O O . ASP A 1 398 ? 1.918 -0.812 2.694 1.00 42.56 398 ASP A O 1
ATOM 3052 N N . SER A 1 399 ? 1.407 -1.914 0.819 1.00 30.45 399 SER A N 1
ATOM 3053 C CA . SER A 1 399 ? 0.474 -0.957 0.191 1.00 30.45 399 SER A CA 1
ATOM 3054 C C . SER A 1 399 ? 0.014 -1.559 -1.161 1.00 30.45 399 SER A C 1
ATOM 3056 O O . SER A 1 399 ? 0.719 -2.383 -1.715 1.00 30.45 399 SER A O 1
ATOM 3058 N N . LEU A 1 400 ? -1.203 -1.383 -1.689 1.00 28.66 400 LEU A N 1
ATOM 3059 C CA . LEU A 1 400 ? -1.837 -0.127 -2.110 1.00 28.66 400 LEU A CA 1
ATOM 3060 C C . LEU A 1 400 ? -3.305 -0.373 -2.550 1.00 28.66 400 LEU A C 1
ATOM 3062 O O . LEU A 1 400 ? -3.611 -1.500 -2.947 1.00 28.66 400 LEU A O 1
ATOM 3066 N N . PRO A 1 401 ? -4.206 0.646 -2.564 1.00 22.98 401 PRO A N 1
ATOM 3067 C CA . PRO A 1 401 ? -4.124 1.694 -3.599 1.00 22.98 401 PRO A CA 1
ATOM 3068 C C . PRO A 1 401 ? -4.537 3.115 -3.090 1.00 22.98 401 PRO A C 1
ATOM 3070 O O . PRO A 1 401 ? -4.652 3.329 -1.888 1.00 22.98 401 PRO A O 1
ATOM 3073 N N . PRO A 1 402 ? -4.600 4.165 -3.932 1.00 30.38 402 PRO A N 1
ATOM 3074 C CA . PRO A 1 402 ? -3.672 5.294 -3.902 1.00 30.38 402 PRO A CA 1
ATOM 3075 C C . PRO A 1 402 ? -4.439 6.628 -3.793 1.00 30.38 402 PRO A C 1
ATOM 3077 O O . PRO A 1 402 ? -4.774 7.230 -4.812 1.00 30.38 402 PRO A O 1
ATOM 3080 N N . GLU A 1 403 ? -4.770 7.092 -2.583 1.00 25.83 403 GLU A N 1
ATOM 3081 C CA . GLU A 1 403 ? -5.725 8.214 -2.445 1.00 25.83 403 GLU A CA 1
ATOM 3082 C C . GLU A 1 403 ? -5.354 9.331 -1.470 1.00 25.83 403 GLU A C 1
ATOM 3084 O O . GLU A 1 403 ? -6.184 10.194 -1.201 1.00 25.83 403 GLU A O 1
ATOM 3089 N N . LEU A 1 404 ? -4.107 9.396 -1.004 1.00 27.12 404 LEU A N 1
ATOM 3090 C CA . LEU A 1 404 ? -3.680 10.438 -0.060 1.00 27.12 404 LEU A CA 1
ATOM 3091 C C . LEU A 1 404 ? -2.729 11.496 -0.616 1.00 27.12 404 LEU A C 1
ATOM 3093 O O . LEU A 1 404 ? -2.317 12.381 0.128 1.00 27.12 404 LEU A O 1
ATOM 3097 N N . ASN A 1 405 ? -2.420 11.501 -1.914 1.00 31.19 405 ASN A N 1
ATOM 3098 C CA . ASN A 1 405 ? -1.499 12.509 -2.432 1.00 31.19 405 ASN A CA 1
ATOM 3099 C C . ASN A 1 405 ? -2.220 13.788 -2.876 1.00 31.19 405 ASN A C 1
ATOM 3101 O O . ASN A 1 405 ? -2.259 14.097 -4.061 1.00 31.19 405 ASN A O 1
ATOM 3105 N N . HIS A 1 406 ? -2.816 14.508 -1.924 1.00 31.75 406 HIS A N 1
ATOM 3106 C CA . HIS A 1 406 ? -3.055 15.952 -2.007 1.00 31.75 406 HIS A CA 1
ATOM 3107 C C . HIS A 1 406 ? -2.994 16.528 -0.591 1.00 31.75 406 HIS A C 1
ATOM 3109 O O . HIS A 1 406 ? -4.008 16.584 0.093 1.00 31.75 406 HIS A O 1
ATOM 3115 N N . MET A 1 407 ? -1.802 16.946 -0.155 1.00 25.95 407 MET A N 1
ATOM 3116 C CA . MET A 1 407 ? -1.557 18.234 0.516 1.00 25.95 407 MET A CA 1
ATOM 3117 C C . MET A 1 407 ? -0.138 18.290 1.106 1.00 25.95 407 MET A C 1
ATOM 3119 O O . MET A 1 407 ? 0.279 17.399 1.833 1.00 25.95 407 MET A O 1
ATOM 3123 N N . ARG A 1 408 ? 0.516 19.441 0.873 1.00 37.47 408 ARG A N 1
ATOM 3124 C CA . ARG A 1 408 ? 1.712 2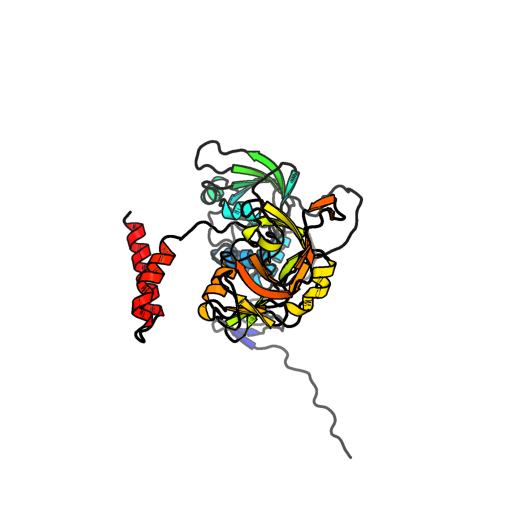0.001 1.548 1.00 37.47 408 ARG A CA 1
ATOM 3125 C C . ARG A 1 408 ? 3.081 19.839 0.874 1.00 37.47 408 ARG A C 1
ATOM 3127 O O . ARG A 1 408 ? 4.062 19.525 1.535 1.00 37.47 408 ARG A O 1
ATOM 3134 N N . LYS A 1 409 ? 3.208 20.315 -0.371 1.00 39.00 409 LYS A N 1
ATOM 3135 C CA . LYS A 1 409 ? 4.501 20.872 -0.829 1.00 39.00 409 LYS A CA 1
ATOM 3136 C C . LYS A 1 409 ? 4.858 22.212 -0.152 1.00 39.00 409 LYS A C 1
ATOM 3138 O O . LYS A 1 409 ? 6.032 22.498 0.009 1.00 39.00 409 LYS A O 1
ATOM 3143 N N . HIS A 1 410 ? 3.883 22.976 0.361 1.00 40.06 410 HIS A N 1
ATOM 3144 C CA . HIS A 1 410 ? 4.153 24.285 0.988 1.00 40.06 410 HIS A CA 1
ATOM 3145 C C . HIS A 1 410 ? 4.499 24.263 2.491 1.00 40.06 410 HIS A C 1
ATOM 3147 O O . HIS A 1 410 ? 5.216 25.149 2.946 1.00 40.06 410 HIS A O 1
ATOM 3153 N N . LYS A 1 411 ? 4.058 23.267 3.280 1.00 36.88 411 LYS A N 1
ATOM 3154 C CA . LYS A 1 411 ? 4.394 23.206 4.724 1.00 36.88 411 LYS A CA 1
ATOM 3155 C C . LYS A 1 411 ? 5.708 22.462 5.011 1.00 36.88 411 LYS A C 1
ATOM 3157 O O . LYS A 1 411 ? 6.374 22.787 5.988 1.00 36.88 411 LYS A O 1
ATOM 3162 N N . ALA A 1 412 ? 6.125 21.530 4.148 1.00 40.97 412 ALA A N 1
ATOM 3163 C CA . ALA A 1 412 ? 7.366 20.769 4.326 1.00 40.97 412 ALA A CA 1
ATOM 3164 C C . ALA A 1 412 ? 8.630 21.640 4.178 1.00 40.97 412 ALA A C 1
ATOM 3166 O O . ALA A 1 412 ? 9.564 21.511 4.967 1.00 40.97 412 ALA A O 1
ATOM 3167 N N . GLU A 1 413 ? 8.650 22.576 3.222 1.00 41.53 413 GLU A N 1
ATOM 3168 C CA . GLU A 1 413 ? 9.776 23.507 3.049 1.00 41.53 413 GLU A CA 1
ATOM 3169 C C . GLU A 1 413 ? 9.861 24.546 4.173 1.00 41.53 413 GLU A C 1
ATOM 3171 O O . GLU A 1 413 ? 10.958 24.828 4.653 1.00 41.53 413 GLU A O 1
ATOM 3176 N N . ALA A 1 414 ? 8.719 25.055 4.651 1.00 44.53 414 ALA A N 1
ATOM 3177 C CA . ALA A 1 414 ? 8.669 25.996 5.769 1.00 44.53 414 ALA A CA 1
ATOM 3178 C C . ALA A 1 414 ? 9.184 25.355 7.069 1.00 44.53 414 ALA A C 1
ATOM 3180 O O . ALA A 1 414 ? 10.074 25.902 7.711 1.00 44.53 414 ALA A O 1
ATOM 3181 N N . ILE A 1 415 ? 8.715 24.146 7.398 1.00 42.69 415 ILE A N 1
ATOM 3182 C CA . ILE A 1 415 ? 9.161 23.393 8.582 1.00 42.69 415 ILE A CA 1
ATOM 3183 C C . ILE A 1 415 ? 10.666 23.080 8.499 1.00 42.69 415 ILE A C 1
ATOM 3185 O O . ILE A 1 415 ? 11.401 23.248 9.473 1.00 42.69 415 ILE A O 1
ATOM 3189 N N . ARG A 1 416 ? 11.161 22.702 7.313 1.00 46.00 416 ARG A N 1
ATOM 3190 C CA . ARG A 1 416 ? 12.582 22.399 7.087 1.00 46.00 416 ARG A CA 1
ATOM 3191 C C . ARG A 1 416 ? 13.481 23.640 7.161 1.00 46.00 416 ARG A C 1
ATOM 3193 O O . ARG A 1 416 ? 14.616 23.531 7.621 1.00 46.00 416 ARG A O 1
ATOM 3200 N N . ALA A 1 417 ? 12.993 24.809 6.743 1.00 53.34 417 ALA A N 1
ATOM 3201 C CA . ALA A 1 417 ? 13.712 26.077 6.864 1.00 53.34 417 ALA A CA 1
ATOM 3202 C C . ALA A 1 417 ? 13.797 26.564 8.323 1.00 53.34 417 ALA A C 1
ATOM 3204 O O . ALA A 1 417 ? 14.830 27.102 8.720 1.00 53.34 417 ALA A O 1
ATOM 3205 N N . THR A 1 418 ? 12.757 26.324 9.131 1.00 48.16 418 THR A N 1
ATOM 3206 C CA . THR A 1 418 ? 12.713 26.703 10.554 1.00 48.16 418 THR A CA 1
ATOM 3207 C C . THR A 1 418 ? 13.559 25.788 11.445 1.00 48.16 418 THR A C 1
ATOM 3209 O O . THR A 1 418 ? 14.151 26.265 12.406 1.00 48.16 418 THR A O 1
ATOM 3212 N N . LEU A 1 419 ? 13.677 24.495 11.122 1.00 39.59 419 LEU A N 1
ATOM 3213 C CA . LEU A 1 419 ? 14.441 23.524 11.925 1.00 39.59 419 LEU A CA 1
ATOM 3214 C C . LEU A 1 419 ? 15.959 23.563 11.677 1.00 39.59 419 LEU A C 1
ATOM 3216 O O . LEU A 1 419 ? 16.741 23.143 12.528 1.00 39.59 419 LEU A O 1
ATOM 3220 N N . LYS A 1 420 ? 16.404 24.093 10.531 1.00 44.06 420 LYS A N 1
ATOM 3221 C CA . LYS A 1 420 ? 17.822 24.092 10.126 1.00 44.06 420 LYS A CA 1
ATOM 3222 C C . LYS A 1 420 ? 18.767 24.871 11.069 1.00 44.06 420 LYS A C 1
ATOM 3224 O O . LYS A 1 420 ? 19.885 24.401 11.256 1.00 44.06 420 LYS A O 1
ATOM 3229 N N . PRO A 1 421 ? 18.376 26.009 11.678 1.00 42.62 421 PRO A N 1
ATOM 3230 C CA . PRO A 1 421 ? 19.202 26.703 12.674 1.00 42.62 421 PRO A CA 1
ATOM 3231 C C . PRO A 1 421 ? 19.112 26.099 14.087 1.00 42.62 421 PRO A C 1
ATOM 3233 O O . PRO A 1 421 ? 20.025 26.297 14.882 1.00 42.62 421 PRO A O 1
ATOM 3236 N N . LEU A 1 422 ? 18.027 25.380 14.404 1.00 40.94 422 LEU A N 1
ATOM 3237 C CA . LEU A 1 422 ? 17.725 24.864 15.751 1.00 40.94 422 LEU A CA 1
ATOM 3238 C C . LEU A 1 422 ? 18.379 23.507 16.038 1.00 40.94 422 LEU A C 1
ATOM 3240 O O . LEU A 1 422 ? 18.652 23.188 17.185 1.00 40.94 422 LEU A O 1
ATOM 3244 N N . LEU A 1 423 ? 18.720 22.743 14.999 1.00 39.66 423 LEU A N 1
ATOM 3245 C CA . LEU A 1 423 ? 19.488 21.495 15.116 1.00 39.66 423 LEU A CA 1
ATOM 3246 C C . LEU A 1 423 ? 20.961 21.707 15.531 1.00 39.66 423 LEU A C 1
ATOM 3248 O O . LEU A 1 423 ? 21.684 20.736 15.732 1.00 39.66 423 LEU A O 1
ATOM 3252 N N . ALA A 1 424 ? 21.420 22.960 15.627 1.00 43.09 424 ALA A N 1
ATOM 3253 C CA . ALA A 1 424 ? 22.800 23.316 15.962 1.00 43.09 424 ALA A CA 1
ATOM 3254 C C . ALA A 1 424 ? 23.002 23.761 17.424 1.00 43.09 424 ALA A C 1
ATOM 3256 O O . ALA A 1 424 ? 24.136 24.040 17.813 1.00 43.09 424 ALA A O 1
ATOM 3257 N N . GLN A 1 425 ? 21.944 23.857 18.234 1.00 44.62 425 GLN A N 1
ATOM 3258 C CA . GLN A 1 425 ? 22.033 24.222 19.651 1.00 44.62 425 GLN A CA 1
ATOM 3259 C C . GLN A 1 425 ? 21.014 23.392 20.435 1.00 44.62 425 GLN A C 1
ATOM 3261 O O . GLN A 1 425 ? 19.836 23.439 20.104 1.00 44.62 425 GLN A O 1
ATOM 3266 N N . ASP A 1 426 ? 21.470 22.637 21.441 1.00 42.38 426 ASP A N 1
ATOM 3267 C CA . ASP A 1 426 ? 20.646 21.796 22.326 1.00 42.38 426 ASP A CA 1
ATOM 3268 C C . ASP A 1 426 ? 19.546 22.613 23.030 1.00 42.38 426 ASP A C 1
ATOM 3270 O O . ASP A 1 426 ? 19.703 23.077 24.161 1.00 42.38 426 ASP A O 1
ATOM 3274 N N . ALA A 1 427 ? 18.416 22.801 22.357 1.00 45.50 427 ALA A N 1
ATOM 3275 C CA . ALA A 1 427 ? 17.208 23.387 22.907 1.00 45.50 427 ALA A CA 1
ATOM 3276 C C . ALA A 1 427 ? 16.007 22.506 22.554 1.00 45.50 427 ALA A C 1
ATOM 3278 O O . ALA A 1 427 ? 15.968 21.870 21.501 1.00 45.50 427 ALA A O 1
ATOM 3279 N N . ASP A 1 428 ? 15.048 22.470 23.477 1.00 53.12 428 ASP A N 1
ATOM 3280 C CA . ASP A 1 428 ? 13.884 21.586 23.497 1.00 53.12 428 ASP A CA 1
ATOM 3281 C C . ASP A 1 428 ? 13.069 21.650 22.190 1.00 53.12 428 ASP A C 1
ATOM 3283 O O . ASP A 1 428 ? 12.291 22.576 21.937 1.00 53.12 428 ASP A O 1
ATOM 3287 N N . LEU A 1 429 ? 13.304 20.651 21.334 1.00 46.97 429 LEU A N 1
ATOM 3288 C CA . LEU A 1 429 ? 12.834 20.590 19.951 1.00 46.97 429 LEU A CA 1
ATOM 3289 C C . LEU A 1 429 ? 11.300 20.567 19.860 1.00 46.97 429 LEU A C 1
ATOM 3291 O O . LEU A 1 429 ? 10.727 21.056 18.886 1.00 46.97 429 LEU A O 1
ATOM 3295 N N . GLU A 1 430 ? 10.623 20.010 20.868 1.00 44.94 430 GLU A N 1
ATOM 3296 C CA . GLU A 1 430 ? 9.168 19.840 20.851 1.00 44.94 430 GLU A CA 1
ATOM 3297 C C . GLU A 1 430 ? 8.422 21.169 21.000 1.00 44.94 430 GLU A C 1
ATOM 3299 O O . GLU A 1 430 ? 7.430 21.405 20.302 1.00 44.94 430 GLU A O 1
ATOM 3304 N N . ALA A 1 431 ? 8.900 22.067 21.866 1.00 50.03 431 ALA A N 1
ATOM 3305 C CA . ALA A 1 431 ? 8.248 23.350 22.119 1.00 50.03 431 ALA A CA 1
ATOM 3306 C C . ALA A 1 431 ? 8.287 24.268 20.884 1.00 50.03 431 ALA A C 1
ATOM 3308 O O . ALA A 1 431 ? 7.283 24.900 20.528 1.00 50.03 431 ALA A O 1
ATOM 3309 N N . GLU A 1 432 ? 9.421 24.296 20.184 1.00 49.56 432 GLU A N 1
ATOM 3310 C CA . GLU A 1 432 ? 9.620 25.172 19.029 1.00 49.56 432 GLU A CA 1
ATOM 3311 C C . GLU A 1 432 ? 8.888 24.650 17.777 1.00 49.56 432 GLU A C 1
ATOM 3313 O O . GLU A 1 432 ? 8.315 25.441 17.021 1.00 49.56 432 GLU A O 1
ATOM 3318 N N . VAL A 1 433 ? 8.787 23.322 17.603 1.00 47.19 433 VAL A N 1
ATOM 3319 C CA . VAL A 1 433 ? 7.944 22.693 16.565 1.00 47.19 433 VAL A CA 1
ATOM 3320 C C . VAL A 1 433 ? 6.470 23.047 16.769 1.00 47.19 433 VAL A C 1
ATOM 3322 O O . VAL A 1 433 ? 5.769 23.399 15.815 1.00 47.19 433 VAL A O 1
ATOM 3325 N N . ARG A 1 434 ? 5.995 23.022 18.019 1.00 53.53 434 ARG A N 1
ATOM 3326 C CA . ARG A 1 434 ? 4.604 23.357 18.357 1.00 53.53 434 ARG A CA 1
ATOM 3327 C C . ARG A 1 434 ? 4.269 24.813 18.038 1.00 53.53 434 ARG A C 1
ATOM 3329 O O . ARG A 1 434 ? 3.204 25.105 17.499 1.00 53.53 434 ARG A O 1
ATOM 3336 N N . LYS A 1 435 ? 5.197 25.721 18.328 1.00 57.19 435 LYS A N 1
ATOM 3337 C CA . LYS A 1 435 ? 5.072 27.157 18.052 1.00 57.19 435 LYS A CA 1
ATOM 3338 C C . LYS A 1 435 ? 5.075 27.465 16.551 1.00 57.19 435 LYS A C 1
ATOM 3340 O O . LYS A 1 435 ? 4.298 28.306 16.105 1.00 57.19 435 LYS A O 1
ATOM 3345 N N . ALA A 1 436 ? 5.889 26.756 15.767 1.00 51.66 436 ALA A N 1
ATOM 3346 C CA . ALA A 1 436 ? 5.915 26.891 14.310 1.00 51.66 436 ALA A CA 1
ATOM 3347 C C . ALA A 1 436 ? 4.610 26.408 13.651 1.00 51.66 436 ALA A C 1
ATOM 3349 O O . ALA A 1 436 ? 4.096 27.062 12.744 1.00 51.66 436 ALA A O 1
ATOM 3350 N N . LEU A 1 437 ? 4.041 25.301 14.139 1.00 48.59 437 LEU A N 1
ATOM 3351 C CA . LEU A 1 437 ? 2.741 24.799 13.682 1.00 48.59 437 LEU A CA 1
ATOM 3352 C C . LEU A 1 437 ? 1.605 25.786 13.992 1.00 48.59 437 LEU A C 1
ATOM 3354 O O . LEU A 1 437 ? 0.791 26.071 13.118 1.00 48.59 437 LEU A O 1
ATOM 3358 N N . LEU A 1 438 ? 1.602 26.371 15.194 1.00 60.62 438 LEU A N 1
ATOM 3359 C CA . LEU A 1 438 ? 0.616 27.381 15.598 1.00 60.62 438 LEU A CA 1
ATOM 3360 C C . LEU A 1 438 ? 0.691 28.657 14.744 1.00 60.62 438 LEU A C 1
ATOM 3362 O O . LEU A 1 438 ? -0.342 29.179 14.339 1.00 60.62 438 LEU A O 1
ATOM 3366 N N . ALA A 1 439 ? 1.896 29.136 14.421 1.00 56.97 439 ALA A N 1
ATOM 3367 C CA . ALA A 1 439 ? 2.076 30.324 13.584 1.00 56.97 439 ALA A CA 1
ATOM 3368 C C . ALA A 1 439 ? 1.600 30.113 12.131 1.00 56.97 439 ALA A C 1
ATOM 3370 O O . ALA A 1 439 ? 1.056 31.033 11.520 1.00 56.97 439 ALA A O 1
ATOM 3371 N N . LEU A 1 440 ? 1.772 28.903 11.585 1.00 52.16 440 LEU A N 1
ATOM 3372 C CA . LEU A 1 440 ? 1.263 28.536 10.258 1.00 52.16 440 LEU A CA 1
ATOM 3373 C C . LEU A 1 440 ? -0.270 28.477 10.231 1.00 52.16 440 LEU A C 1
ATOM 3375 O O . LEU A 1 440 ? -0.883 28.930 9.267 1.00 52.16 440 LEU A O 1
ATOM 3379 N N . ASP A 1 441 ? -0.884 27.971 11.299 1.00 57.78 441 ASP A N 1
ATOM 3380 C CA . ASP A 1 441 ? -2.341 27.877 11.411 1.00 57.78 441 ASP A CA 1
ATOM 3381 C C . ASP A 1 441 ? -3.006 29.238 11.718 1.00 57.78 441 ASP A C 1
ATOM 3383 O O . ASP A 1 441 ? -4.187 29.432 11.424 1.00 57.78 441 ASP A O 1
ATOM 3387 N N . GLU A 1 442 ? -2.277 30.206 12.288 1.00 57.91 442 GLU A N 1
ATOM 3388 C CA . GLU A 1 442 ? -2.745 31.595 12.440 1.00 57.91 442 GLU A CA 1
ATOM 3389 C C . GLU A 1 442 ? -2.638 32.414 11.146 1.00 57.91 442 GLU A C 1
ATOM 3391 O O . GLU A 1 442 ? -3.476 33.288 10.910 1.00 57.91 442 GLU A O 1
ATOM 3396 N N . ALA A 1 443 ? -1.642 32.132 10.301 1.00 50.59 443 ALA A N 1
ATOM 3397 C CA . ALA A 1 443 ? -1.491 32.772 8.995 1.00 50.59 443 ALA A CA 1
ATOM 3398 C C . ALA A 1 443 ? -2.587 32.325 8.008 1.00 50.59 443 ALA A C 1
ATOM 3400 O O . ALA A 1 443 ? -3.168 33.164 7.330 1.00 50.59 443 ALA A O 1
ATOM 3401 N N . GLU A 1 444 ? -2.958 31.039 8.012 1.00 47.62 444 GLU A N 1
ATOM 3402 C CA . GLU A 1 444 ? -4.041 30.483 7.176 1.00 47.62 444 GLU A CA 1
ATOM 3403 C C . GLU A 1 444 ? -5.455 30.948 7.580 1.00 47.62 444 GLU A C 1
ATOM 3405 O O . GLU A 1 444 ? -6.419 30.660 6.879 1.00 47.62 444 GLU A O 1
ATOM 3410 N N . LYS A 1 445 ? -5.605 31.660 8.706 1.00 47.41 445 LYS A N 1
ATOM 3411 C CA . LYS A 1 445 ? -6.882 32.253 9.149 1.00 47.41 445 LYS A CA 1
ATOM 3412 C C . LYS A 1 445 ? -7.048 33.724 8.755 1.00 47.41 445 LYS A C 1
ATOM 3414 O O . LYS A 1 445 ? -8.092 34.305 9.055 1.00 47.41 445 LYS A O 1
ATOM 3419 N N . LYS A 1 446 ? -6.014 34.349 8.183 1.00 44.31 446 LYS A N 1
ATOM 3420 C CA . LYS A 1 446 ? -6.010 35.773 7.799 1.00 44.31 446 LYS A CA 1
ATOM 3421 C C . LYS A 1 446 ? -6.040 36.016 6.288 1.00 44.31 446 LYS A C 1
ATOM 3423 O O . LYS A 1 446 ? -6.202 37.173 5.903 1.00 44.31 446 LYS A O 1
ATOM 3428 N N . ASP A 1 447 ? -5.952 34.955 5.495 1.00 37.88 447 ASP A N 1
ATOM 3429 C CA . ASP A 1 447 ? -6.272 34.912 4.063 1.00 37.88 447 ASP A CA 1
ATOM 3430 C C . ASP A 1 447 ? -7.614 34.190 3.860 1.00 37.88 447 ASP A C 1
ATOM 3432 O O . ASP A 1 447 ? -8.321 34.517 2.876 1.00 37.88 447 ASP A O 1
#

Organism: Klebsiella oxytoca (NCBI:txid571)

InterPro domains:
  IPR003540 ADP ribosyltransferase [PF03496] (44-198)
  IPR016913 Uncharacterised conserved protein UCP029215 [PF09979] (233-398)

Sequence (447 aa):
MDELESYSLAEDEDKWITINGSHVKIDENGDVVAGAEGKINSNKNEKKSAGEKLSANEKSAISSYSGDNFLKINSDLRKGKDEDPDVARIDSAIGKGSLEGGTLYRGMSREDAKKLFPGGDIKKGMVVSDPAFLSTSKEKKIAGMFSIGGVMLQIETNKGDKGLDVTGLSSNKHEDETLLPRNAKMEVIGVHPPKSPGHPVTIKVRYISEEKRPAMDGITESLAFDRASVRTIDANGRLQISRTNISKANVNGYYGREIPRSEELGLEPNKLYRLWRHPDELRKAAKTFNNIPVLSKHIPDFPTDPPNEFRVGVTHSNAEFDGTYLTVGMSIWDNSAIAGIESGEQRELSASYKYVADMTPGVTPDGEPYDGVMRDIFGNHEALVPDGRAGPDVLVADSLPPELNHMRKHKAEAIRATLKPLLAQDADLEAEVRKALLALDEAEKKD